Protein 9EDQ (pdb70)

Foldseek 3Di:
DADKFDFDFQQRFAAFQDGDGFDFKWFAPPQPDFFQFQEQWAFLQQRHGHLHDLDSVCAQKWKFFFAFKDDQQKTKGQTPAPVRHADDLQVQHLAHRNHHFWAAQKFKKWKAFPDPQGTWIFIFGLLQQQRSVRMGMTGNTPTRGDGGGTMMMMGRAEGAHQDQSRLRPGGNNHNDPDSPSHRTRGTDDQLDDQKTFIWRWDFGHYPNCPVDNGHIHTHFDTPSRSNVSNPDRDDQPEQWWWKWWAQVVVRDTDFIWTQGRRGGIIAGADDRMGIDDRRTGITTDGHDYSPDDTDHD/DEDKFDFDFQQRFAAFQDGDGFDWKWFALPDPDFFQFQEQWAFLQQRHGHLHDPDSVCAQKWKFFFAFKDDQQKTKGQGPAPVRHADDLVPQHLAHRNHHFWAAQKFKKWKAFPDPQRTWIFIFGLLQQQRSNRMGMTGNTDTNGDGGGTMMMMGRQEGAHQDLVRLRPGGPNHSPVCPPSHRGGGTDDQPDPQKTFIWRWDFGHYHNPPPPPGHIHTHFDTPSRSNVSNPDRDDQPEQWWWKWWAQPVVRDTDFIWTQGRRGGIIAGDDDRMGIDDRNTGITTDGHDYSPDHTDHD

InterPro domains:
  IPR004005 Calicivirus coat protein [PF00915] (25-277)
  IPR013643 Calicivirus coat protein C-terminal [PF08435] (305-530)
  IPR029053 Viral coat protein subunit [G3DSA:2.60.120.20] (1-226)
  IPR033703 Picornavirus/Calicivirus coat protein [cd00205] (93-221)

Sequence (594 aa):
EPFSLPNLQTDEMSSSRWPNPLATTLFADPNVAVAPQWQNGRCTLEGELLGTTPRRNASSWWLNRFRGVVSTAAVANQVLHHLTLYEPDGSVVFNPLSGAPAPEGFPDFTAQEEYHLRAAGKVANTTGGGEIKSTDYTPALGGVKITAWDATGPSAGVEMTTGQQIEESIGMENNTDFDVLPDYNGSAFDGSLNLAPPIVPLLPGETLLRFGTVPITTRRQSSDPIRIISCALPQEWITWFLTHNFTALGDAALLRYRNQATGQLLFECKLYRSGFVVVNGVNVRTEFPMSSGVFEEFVSWVPNFFQLAPVEPFSLPNNLQTDEMSSSRWPNPLATTLFADPNVAVAPQWQNGRCTLEGELLGTTPRNASSWWLNRFRGVSTAAVANQVLHHLTLYEEPDGSVFNPLSGAPAPEGFPDFTAQEYHLRRAAGKVANTTGGGEIKSTTDYTPALGGVKITAWDATGPSSAGVEMTTGQQIIEESIIGMENNTDFDVLPDYNGSAFDGSLNLAPPIVPLLPGETLLRFGTVPITTRRQSDPIRIISCALPQEWITWFLTHNFTALGDAALLRYRNQATGQLLFECKLYRRSGFVVVNGVNVRTEFPMSGVFEFVSWVPNFFQLAPV

Organism: NCBI:txid1514709

B-factor: mean 22.45, std 11.45, range [8.39, 106.02]

Structure (mmCIF, N/CA/C/O backbone):
data_9EDQ
#
_entry.id   9EDQ
#
_cell.length_a   67.490
_cell.length_b   67.490
_cell.length_c   238.760
_cell.angle_alpha   90.00
_cell.angle_beta   90.00
_cell.angle_gamma   120.00
#
_symmetry.space_group_name_H-M   'P 32 2 1'
#
loop_
_entity.id
_entity.type
_entity.pdbx_description
1 polymer VP1
2 non-polymer 'SULFATE ION'
3 water water
#
loop_
_atom_site.group_PDB
_atom_site.id
_atom_site.type_symbol
_atom_site.label_atom_id
_atom_site.label_alt_id
_atom_site.label_comp_id
_atom_site.label_asym_id
_atom_site.label_entity_id
_atom_site.label_seq_id
_atom_site.pdbx_PDB_ins_code
_atom_site.Cartn_x
_atom_site.Cartn_y
_atom_site.Cartn_z
_atom_site.occupancy
_atom_site.B_iso_or_equiv
_atom_site.auth_seq_id
_atom_site.auth_comp_id
_atom_site.auth_asym_id
_atom_site.auth_atom_id
_atom_site.pdbx_PDB_model_num
ATOM 1 N N . GLU A 1 1 ? -1.223 -3.582 26.808 1.00 47.45 226 GLU A N 1
ATOM 2 C CA . GLU A 1 1 ? -1.257 -3.646 25.349 1.00 52.05 226 GLU A CA 1
ATOM 3 C C . GLU A 1 1 ? -2.368 -4.575 24.864 1.00 44.85 226 GLU A C 1
ATOM 4 O O . GLU A 1 1 ? -2.645 -5.592 25.501 1.00 37.63 226 GLU A O 1
ATOM 10 N N . PRO A 1 2 ? -3.008 -4.217 23.747 1.00 36.50 227 PRO A N 1
ATOM 11 C CA . PRO A 1 2 ? -4.110 -5.041 23.232 1.00 32.33 227 PRO A CA 1
ATOM 12 C C . PRO A 1 2 ? -3.617 -6.415 22.798 1.00 29.54 227 PRO A C 1
ATOM 13 O O . PRO A 1 2 ? -2.490 -6.575 22.325 1.00 25.86 227 PRO A O 1
ATOM 17 N N . PHE A 1 3 ? -4.484 -7.411 22.972 1.00 24.88 228 PHE A N 1
ATOM 18 C CA . PHE A 1 3 ? -4.101 -8.790 22.711 1.00 20.38 228 PHE A CA 1
ATOM 19 C C . PHE A 1 3 ? -3.763 -8.996 21.240 1.00 16.79 228 PHE A C 1
ATOM 20 O O . PHE A 1 3 ? -4.396 -8.421 20.351 1.00 21.26 228 PHE A O 1
ATOM 28 N N . SER A 1 4 ? -2.755 -9.832 20.994 1.00 16.96 229 SER A N 1
ATOM 29 C CA . SER A 1 4 ? -2.350 -10.199 19.646 1.00 19.56 229 SER A CA 1
ATOM 30 C C . SER A 1 4 ? -1.649 -11.547 19.704 1.00 15.71 229 SER A C 1
ATOM 31 O O . SER A 1 4 ? -1.274 -12.032 20.775 1.00 16.76 229 SER A O 1
ATOM 34 N N . LEU A 1 5 ? -1.470 -12.144 18.528 1.00 16.90 230 LEU A N 1
ATOM 35 C CA . LEU A 1 5 ? -0.655 -13.328 18.328 1.00 18.34 230 LEU A CA 1
ATOM 36 C C . LEU A 1 5 ? 0.417 -13.017 17.290 1.00 15.06 230 LEU A C 1
ATOM 37 O O . LEU A 1 5 ? 0.219 -12.144 16.442 1.00 18.54 230 LEU A O 1
ATOM 42 N N . PRO A 1 6 ? 1.558 -13.692 17.335 1.00 13.62 231 PRO A N 1
ATOM 43 C CA . PRO A 1 6 ? 2.627 -13.379 16.374 1.00 16.41 231 PRO A CA 1
ATOM 44 C C . PRO A 1 6 ? 2.235 -13.751 14.952 1.00 20.24 231 PRO A C 1
ATOM 45 O O . PRO A 1 6 ? 1.572 -14.765 14.706 1.00 20.63 231 PRO A O 1
ATOM 49 N N . ASN A 1 7 ? 2.688 -12.924 14.004 1.00 18.74 232 ASN A N 1
ATOM 50 C CA . ASN A 1 7 ? 2.349 -13.076 12.590 1.00 15.48 232 ASN A CA 1
ATOM 51 C C . ASN A 1 7 ? 3.237 -14.139 11.932 1.00 20.49 232 ASN A C 1
ATOM 52 O O . ASN A 1 7 ? 3.982 -13.881 10.988 1.00 32.22 232 ASN A O 1
ATOM 57 N N . LEU A 1 8 ? 3.182 -15.349 12.485 1.00 16.64 233 LEU A N 1
ATOM 58 C CA . LEU A 1 8 ? 3.928 -16.488 11.971 1.00 17.04 233 LEU A CA 1
ATOM 59 C C . LEU A 1 8 ? 2.949 -17.541 11.472 1.00 18.34 233 LEU A C 1
ATOM 60 O O . LEU A 1 8 ? 1.924 -17.801 12.111 1.00 18.02 233 LEU A O 1
ATOM 65 N N . GLN A 1 9 ? 3.266 -18.146 10.330 1.00 14.64 234 GLN A N 1
ATOM 66 C CA . GLN A 1 9 ? 2.501 -19.294 9.873 1.00 13.86 234 GLN A CA 1
ATOM 67 C C . GLN A 1 9 ? 2.718 -20.474 10.813 1.00 13.49 234 GLN A C 1
ATOM 68 O O . GLN A 1 9 ? 3.742 -20.583 11.483 1.00 14.01 234 GLN A O 1
ATOM 74 N N . THR A 1 10 ? 1.736 -21.377 10.840 1.00 14.32 235 THR A N 1
ATOM 75 C CA . THR A 1 10 ? 1.861 -22.568 11.674 1.00 13.59 235 THR A CA 1
ATOM 76 C C . THR A 1 10 ? 3.153 -23.321 11.360 1.00 18.44 235 THR A C 1
ATOM 77 O O . THR A 1 10 ? 3.866 -23.740 12.272 1.00 14.36 235 THR A O 1
ATOM 81 N N . ASP A 1 11 ? 3.498 -23.465 10.075 1.00 13.66 236 ASP A N 1
ATOM 82 C CA . ASP A 1 11 ? 4.721 -24.185 9.731 1.00 11.36 236 ASP A CA 1
ATOM 83 C C . ASP A 1 11 ? 5.994 -23.370 9.965 1.00 14.19 236 ASP A C 1
ATOM 84 O O . ASP A 1 11 ? 7.089 -23.899 9.740 1.00 14.55 236 ASP A O 1
ATOM 89 N N . GLU A 1 12 ? 5.886 -22.123 10.428 1.00 13.68 237 GLU A N 1
ATOM 90 C CA . GLU A 1 12 ? 7.034 -21.332 10.860 1.00 14.30 237 GLU A CA 1
ATOM 91 C C . GLU A 1 12 ? 7.227 -21.377 12.367 1.00 12.61 237 GLU A C 1
ATOM 92 O O . GLU A 1 12 ? 8.119 -20.699 12.890 1.00 13.93 237 GLU A O 1
ATOM 98 N N . MET A 1 13 ? 6.440 -22.189 13.073 1.00 13.13 238 MET A N 1
ATOM 99 C CA . MET A 1 13 ? 6.486 -22.248 14.526 1.00 12.77 238 MET A CA 1
ATOM 100 C C . MET A 1 13 ? 6.887 -23.644 14.996 1.00 12.40 238 MET A C 1
ATOM 101 O O . MET A 1 13 ? 7.045 -24.589 14.211 1.00 12.04 238 MET A O 1
ATOM 106 N N . SER A 1 14 ? 7.040 -23.757 16.310 1.00 11.93 239 SER A N 1
ATOM 107 C CA . SER A 1 14 ? 7.682 -24.890 16.949 1.00 10.08 239 SER A CA 1
ATOM 108 C C . SER A 1 14 ? 6.744 -25.534 17.957 1.00 11.05 239 SER A C 1
ATOM 109 O O . SER A 1 14 ? 5.938 -24.857 18.602 1.00 12.13 239 SER A O 1
ATOM 112 N N . SER A 1 15 ? 6.875 -26.848 18.113 1.00 10.83 240 SER A N 1
ATOM 113 C CA . SER A 1 15 ? 6.172 -27.519 19.196 1.00 11.10 240 SER A CA 1
ATOM 114 C C . SER A 1 15 ? 6.724 -27.081 20.553 1.00 12.79 240 SER A C 1
ATOM 115 O O . SER A 1 15 ? 7.923 -26.818 20.715 1.00 13.72 240 SER A O 1
ATOM 118 N N . SER A 1 16 ? 5.827 -27.004 21.540 1.00 12.32 241 SER A N 1
ATOM 119 C CA . SER A 1 16 ? 6.197 -26.731 22.920 1.00 10.97 241 SER A CA 1
ATOM 120 C C . SER A 1 16 ? 6.224 -27.995 23.771 1.00 10.92 241 SER A C 1
ATOM 121 O O . SER A 1 16 ? 6.465 -27.913 24.976 1.00 13.49 241 SER A O 1
ATOM 124 N N . ARG A 1 17 ? 6.008 -29.170 23.167 1.00 10.86 242 ARG A N 1
ATOM 125 C CA . ARG A 1 17 ? 6.177 -30.425 23.893 1.00 10.36 242 ARG A CA 1
ATOM 126 C C . ARG A 1 17 ? 7.273 -31.323 23.327 1.00 12.71 242 ARG A C 1
ATOM 127 O O . ARG A 1 17 ? 7.668 -32.272 24.004 1.00 13.09 242 ARG A O 1
ATOM 135 N N . TRP A 1 18 ? 7.813 -31.031 22.143 1.00 10.64 243 TRP A N 1
ATOM 136 C CA . TRP A 1 18 ? 8.962 -31.759 21.627 1.00 12.75 243 TRP A CA 1
ATOM 137 C C . TRP A 1 18 ? 9.699 -30.769 20.735 1.00 10.88 243 TRP A C 1
ATOM 138 O O . TRP A 1 18 ? 9.072 -30.176 19.845 1.00 17.06 243 TRP A O 1
ATOM 149 N N . PRO A 1 19 ? 10.989 -30.552 20.943 1.00 11.55 244 PRO A N 1
ATOM 150 C CA . PRO A 1 19 ? 11.684 -29.535 20.144 1.00 14.66 244 PRO A CA 1
ATOM 151 C C . PRO A 1 19 ? 11.783 -29.950 18.689 1.00 20.89 244 PRO A C 1
ATOM 152 O O . PRO A 1 19 ? 12.617 -30.787 18.328 1.00 20.13 244 PRO A O 1
ATOM 156 N N . ASN A 1 20 ? 10.915 -29.390 17.858 1.00 11.59 245 ASN A N 1
ATOM 157 C CA . ASN A 1 20 ? 10.901 -29.667 16.429 1.00 10.23 245 ASN A CA 1
ATOM 158 C C . ASN A 1 20 ? 9.877 -28.740 15.782 1.00 14.73 245 ASN A C 1
ATOM 159 O O . ASN A 1 20 ? 8.982 -28.231 16.466 1.00 13.08 245 ASN A O 1
ATOM 164 N N . PRO A 1 21 ? 9.987 -28.506 14.475 1.00 13.15 246 PRO A N 1
ATOM 165 C CA . PRO A 1 21 ? 8.994 -27.664 13.795 1.00 10.40 246 PRO A CA 1
ATOM 166 C C . PRO A 1 21 ? 7.622 -28.310 13.786 1.00 13.54 246 PRO A C 1
ATOM 167 O O . PRO A 1 21 ? 7.480 -29.525 13.641 1.00 15.21 246 PRO A O 1
ATOM 171 N N . LEU A 1 22 ? 6.597 -27.473 13.896 1.00 12.51 247 LEU A N 1
ATOM 172 C CA . LEU A 1 22 ? 5.242 -27.986 13.726 1.00 13.02 247 LEU A CA 1
ATOM 173 C C . LEU A 1 22 ? 5.067 -28.521 12.313 1.00 16.24 247 LEU A C 1
ATOM 174 O O . LEU A 1 22 ? 5.471 -27.881 11.339 1.00 16.73 247 LEU A O 1
ATOM 179 N N . ALA A 1 23 ? 4.452 -29.704 12.208 1.00 12.25 248 ALA A N 1
ATOM 180 C CA . ALA A 1 23 ? 4.218 -30.341 10.916 1.00 16.65 248 ALA A CA 1
ATOM 181 C C . ALA A 1 23 ? 2.752 -30.597 10.602 1.00 18.04 248 ALA A C 1
ATOM 182 O O . ALA A 1 23 ? 2.412 -30.730 9.418 1.00 18.74 248 ALA A O 1
ATOM 184 N N A THR A 1 24 ? 1.882 -30.700 11.606 0.66 16.18 249 THR A N 1
ATOM 185 N N B THR A 1 24 ? 1.878 -30.649 11.605 0.34 16.19 249 THR A N 1
ATOM 186 C CA A THR A 1 24 ? 0.461 -30.906 11.364 0.66 15.08 249 THR A CA 1
ATOM 187 C CA B THR A 1 24 ? 0.469 -30.926 11.382 0.34 15.10 249 THR A CA 1
ATOM 188 C C A THR A 1 24 ? -0.351 -29.995 12.270 0.66 16.95 249 THR A C 1
ATOM 189 C C B THR A 1 24 ? -0.377 -30.063 12.307 0.34 16.91 249 THR A C 1
ATOM 190 O O A THR A 1 24 ? 0.124 -29.506 13.302 0.66 15.30 249 THR A O 1
ATOM 191 O O B THR A 1 24 ? 0.056 -29.673 13.396 0.34 15.78 249 THR A O 1
ATOM 198 N N . LEU A 1 25 ? -1.589 -29.764 11.847 1.00 16.47 250 LEU A N 1
ATOM 199 C CA . LEU A 1 25 ? -2.563 -28.980 12.595 1.00 14.60 250 LEU A CA 1
ATOM 200 C C . LEU A 1 25 ? -3.879 -29.716 12.425 1.00 17.30 250 LEU A C 1
ATOM 201 O O . LEU A 1 25 ? -4.379 -29.826 11.302 1.00 17.93 250 LEU A O 1
ATOM 206 N N . PHE A 1 26 ? -4.426 -30.268 13.505 1.00 15.81 251 PHE A N 1
ATOM 207 C CA . PHE A 1 26 ? -5.566 -31.150 13.312 1.00 16.26 251 PHE A CA 1
ATOM 208 C C . PHE A 1 26 ? -6.433 -31.174 14.563 1.00 17.59 251 PHE A C 1
ATOM 209 O O . PHE A 1 26 ? -6.004 -30.789 15.657 1.00 16.36 251 PHE A O 1
ATOM 217 N N . ALA A 1 27 ? -7.674 -31.617 14.374 1.00 19.34 252 ALA A N 1
ATOM 218 C CA . ALA A 1 27 ? -8.618 -31.818 15.463 1.00 20.36 252 ALA A CA 1
ATOM 219 C C . ALA A 1 27 ? -9.111 -33.251 15.382 1.00 21.45 252 ALA A C 1
ATOM 220 O O . ALA A 1 27 ? -9.608 -33.672 14.333 1.00 22.36 252 ALA A O 1
ATOM 222 N N . ASP A 1 28 ? -8.963 -33.997 16.475 1.00 21.68 253 ASP A N 1
ATOM 223 C CA . ASP A 1 28 ? -9.411 -35.390 16.544 1.00 20.05 253 ASP A CA 1
ATOM 224 C C . ASP A 1 28 ? -10.462 -35.527 17.635 1.00 19.62 253 ASP A C 1
ATOM 225 O O . ASP A 1 28 ? -10.121 -35.593 18.831 1.00 23.06 253 ASP A O 1
ATOM 230 N N . PRO A 1 29 ? -11.743 -35.606 17.278 1.00 24.42 254 PRO A N 1
ATOM 231 C CA . PRO A 1 29 ? -12.798 -35.664 18.295 1.00 24.30 254 PRO A CA 1
ATOM 232 C C . PRO A 1 29 ? -12.976 -37.027 18.945 1.00 29.55 254 PRO A C 1
ATOM 233 O O . PRO A 1 29 ? -13.805 -37.146 19.852 1.00 32.34 254 PRO A O 1
ATOM 237 N N . ASN A 1 30 ? -12.232 -38.052 18.522 1.00 22.07 255 ASN A N 1
ATOM 238 C CA . ASN A 1 30 ? -12.418 -39.409 19.026 1.00 26.00 255 ASN A CA 1
ATOM 239 C C . ASN A 1 30 ? -11.220 -39.921 19.821 1.00 28.09 255 ASN A C 1
ATOM 240 O O . ASN A 1 30 ? -10.958 -41.126 19.843 1.00 36.31 255 ASN A O 1
ATOM 245 N N . VAL A 1 31 ? -10.485 -39.036 20.477 1.00 27.07 256 VAL A N 1
ATOM 246 C CA . VAL A 1 31 ? -9.397 -39.480 21.339 1.00 27.57 256 VAL A CA 1
ATOM 247 C C . VAL A 1 31 ? -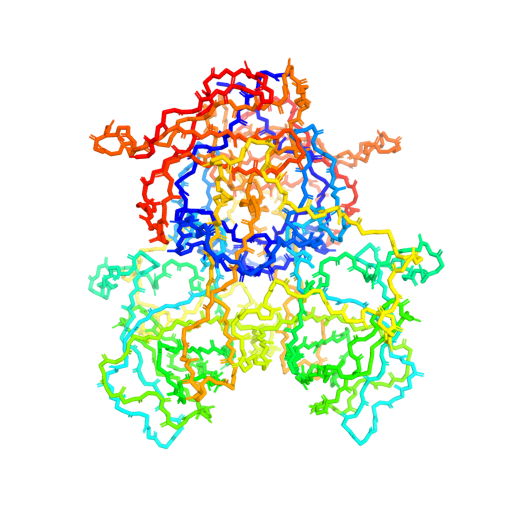9.986 -40.027 22.630 1.00 29.88 256 VAL A C 1
ATOM 248 O O . VAL A 1 31 ? -10.990 -39.516 23.138 1.00 33.98 256 VAL A O 1
ATOM 252 N N . ALA A 1 32 ? -9.362 -41.085 23.162 1.00 30.68 257 ALA A N 1
ATOM 253 C CA . ALA A 1 32 ? -9.980 -41.849 24.242 1.00 32.62 257 ALA A CA 1
ATOM 254 C C . ALA A 1 32 ? -10.154 -41.011 25.504 1.00 29.39 257 ALA A C 1
ATOM 255 O O . ALA A 1 32 ? -11.198 -41.083 26.161 1.00 38.60 257 ALA A O 1
ATOM 257 N N . VAL A 1 33 ? -9.154 -40.205 25.859 1.00 31.85 258 VAL A N 1
ATOM 258 C CA . VAL A 1 33 ? -9.197 -39.447 27.102 1.00 29.70 258 VAL A CA 1
ATOM 259 C C . VAL A 1 33 ? -8.578 -38.071 26.863 1.00 21.51 258 VAL A C 1
ATOM 260 O O . VAL A 1 33 ? -7.803 -37.866 25.924 1.00 28.82 258 VAL A O 1
ATOM 264 N N . ALA A 1 34 ? -9.002 -37.107 27.680 1.00 22.43 259 ALA A N 1
ATOM 265 C CA . ALA A 1 34 ? -8.493 -35.750 27.567 1.00 21.82 259 ALA A CA 1
ATOM 266 C C . ALA A 1 34 ? -7.021 -35.704 27.968 1.00 21.34 259 ALA A C 1
ATOM 267 O O . ALA A 1 34 ? -6.600 -36.404 28.893 1.00 20.79 259 ALA A O 1
ATOM 269 N N . PRO A 1 35 ? -6.217 -34.897 27.297 1.00 15.03 260 PRO A N 1
ATOM 270 C CA . PRO A 1 35 ? -4.800 -34.822 27.648 1.00 13.56 260 PRO A CA 1
ATOM 271 C C . PRO A 1 35 ? -4.593 -33.965 28.883 1.00 16.74 260 PRO A C 1
ATOM 272 O O . PRO A 1 35 ? -5.356 -33.037 29.162 1.00 15.46 260 PRO A O 1
ATOM 276 N N . GLN A 1 36 ? -3.546 -34.294 29.628 1.00 14.13 261 GLN A N 1
ATOM 277 C CA . GLN A 1 36 ? -3.142 -33.526 30.810 1.00 15.01 261 GLN A CA 1
ATOM 278 C C . GLN A 1 36 ? -1.665 -33.153 30.714 1.00 12.68 261 GLN A C 1
ATOM 279 O O . GLN A 1 36 ? -0.886 -33.301 31.661 1.00 15.97 261 GLN A O 1
ATOM 285 N N . TRP A 1 37 ? -1.284 -32.637 29.539 1.00 13.53 262 TRP A N 1
ATOM 286 C CA . TRP A 1 37 ? 0.086 -32.223 29.254 1.00 12.82 262 TRP A CA 1
ATOM 287 C C . TRP A 1 37 ? 0.605 -31.266 30.319 1.00 11.89 262 TRP A C 1
ATOM 288 O O . TRP A 1 37 ? -0.120 -30.393 30.809 1.00 14.80 262 TRP A O 1
ATOM 299 N N . GLN A 1 38 ? 1.864 -31.458 30.703 1.00 10.97 263 GLN A N 1
ATOM 300 C CA . GLN A 1 38 ? 2.485 -30.581 31.680 1.00 14.88 263 GLN A CA 1
ATOM 301 C C . GLN A 1 38 ? 3.430 -29.573 31.054 1.00 10.41 263 GLN A C 1
ATOM 302 O O . GLN A 1 38 ? 3.759 -28.581 31.709 1.00 10.90 263 GLN A O 1
ATOM 308 N N . ASN A 1 39 ? 3.876 -29.808 29.821 1.00 10.20 264 ASN A N 1
ATOM 309 C CA . ASN A 1 39 ? 4.635 -28.828 29.058 1.00 10.73 264 ASN A CA 1
ATOM 310 C C . ASN A 1 39 ? 3.734 -28.180 28.008 1.00 12.21 264 ASN A C 1
ATOM 311 O O . ASN A 1 39 ? 2.682 -28.708 27.651 1.00 13.59 264 ASN A O 1
ATOM 316 N N . GLY A 1 40 ? 4.162 -27.016 27.517 1.00 10.35 265 GLY A N 1
ATOM 317 C CA . GLY A 1 40 ? 3.362 -26.298 26.543 1.00 12.80 265 GLY A CA 1
ATOM 318 C C . GLY A 1 40 ? 2.101 -25.691 27.118 1.00 14.95 265 GLY A C 1
ATOM 319 O O . GLY A 1 40 ? 1.102 -25.567 26.404 1.00 13.37 265 GLY A O 1
ATOM 320 N N . ARG A 1 41 ? 2.120 -25.312 28.397 1.00 11.50 266 ARG A N 1
ATOM 321 C CA . ARG A 1 41 ? 0.937 -24.822 29.095 1.00 10.72 266 ARG A CA 1
ATOM 322 C C . ARG A 1 41 ? 1.218 -23.420 29.619 1.00 13.17 266 ARG A C 1
ATOM 323 O O . ARG A 1 41 ? 2.164 -23.220 30.391 1.00 13.03 266 ARG A O 1
ATOM 331 N N . CYS A 1 42 ? 0.376 -22.464 29.231 1.00 14.12 267 CYS A N 1
ATOM 332 C CA . CYS A 1 42 ? 0.571 -21.069 29.611 1.00 13.03 267 CYS A CA 1
ATOM 333 C C . CYS A 1 42 ? -0.760 -20.348 29.448 1.00 16.59 267 CYS A C 1
ATOM 334 O O . CYS A 1 42 ? -1.468 -20.587 28.468 1.00 13.56 267 CYS A O 1
ATOM 337 N N . THR A 1 43 ? -1.103 -19.479 30.400 1.00 11.87 268 THR A N 1
ATOM 338 C CA . THR A 1 43 ? -2.308 -18.674 30.238 1.00 12.38 268 THR A CA 1
ATOM 339 C C . THR A 1 43 ? -2.027 -17.492 29.309 1.00 14.89 268 THR A C 1
ATOM 340 O O . THR A 1 43 ? -0.876 -17.135 29.049 1.00 15.22 268 THR A O 1
ATOM 344 N N . LEU A 1 44 ? -3.101 -16.860 28.828 1.00 15.99 269 LEU A N 1
ATOM 345 C CA . LEU A 1 44 ? -2.928 -15.732 27.918 1.00 14.67 269 LEU A CA 1
ATOM 346 C C . LEU A 1 44 ? -2.245 -14.562 28.608 1.00 16.85 269 LEU A C 1
ATOM 347 O O . LEU A 1 44 ? -1.579 -13.753 27.945 1.00 17.22 269 LEU A O 1
ATOM 352 N N . GLU A 1 45 ? -2.388 -14.463 29.928 1.00 17.89 270 GLU A N 1
ATOM 353 C CA . GLU A 1 45 ? -1.738 -13.427 30.720 1.00 16.16 270 GLU A CA 1
ATOM 354 C C . GLU A 1 45 ? -0.299 -13.785 31.105 1.00 18.72 270 GLU A C 1
ATOM 355 O O . GLU A 1 45 ? 0.286 -13.097 31.948 1.00 23.51 270 GLU A O 1
ATOM 361 N N . GLY A 1 46 ? 0.279 -14.831 30.508 1.00 16.00 271 GLY A N 1
ATOM 362 C CA . GLY A 1 46 ? 1.693 -15.126 30.672 1.00 12.24 271 GLY A CA 1
ATOM 363 C C . GLY A 1 46 ? 2.069 -15.918 31.900 1.00 16.55 271 GLY A C 1
ATOM 364 O O . GLY A 1 46 ? 3.214 -15.834 32.351 1.00 15.22 271 GLY A O 1
ATOM 365 N N . GLU A 1 47 ? 1.154 -16.693 32.460 1.00 12.56 272 GLU A N 1
ATOM 366 C CA . GLU A 1 47 ? 1.473 -17.530 33.606 1.00 12.85 272 GLU A CA 1
ATOM 367 C C . GLU A 1 47 ? 1.749 -18.948 33.122 1.00 11.51 272 GLU A C 1
ATOM 368 O O . GLU A 1 47 ? 0.850 -19.622 32.604 1.00 14.07 272 GLU A O 1
ATOM 374 N N . LEU A 1 48 ? 2.979 -19.408 33.329 1.00 11.96 273 LEU A N 1
ATOM 375 C CA . LEU A 1 48 ? 3.338 -20.760 32.926 1.00 13.29 273 LEU A CA 1
ATOM 376 C C . LEU A 1 48 ? 2.701 -21.780 33.864 1.00 14.42 273 LEU A C 1
ATOM 377 O O . LEU A 1 48 ? 2.613 -21.569 35.076 1.00 15.49 273 LEU A O 1
ATOM 382 N N . LEU A 1 49 ? 2.258 -22.893 33.300 1.00 14.81 274 LEU A N 1
ATOM 383 C CA . LEU A 1 49 ? 1.644 -23.951 34.078 1.00 11.86 274 LEU A CA 1
ATOM 384 C C . LEU A 1 49 ? 2.468 -25.224 33.960 1.00 14.27 274 LEU A C 1
ATOM 385 O O . LEU A 1 49 ? 3.186 -25.438 32.984 1.00 14.13 274 LEU A O 1
ATOM 390 N N . GLY A 1 50 ? 2.338 -26.088 34.962 1.00 15.76 275 GLY A N 1
ATOM 391 C CA . GLY A 1 50 ? 2.983 -27.376 34.864 1.00 11.64 275 GLY A CA 1
ATOM 392 C C . GLY A 1 50 ? 4.495 -27.242 34.892 1.00 14.79 275 GLY A C 1
ATOM 393 O O . GLY A 1 50 ? 5.059 -26.402 35.603 1.00 13.86 275 GLY A O 1
ATOM 394 N N . THR A 1 51 ? 5.169 -28.070 34.094 1.00 13.36 276 THR A N 1
ATOM 395 C CA . THR A 1 51 ? 6.622 -28.025 34.002 1.00 11.20 276 THR A CA 1
ATOM 396 C C . THR A 1 51 ? 7.106 -27.183 32.821 1.00 12.96 276 THR A C 1
ATOM 397 O O . THR A 1 51 ? 8.301 -27.187 32.520 1.00 11.57 276 THR A O 1
ATOM 401 N N . THR A 1 52 ? 6.204 -26.439 32.172 1.00 12.75 277 THR A N 1
ATOM 402 C CA . THR A 1 52 ? 6.531 -25.620 31.008 1.00 12.17 277 THR A CA 1
ATOM 403 C C . THR A 1 52 ? 7.715 -24.704 31.300 1.00 10.76 277 THR A C 1
ATOM 404 O O . THR A 1 52 ? 7.619 -23.839 32.182 1.00 12.32 277 THR A O 1
ATOM 408 N N . PRO A 1 53 ? 8.817 -24.829 30.569 1.00 14.16 278 PRO A N 1
ATOM 409 C CA . PRO A 1 53 ? 9.986 -23.993 30.863 1.00 18.38 278 PRO A CA 1
ATOM 410 C C . PRO A 1 53 ? 9.816 -22.568 30.361 1.00 18.92 278 PRO A C 1
ATOM 411 O O . PRO A 1 53 ? 9.232 -22.324 29.304 1.00 15.41 278 PRO A O 1
ATOM 415 N N A ARG A 1 54 ? 10.338 -21.622 31.143 0.44 13.17 279 ARG A N 1
ATOM 416 N N B ARG A 1 54 ? 10.352 -21.622 31.136 0.56 13.15 279 ARG A N 1
ATOM 417 C CA A ARG A 1 54 ? 10.348 -20.229 30.712 0.44 13.29 279 ARG A CA 1
ATOM 418 C CA B ARG A 1 54 ? 10.338 -20.229 30.707 0.56 13.28 279 ARG A CA 1
ATOM 419 C C A ARG A 1 54 ? 11.272 -20.031 29.518 0.44 13.08 279 ARG A C 1
ATOM 420 C C B ARG A 1 54 ? 11.297 -19.989 29.549 0.56 13.01 279 ARG A C 1
ATOM 421 O O A ARG A 1 54 ? 10.955 -19.272 28.595 0.44 16.01 279 ARG A O 1
ATOM 422 O O B ARG A 1 54 ? 11.027 -19.149 28.684 0.56 15.76 279 ARG A O 1
ATOM 437 N N . ASN A 1 55 ? 12.415 -20.707 29.516 1.00 11.20 280 ASN A N 1
ATOM 438 C CA . ASN A 1 55 ? 13.333 -20.676 28.383 1.00 11.66 280 ASN A CA 1
ATOM 439 C C . ASN A 1 55 ? 12.910 -21.765 27.404 1.00 11.41 280 ASN A C 1
ATOM 440 O O . ASN A 1 55 ? 12.888 -22.948 27.765 1.00 12.39 280 ASN A O 1
ATOM 445 N N . ALA A 1 56 ? 12.566 -21.369 26.176 1.00 12.91 281 ALA A N 1
ATOM 446 C CA . ALA A 1 56 ? 12.145 -22.341 25.166 1.00 13.34 281 ALA A CA 1
ATOM 447 C C . ALA A 1 56 ? 13.133 -23.497 25.034 1.00 14.92 281 ALA A C 1
ATOM 448 O O . ALA A 1 56 ? 12.732 -24.654 24.844 1.00 14.73 281 ALA A O 1
ATOM 450 N N A SER A 1 57 ? 14.426 -23.209 25.147 0.50 13.61 282 SER A N 1
ATOM 451 N N B SER A 1 57 ? 14.428 -23.212 25.129 0.50 13.59 282 SER A N 1
ATOM 452 C CA A SER A 1 57 ? 15.440 -24.212 24.854 0.50 10.69 282 SER A CA 1
ATOM 453 C CA B SER A 1 57 ? 15.440 -24.234 24.899 0.50 10.64 282 SER A CA 1
ATOM 454 C C A SER A 1 57 ? 15.737 -25.151 26.012 0.50 12.83 282 SER A C 1
ATOM 455 C C B SER A 1 57 ? 15.767 -25.054 26.145 0.50 13.06 282 SER A C 1
ATOM 456 O O A SER A 1 57 ? 16.596 -26.026 25.858 0.50 14.30 282 SER A O 1
ATOM 457 O O B SER A 1 57 ? 16.734 -25.825 26.125 0.50 15.29 282 SER A O 1
ATOM 462 N N A TRP A 1 58 ? 15.086 -24.998 27.160 0.50 9.54 283 TRP A N 1
ATOM 463 N N B TRP A 1 58 ? 14.995 -24.905 27.227 0.50 9.70 283 TRP A N 1
ATOM 464 C CA A TRP A 1 58 ? 15.229 -25.976 28.230 0.50 10.52 283 TRP A CA 1
ATOM 465 C CA B TRP A 1 58 ? 15.061 -25.840 28.345 0.50 10.94 283 TRP A CA 1
ATOM 466 C C A TRP A 1 58 ? 14.227 -27.116 28.112 0.50 11.12 283 TRP A C 1
ATOM 467 C C B TRP A 1 58 ? 14.254 -27.106 28.090 0.50 11.11 283 TRP A C 1
ATOM 468 O O A TRP A 1 58 ? 14.233 -28.019 28.956 0.50 12.03 283 TRP A O 1
ATOM 469 O O B TRP A 1 58 ? 14.424 -28.087 28.821 0.50 11.70 283 TRP A O 1
ATOM 490 N N . LEU A 1 59 ? 13.368 -27.094 27.097 1.00 12.06 284 LEU A N 1
ATOM 491 C CA . LEU A 1 59 ? 12.515 -28.244 26.826 1.00 11.50 284 LEU A CA 1
ATOM 492 C C . LEU A 1 59 ? 13.372 -29.432 26.410 1.00 10.99 284 LEU A C 1
ATOM 493 O O . LEU A 1 59 ? 14.219 -29.318 25.522 1.00 11.05 284 LEU A O 1
ATOM 498 N N . ASN A 1 60 ? 13.156 -30.573 27.074 1.00 11.32 285 ASN A N 1
ATOM 499 C CA . ASN A 1 60 ? 13.907 -31.808 26.870 1.00 9.88 285 ASN A CA 1
ATOM 500 C C . ASN A 1 60 ? 15.371 -31.678 27.269 1.00 12.64 285 ASN A C 1
ATOM 501 O O . ASN A 1 60 ? 16.180 -32.532 26.892 1.00 20.19 285 ASN A O 1
ATOM 506 N N . ARG A 1 61 ? 15.738 -30.649 28.027 1.00 9.04 286 ARG A N 1
ATOM 507 C CA . ARG A 1 61 ? 17.074 -30.570 28.600 1.00 9.69 286 ARG A CA 1
ATOM 508 C C . ARG A 1 61 ? 17.017 -30.912 30.088 1.00 12.80 286 ARG A C 1
ATOM 509 O O . ARG A 1 61 ? 15.965 -30.827 30.725 1.00 13.51 286 ARG A O 1
ATOM 517 N N . PHE A 1 62 ? 18.161 -31.324 30.638 1.00 11.53 287 PHE A N 1
ATOM 518 C CA . PHE A 1 62 ? 18.250 -31.649 32.054 1.00 13.02 287 PHE A CA 1
ATOM 519 C C . PHE A 1 62 ? 19.651 -31.322 32.546 1.00 16.07 287 PHE A C 1
ATOM 520 O O . PHE A 1 62 ? 20.614 -31.280 31.774 1.00 12.72 287 PHE A O 1
ATOM 528 N N . ARG A 1 63 ? 19.746 -31.108 33.854 1.00 14.75 288 ARG A N 1
ATOM 529 C CA . ARG A 1 63 ? 20.968 -30.733 34.544 1.00 15.45 288 ARG A CA 1
ATOM 530 C C . ARG A 1 63 ? 20.979 -31.481 35.866 1.00 13.87 288 ARG A C 1
ATOM 531 O O . ARG A 1 63 ? 19.927 -31.649 36.495 1.00 15.45 288 ARG A O 1
ATOM 537 N N . GLY A 1 64 ? 22.148 -31.958 36.271 1.00 13.26 289 GLY A N 1
ATOM 538 C CA . GLY A 1 64 ? 22.238 -32.588 37.573 1.00 13.44 289 GLY A CA 1
ATOM 539 C C . GLY A 1 64 ? 23.680 -32.787 37.977 1.00 16.91 289 GLY A C 1
ATOM 540 O O . GLY A 1 64 ? 24.597 -32.251 37.352 1.00 20.89 289 GLY A O 1
ATOM 541 N N A VAL A 1 65 ? 23.874 -33.584 39.028 0.52 12.79 290 VAL A N 1
ATOM 542 N N B VAL A 1 65 ? 23.865 -33.545 39.055 0.48 12.80 290 VAL A N 1
ATOM 543 C CA A VAL A 1 65 ? 25.207 -33.908 39.526 0.52 12.18 290 VAL A CA 1
ATOM 544 C CA B VAL A 1 65 ? 25.191 -33.928 39.523 0.48 12.18 290 VAL A CA 1
ATOM 545 C C A VAL A 1 65 ? 25.282 -35.404 39.791 0.52 12.77 290 VAL A C 1
ATOM 546 C C B VAL A 1 65 ? 25.231 -35.436 39.686 0.48 12.81 290 VAL A C 1
ATOM 547 O O A VAL A 1 65 ? 24.377 -35.978 40.406 0.52 14.79 290 VAL A O 1
ATOM 548 O O B VAL A 1 65 ? 24.254 -36.051 40.128 0.48 15.59 290 VAL A O 1
ATOM 555 N N . SER A 1 66 ? 26.364 -36.034 39.331 1.00 13.52 291 SER A N 1
ATOM 556 C CA . SER A 1 66 ? 26.517 -37.474 39.491 1.00 15.59 291 SER A CA 1
ATOM 557 C C . SER A 1 66 ? 26.608 -37.838 40.969 1.00 16.05 291 SER A C 1
ATOM 558 O O . SER A 1 66 ? 27.330 -37.202 41.743 1.00 18.55 291 SER A O 1
ATOM 561 N N . THR A 1 67 ? 25.866 -38.863 41.366 1.00 14.87 292 THR A N 1
ATOM 562 C CA . THR A 1 67 ? 25.880 -39.299 42.761 1.00 15.28 292 THR A CA 1
ATOM 563 C C . THR A 1 67 ? 26.983 -40.305 43.067 1.00 19.55 292 THR A C 1
ATOM 564 O O . THR A 1 67 ? 27.312 -40.521 44.242 1.00 20.74 292 THR A O 1
ATOM 568 N N . ALA A 1 68 ? 27.557 -40.917 42.038 1.00 18.71 293 ALA A N 1
ATOM 569 C CA . ALA A 1 68 ? 28.622 -41.894 42.184 1.00 16.60 293 ALA A CA 1
ATOM 570 C C . ALA A 1 68 ? 29.324 -41.956 40.843 1.00 18.12 293 ALA A C 1
ATOM 571 O O . ALA A 1 68 ? 28.791 -41.489 39.836 1.00 18.37 293 ALA A O 1
ATOM 573 N N . ALA A 1 69 ? 30.525 -42.523 40.836 1.00 18.19 294 ALA A N 1
ATOM 574 C CA . ALA A 1 69 ? 31.220 -42.681 39.570 1.00 19.10 294 ALA A CA 1
ATOM 575 C C . ALA A 1 69 ? 30.480 -43.686 38.703 1.00 16.90 294 ALA A C 1
ATOM 576 O O . ALA A 1 69 ? 29.868 -44.644 39.201 1.00 21.17 294 ALA A O 1
ATOM 578 N N . VAL A 1 70 ? 30.537 -43.449 37.391 1.00 19.96 295 VAL A N 1
ATOM 579 C CA . VAL A 1 70 ? 29.994 -44.384 36.419 1.00 19.54 295 VAL A CA 1
ATOM 580 C C . VAL A 1 70 ? 30.583 -45.765 36.651 1.00 22.49 295 VAL A C 1
ATOM 581 O O . VAL A 1 70 ? 31.791 -45.919 36.861 1.00 24.19 295 VAL A O 1
ATOM 585 N N . ALA A 1 71 ? 29.718 -46.774 36.624 1.00 22.58 296 ALA A N 1
ATOM 586 C CA . ALA A 1 71 ? 30.126 -48.167 36.668 1.00 24.19 296 ALA A CA 1
ATOM 587 C C . ALA A 1 71 ? 29.023 -48.998 36.032 1.00 27.97 296 ALA A C 1
ATOM 588 O O . ALA A 1 71 ? 27.839 -48.704 36.216 1.00 23.92 296 ALA A O 1
ATOM 590 N N . ASN A 1 72 ? 29.420 -50.018 35.271 1.00 25.95 297 ASN A N 1
ATOM 591 C CA . ASN A 1 72 ? 28.480 -50.937 34.623 1.00 25.38 297 ASN A CA 1
ATOM 592 C C . ASN A 1 72 ? 27.477 -50.202 33.736 1.00 20.06 297 ASN A C 1
ATOM 593 O O . ASN A 1 72 ? 26.308 -50.580 33.648 1.00 19.54 297 ASN A O 1
ATOM 598 N N . GLN A 1 73 ? 27.947 -49.142 33.070 1.00 19.71 298 GLN A N 1
ATOM 599 C CA . GLN A 1 73 ? 27.147 -48.347 32.132 1.00 22.08 298 GLN A CA 1
ATOM 600 C C . GLN A 1 73 ? 25.972 -47.657 32.819 1.00 19.27 298 GLN A C 1
ATOM 601 O O . GLN A 1 73 ? 24.948 -47.376 32.190 1.00 19.04 298 GLN A O 1
ATOM 607 N N . VAL A 1 74 ? 26.115 -47.356 34.108 1.00 19.13 299 VAL A N 1
ATOM 608 C CA . VAL A 1 74 ? 25.077 -46.685 34.883 1.00 14.46 299 VAL A CA 1
ATOM 609 C C . VAL A 1 74 ? 25.614 -45.344 35.354 1.00 19.59 299 VAL A C 1
ATOM 610 O O . VAL A 1 74 ? 26.712 -45.272 35.919 1.00 17.37 299 VAL A O 1
ATOM 614 N N . LEU A 1 75 ? 24.829 -44.296 35.142 1.00 15.75 300 LEU A N 1
ATOM 615 C CA . LEU A 1 75 ? 25.121 -42.962 35.652 1.00 17.02 300 LEU A CA 1
ATOM 616 C C . LEU A 1 75 ? 23.890 -42.482 36.406 1.00 14.79 300 LEU A C 1
ATOM 617 O O . LEU A 1 75 ? 22.826 -42.325 35.804 1.00 16.84 300 LEU A O 1
ATOM 622 N N A HIS A 1 76 ? 24.036 -42.278 37.718 0.44 16.38 301 HIS A N 1
ATOM 623 N N B HIS A 1 76 ? 24.011 -42.262 37.710 0.56 16.44 301 HIS A N 1
ATOM 624 C CA A HIS A 1 76 ? 22.978 -41.724 38.562 0.44 14.71 301 HIS A CA 1
ATOM 625 C CA B HIS A 1 76 ? 22.880 -41.731 38.461 0.56 14.55 301 HIS A CA 1
ATOM 626 C C A HIS A 1 76 ? 23.159 -40.211 38.664 0.44 16.09 301 HIS A C 1
ATOM 627 C C B HIS A 1 76 ? 23.096 -40.253 38.742 0.56 15.99 301 HIS A C 1
ATOM 628 O O A HIS A 1 76 ? 24.256 -39.742 38.982 0.44 14.96 301 HIS A O 1
ATOM 629 O O B HIS A 1 76 ? 24.151 -39.860 39.246 0.56 14.93 301 HIS A O 1
ATOM 642 N N . LEU A 1 77 ? 22.095 -39.447 38.412 1.00 14.54 302 LEU A N 1
ATOM 643 C CA . LEU A 1 77 ? 22.131 -37.999 38.597 1.00 16.65 302 LEU A CA 1
ATOM 644 C C . LEU A 1 77 ? 21.149 -37.579 39.680 1.00 17.84 302 LEU A C 1
ATOM 645 O O . LEU A 1 77 ? 19.978 -37.971 39.644 1.00 21.13 302 LEU A O 1
ATOM 650 N N . THR A 1 78 ? 21.618 -36.764 40.621 1.00 14.83 303 THR A N 1
ATOM 651 C CA . THR A 1 78 ? 20.716 -35.932 41.401 1.00 12.74 303 THR A CA 1
ATOM 652 C C . THR A 1 78 ? 20.327 -34.730 40.552 1.00 14.86 303 THR A C 1
ATOM 653 O O . THR A 1 78 ? 21.199 -34.057 39.996 1.00 14.77 303 THR A O 1
ATOM 657 N N . LEU A 1 79 ? 19.025 -34.469 40.420 1.00 13.64 304 LEU A N 1
ATOM 658 C CA . LEU A 1 79 ? 18.553 -33.489 39.452 1.00 11.37 304 LEU A CA 1
ATOM 659 C C . LEU A 1 79 ? 18.589 -32.064 39.994 1.00 13.53 304 LEU A C 1
ATOM 660 O O . LEU A 1 79 ? 18.363 -31.827 41.188 1.00 17.57 304 LEU A O 1
ATOM 665 N N . TYR A 1 80 ? 18.899 -31.126 39.102 1.00 12.34 305 TYR A N 1
ATOM 666 C CA . TYR A 1 80 ? 18.805 -29.694 39.344 1.00 12.08 305 TYR A CA 1
ATOM 667 C C . TYR A 1 80 ? 17.708 -29.099 38.467 1.00 14.79 305 TYR A C 1
ATOM 668 O O . TYR A 1 80 ? 17.257 -29.709 37.493 1.00 15.77 305 TYR A O 1
ATOM 677 N N . GLU A 1 81 ? 17.310 -27.874 38.800 1.00 21.60 306 GLU A N 1
ATOM 678 C CA . GLU A 1 81 ? 16.482 -27.090 37.899 1.00 17.11 306 GLU A CA 1
ATOM 679 C C . GLU A 1 81 ? 17.347 -26.417 36.834 1.00 19.19 306 GLU A C 1
ATOM 680 O O . GLU A 1 81 ? 18.574 -26.361 36.958 1.00 25.91 306 GLU A O 1
ATOM 686 N N . PRO A 1 82 ? 16.730 -25.930 35.753 1.00 21.85 307 PRO A N 1
ATOM 687 C CA . PRO A 1 82 ? 17.485 -25.126 34.773 1.00 20.19 307 PRO A CA 1
ATOM 688 C C . PRO A 1 82 ? 18.287 -23.981 35.370 1.00 26.29 307 PRO A C 1
ATOM 689 O O . PRO A 1 82 ? 19.377 -23.677 34.866 1.00 25.53 307 PRO A O 1
ATOM 693 N N . ASP A 1 83 ? 17.799 -23.341 36.435 1.00 26.67 308 ASP A N 1
ATOM 694 C CA . ASP A 1 83 ? 18.560 -22.240 37.017 1.00 43.03 308 ASP A CA 1
ATOM 695 C C . ASP A 1 83 ? 19.790 -22.709 37.779 1.00 50.13 308 ASP A C 1
ATOM 696 O O . ASP A 1 83 ? 20.537 -21.867 38.288 1.00 50.04 308 ASP A O 1
ATOM 701 N N . GLY A 1 84 ? 20.022 -24.018 37.870 1.00 37.30 309 GLY A N 1
ATOM 702 C CA . GLY A 1 84 ? 21.156 -24.548 38.585 1.00 31.95 309 GLY A CA 1
ATOM 703 C C . GLY A 1 84 ? 20.911 -24.830 40.050 1.00 26.68 309 GLY A C 1
ATOM 704 O O . GLY A 1 84 ? 21.779 -25.428 40.698 1.00 31.32 309 GLY A O 1
ATOM 705 N N . SER A 1 85 ? 19.770 -24.413 40.594 1.00 30.71 310 SER A N 1
ATOM 706 C CA . SER A 1 85 ? 19.421 -24.788 41.956 1.00 30.75 310 SER A CA 1
ATOM 707 C C . SER A 1 85 ? 18.978 -26.244 41.995 1.00 32.01 310 SER A C 1
ATOM 708 O O . SER A 1 85 ? 18.546 -26.813 40.987 1.00 26.92 310 SER A O 1
ATOM 711 N N A VAL A 1 86 ? 19.084 -26.849 43.180 0.47 28.22 311 VAL A N 1
ATOM 712 N N B VAL A 1 86 ? 19.082 -26.844 43.183 0.53 28.19 311 VAL A N 1
ATOM 713 C CA A VAL A 1 86 ? 18.721 -28.253 43.321 0.47 24.41 311 VAL A CA 1
ATOM 714 C CA B VAL A 1 86 ? 18.705 -28.243 43.347 0.53 24.37 311 VAL A CA 1
ATOM 715 C C A VAL A 1 86 ? 17.210 -28.400 43.183 0.47 27.40 311 VAL A C 1
ATOM 716 C C B VAL A 1 86 ? 17.200 -28.386 43.169 0.53 27.37 311 VAL A C 1
ATOM 717 O O A VAL A 1 86 ? 16.434 -27.555 43.648 0.47 29.56 311 VAL A O 1
ATOM 718 O O B VAL A 1 86 ? 16.416 -27.536 43.609 0.53 29.53 311 VAL A O 1
ATOM 725 N N . PHE A 1 87 ? 16.786 -29.458 42.504 1.00 23.60 312 PHE A N 1
ATOM 726 C CA . PHE A 1 87 ? 15.370 -29.746 42.366 1.00 21.70 312 PHE A CA 1
ATOM 727 C C . PHE A 1 87 ? 14.856 -30.310 43.683 1.00 19.09 312 PHE A C 1
ATOM 728 O O . PHE A 1 87 ? 15.434 -31.258 44.220 1.00 25.71 312 PHE A O 1
ATOM 736 N N . ASN A 1 88 ? 13.788 -29.723 44.215 1.00 18.25 313 ASN A N 1
ATOM 737 C CA . ASN A 1 88 ? 13.285 -30.150 45.514 1.00 21.07 313 ASN A CA 1
ATOM 738 C C . ASN A 1 88 ? 12.017 -30.974 45.352 1.00 16.78 313 ASN A C 1
ATOM 739 O O . ASN A 1 88 ? 10.953 -30.414 45.045 1.00 24.62 313 ASN A O 1
ATOM 744 N N . PRO A 1 89 ? 12.077 -32.288 45.573 1.00 20.32 314 PRO A N 1
ATOM 745 C CA . PRO A 1 89 ? 10.863 -33.109 45.447 1.00 17.01 314 PRO A CA 1
ATOM 746 C C . PRO A 1 89 ? 9.730 -32.623 46.332 1.00 20.63 314 PRO A C 1
ATOM 747 O O . PRO A 1 89 ? 8.559 -32.730 45.942 1.00 28.93 314 PRO A O 1
ATOM 751 N N . LEU A 1 90 ? 10.048 -32.053 47.493 1.00 21.13 315 LEU A N 1
ATOM 752 C CA . LEU A 1 90 ? 9.008 -31.643 48.431 1.00 20.65 315 LEU A CA 1
ATOM 753 C C . LEU A 1 90 ? 8.155 -30.503 47.889 1.00 22.24 315 LEU A C 1
ATOM 754 O O . LEU A 1 90 ? 7.071 -30.257 48.424 1.00 26.97 315 LEU A O 1
ATOM 759 N N . SER A 1 91 ? 8.613 -29.812 46.847 1.00 22.81 316 SER A N 1
ATOM 760 C CA . SER A 1 91 ? 7.860 -28.694 46.286 1.00 29.29 316 SER A CA 1
ATOM 761 C C . SER A 1 91 ? 6.539 -29.125 45.661 1.00 27.02 316 SER A C 1
ATOM 762 O O . SER A 1 91 ? 5.664 -28.278 45.447 1.00 27.62 316 SER A O 1
ATOM 765 N N . GLY A 1 92 ? 6.382 -30.407 45.346 1.00 19.92 317 GLY A N 1
ATOM 766 C CA . GLY A 1 92 ? 5.210 -30.878 44.642 1.00 19.85 317 GLY A CA 1
ATOM 767 C C . GLY A 1 92 ? 5.341 -30.923 43.134 1.00 17.45 317 GLY A C 1
ATOM 768 O O . GLY A 1 92 ? 4.430 -31.423 42.466 1.00 18.00 317 GLY A O 1
ATOM 769 N N . ALA A 1 93 ? 6.441 -30.437 42.576 1.00 14.89 318 ALA A N 1
ATOM 770 C CA . ALA A 1 93 ? 6.620 -30.517 41.136 1.00 14.75 318 ALA A CA 1
ATOM 771 C C . ALA A 1 93 ? 6.867 -31.965 40.719 1.00 14.94 318 ALA A C 1
ATOM 772 O O . ALA A 1 93 ? 7.548 -32.708 41.438 1.00 19.21 318 ALA A O 1
ATOM 774 N N . PRO A 1 94 ? 6.330 -32.397 39.569 1.00 16.80 319 PRO A N 1
ATOM 775 C CA . PRO A 1 94 ? 6.544 -33.787 39.136 1.00 14.34 319 PRO A CA 1
ATOM 776 C C . PRO A 1 94 ? 7.931 -34.033 38.580 1.00 13.71 319 PRO A C 1
ATOM 777 O O . PRO A 1 94 ? 8.338 -35.201 38.478 1.00 13.41 319 PRO A O 1
ATOM 781 N N . ALA A 1 95 ? 8.653 -32.980 38.212 1.00 12.47 320 ALA A N 1
ATOM 782 C CA . ALA A 1 95 ? 9.932 -33.088 37.524 1.00 13.17 320 ALA A CA 1
ATOM 783 C C . ALA A 1 95 ? 10.522 -31.691 37.398 1.00 13.74 320 ALA A C 1
ATOM 784 O O . ALA A 1 95 ? 9.794 -30.696 37.534 1.00 15.99 320 ALA A O 1
ATOM 786 N N . PRO A 1 96 ? 11.824 -31.583 37.128 1.00 15.62 321 PRO A N 1
ATOM 787 C CA . PRO A 1 96 ? 12.374 -30.277 36.754 1.00 10.78 321 PRO A CA 1
ATOM 788 C C . PRO A 1 96 ? 11.675 -29.747 35.508 1.00 11.47 321 PRO A C 1
ATOM 789 O O . PRO A 1 96 ? 11.168 -30.518 34.684 1.00 13.17 321 PRO A O 1
ATOM 793 N N . GLU A 1 97 ? 11.662 -28.416 35.373 1.00 12.83 322 GLU A N 1
ATOM 794 C CA . GLU A 1 97 ? 11.090 -27.775 34.189 1.00 14.38 322 GLU A CA 1
ATOM 795 C C . GLU A 1 97 ? 11.669 -28.374 32.914 1.00 14.90 322 GLU A C 1
ATOM 796 O O . GLU A 1 97 ? 12.878 -28.586 32.805 1.00 17.44 322 GLU A O 1
ATOM 802 N N . GLY A 1 98 ? 10.797 -28.633 31.938 1.00 12.00 323 GLY A N 1
ATOM 803 C CA . GLY A 1 98 ? 11.226 -29.109 30.646 1.00 12.06 323 GLY A CA 1
ATOM 804 C C . GLY A 1 98 ? 11.302 -30.614 30.493 1.00 10.74 323 GLY A C 1
ATOM 805 O O . GLY A 1 98 ? 11.503 -31.093 29.367 1.00 13.79 323 GLY A O 1
ATOM 806 N N . PHE A 1 99 ? 11.147 -31.378 31.578 1.00 11.86 324 PHE A N 1
ATOM 807 C CA . PHE A 1 99 ? 11.216 -32.830 31.475 1.00 10.91 324 PHE A CA 1
ATOM 808 C C . PHE A 1 99 ? 10.026 -33.384 30.688 1.00 10.93 324 PHE A C 1
ATOM 809 O O . PHE A 1 99 ? 8.902 -32.879 30.799 1.00 12.09 324 PHE A O 1
ATOM 817 N N . PRO A 1 100 ? 10.242 -34.450 29.921 1.00 11.53 325 PRO A N 1
ATOM 818 C CA . PRO A 1 100 ? 9.134 -35.116 29.218 1.00 14.30 325 PRO A CA 1
ATOM 819 C C . PRO A 1 100 ? 7.932 -35.420 30.114 1.00 11.91 325 PRO A C 1
ATOM 820 O O . PRO A 1 100 ? 8.070 -35.850 31.266 1.00 14.30 325 PRO A O 1
ATOM 824 N N . ASP A 1 101 ? 6.738 -35.199 29.553 1.00 11.47 326 ASP A N 1
ATOM 825 C CA . ASP A 1 101 ? 5.460 -35.275 30.255 1.00 11.95 326 ASP A CA 1
ATOM 826 C C . ASP A 1 101 ? 4.569 -36.369 29.667 1.00 14.11 326 ASP A C 1
ATOM 827 O O . ASP A 1 101 ? 3.336 -36.242 29.605 1.00 14.85 326 ASP A O 1
ATOM 832 N N . PHE A 1 102 ? 5.175 -37.467 29.224 1.00 11.00 327 PHE A N 1
ATOM 833 C CA . PHE A 1 102 ? 4.403 -38.558 28.642 1.00 11.40 327 PHE A CA 1
ATOM 834 C C . PHE A 1 102 ? 5.114 -39.879 28.901 1.00 15.33 327 PHE A C 1
ATOM 835 O O . PHE A 1 102 ? 6.280 -39.917 29.308 1.00 15.44 327 PHE A O 1
ATOM 843 N N . THR A 1 103 ? 4.392 -40.966 28.617 1.00 15.21 328 THR A N 1
ATOM 844 C CA . THR A 1 103 ? 4.855 -42.330 28.851 1.00 14.24 328 THR A CA 1
ATOM 845 C C . THR A 1 103 ? 5.591 -42.866 27.629 1.00 15.52 328 THR A C 1
ATOM 846 O O . THR A 1 103 ? 5.123 -42.709 26.497 1.00 14.69 328 THR A O 1
ATOM 850 N N . ALA A 1 104 ? 6.752 -43.480 27.862 1.00 15.34 329 ALA A N 1
ATOM 851 C CA . ALA A 1 104 ? 7.556 -44.104 26.819 1.00 15.83 329 ALA A CA 1
ATOM 852 C C . ALA A 1 104 ? 8.298 -45.271 27.452 1.00 17.95 329 ALA A C 1
ATOM 853 O O . ALA A 1 104 ? 8.415 -45.345 28.674 1.00 17.00 329 ALA A O 1
ATOM 855 N N . GLN A 1 105 ? 8.798 -46.190 26.617 1.00 16.53 330 GLN A N 1
ATOM 856 C CA . GLN A 1 105 ? 9.564 -47.315 27.152 1.00 13.29 330 GLN A CA 1
ATOM 857 C C . GLN A 1 105 ? 10.987 -46.910 27.496 1.00 17.68 330 GLN A C 1
ATOM 858 O O . GLN A 1 105 ? 11.574 -47.455 28.437 1.00 16.00 330 GLN A O 1
ATOM 864 N N A GLU A 1 106 ? 11.552 -45.979 26.729 0.68 15.47 331 GLU A N 1
ATOM 865 N N B GLU A 1 106 ? 11.554 -45.959 26.769 0.32 15.47 331 GLU A N 1
ATOM 866 C CA A GLU A 1 106 ? 12.896 -45.458 26.937 0.68 14.88 331 GLU A CA 1
ATOM 867 C CA B GLU A 1 106 ? 12.849 -45.430 27.160 0.32 14.51 331 GLU A CA 1
ATOM 868 C C A GLU A 1 106 ? 12.887 -43.986 26.569 0.68 13.41 331 GLU A C 1
ATOM 869 C C B GLU A 1 106 ? 13.016 -44.062 26.530 0.32 13.74 331 GLU A C 1
ATOM 870 O O A GLU A 1 106 ? 12.144 -43.567 25.676 0.68 14.53 331 GLU A O 1
ATOM 871 O O B GLU A 1 106 ? 12.503 -43.794 25.440 0.32 12.32 331 GLU A O 1
ATOM 882 N N . TYR A 1 107 ? 13.731 -43.206 27.244 1.00 13.43 332 TYR A N 1
ATOM 883 C CA . TYR A 1 107 ? 13.999 -41.833 26.847 1.00 13.02 332 TYR A CA 1
ATOM 884 C C . TYR A 1 107 ? 15.483 -41.777 26.512 1.00 15.86 332 TYR A C 1
ATOM 885 O O . TYR A 1 107 ? 16.323 -41.898 27.412 1.00 15.36 332 TYR A O 1
ATOM 894 N N . HIS A 1 108 ? 15.806 -41.633 25.222 1.00 11.60 333 HIS A N 1
ATOM 895 C CA . HIS A 1 108 ? 17.200 -41.659 24.786 1.00 14.66 333 HIS A CA 1
ATOM 896 C C . HIS A 1 108 ? 17.831 -40.293 24.975 1.00 12.53 333 HIS A C 1
ATOM 897 O O . HIS A 1 108 ? 17.185 -39.264 24.751 1.00 12.86 333 HIS A O 1
ATOM 904 N N . LEU A 1 109 ? 19.107 -40.274 25.359 1.00 10.97 334 LEU A N 1
ATOM 905 C CA . LEU A 1 109 ? 19.703 -38.992 25.706 1.00 12.51 334 LEU A CA 1
ATOM 906 C C . LEU A 1 109 ? 21.172 -38.939 25.310 1.00 14.21 334 LEU A C 1
ATOM 907 O O . LEU A 1 109 ? 21.802 -39.951 24.982 1.00 12.99 334 LEU A O 1
ATOM 912 N N . ARG A 1 110 ? 21.695 -37.713 25.318 1.00 12.14 335 ARG A N 1
ATOM 913 C CA . ARG A 1 110 ? 23.121 -37.428 25.287 1.00 10.74 335 ARG A CA 1
ATOM 914 C C . ARG A 1 110 ? 23.403 -36.440 26.404 1.00 13.24 335 ARG A C 1
ATOM 915 O O . ARG A 1 110 ? 22.545 -35.625 26.750 1.00 12.89 335 ARG A O 1
ATOM 923 N N . ALA A 1 111 ? 24.607 -36.502 26.961 1.00 12.13 336 ALA A N 1
ATOM 924 C CA . ALA A 1 111 ? 24.961 -35.585 28.034 1.00 12.04 336 ALA A CA 1
ATOM 925 C C . ALA A 1 111 ? 26.466 -35.380 28.049 1.00 15.11 336 ALA A C 1
ATOM 926 O O . ALA A 1 111 ? 27.220 -36.159 27.463 1.00 13.83 336 ALA A O 1
ATOM 928 N N . ALA A 1 112 ? 26.894 -34.322 28.742 1.00 12.59 337 ALA A N 1
ATOM 929 C CA . ALA A 1 112 ? 28.310 -34.008 28.885 1.00 10.41 337 ALA A CA 1
ATOM 930 C C . ALA A 1 112 ? 28.495 -33.142 30.125 1.00 15.84 337 ALA A C 1
ATOM 931 O O . ALA A 1 112 ? 27.581 -32.418 30.530 1.00 15.28 337 ALA A O 1
ATOM 933 N N . GLY A 1 113 ? 29.696 -33.202 30.700 1.00 15.01 338 GLY A N 1
ATOM 934 C CA . GLY A 1 113 ? 30.119 -32.287 31.735 1.00 16.34 338 GLY A CA 1
ATOM 935 C C . GLY A 1 113 ? 31.228 -31.367 31.242 1.00 17.76 338 GLY A C 1
ATOM 936 O O . GLY A 1 113 ? 31.611 -31.365 30.077 1.00 16.60 338 GLY A O 1
ATOM 937 N N . LYS A 1 114 ? 31.744 -30.562 32.169 1.00 18.65 339 LYS A N 1
ATOM 938 C CA . LYS A 1 114 ? 32.761 -29.578 31.823 1.00 20.53 339 LYS A CA 1
ATOM 939 C C . LYS A 1 114 ? 34.174 -30.148 31.857 1.00 25.34 339 LYS A C 1
ATOM 940 O O . LYS A 1 114 ? 35.136 -29.392 31.678 1.00 25.65 339 LYS A O 1
ATOM 946 N N . VAL A 1 115 ? 34.325 -31.452 32.091 1.00 20.01 340 VAL A N 1
ATOM 947 C CA . VAL A 1 115 ? 35.632 -32.090 32.138 1.00 18.81 340 VAL A CA 1
ATOM 948 C C . VAL A 1 115 ? 35.663 -33.214 31.115 1.00 18.76 340 VAL A C 1
ATOM 949 O O . VAL A 1 115 ? 34.635 -33.626 30.569 1.00 17.94 340 VAL A O 1
ATOM 953 N N . ALA A 1 116 ? 36.868 -33.708 30.862 1.00 22.10 341 ALA A N 1
ATOM 954 C CA . ALA A 1 116 ? 37.076 -34.680 29.807 1.00 26.37 341 ALA A CA 1
ATOM 955 C C . ALA A 1 116 ? 36.437 -36.015 30.171 1.00 21.35 341 ALA A C 1
ATOM 956 O O . ALA A 1 116 ? 36.222 -36.333 31.342 1.00 20.51 341 ALA A O 1
ATOM 958 N N . ASN A 1 117 ? 36.130 -36.791 29.131 1.00 18.31 342 ASN A N 1
ATOM 959 C CA . ASN A 1 117 ? 35.619 -38.158 29.249 1.00 18.84 342 ASN A CA 1
ATOM 960 C C . ASN A 1 117 ? 34.247 -38.201 29.910 1.00 15.20 342 ASN A C 1
ATOM 961 O O . ASN A 1 117 ? 33.898 -39.170 30.588 1.00 20.32 342 ASN A O 1
ATOM 966 N N . THR A 1 118 ? 33.440 -37.166 29.692 1.00 15.18 343 THR A N 1
ATOM 967 C CA . THR A 1 118 ? 32.080 -37.151 30.205 1.00 17.78 343 THR A CA 1
ATOM 968 C C . THR A 1 118 ? 31.017 -37.046 29.124 1.00 16.36 343 THR A C 1
ATOM 969 O O . THR A 1 118 ? 29.831 -37.087 29.455 1.00 15.63 343 THR A O 1
ATOM 973 N N . THR A 1 119 ? 31.389 -36.906 27.848 1.00 11.64 344 THR A N 1
ATOM 974 C CA . THR A 1 119 ? 30.394 -36.901 26.783 1.00 12.30 344 THR A CA 1
ATOM 975 C C . THR A 1 119 ? 29.937 -38.324 26.517 1.00 15.05 344 THR A C 1
ATOM 976 O O . THR A 1 119 ? 30.753 -39.204 26.234 1.00 14.06 344 THR A O 1
ATOM 980 N N . GLY A 1 120 ? 28.634 -38.548 26.590 1.00 14.89 345 GLY A N 1
ATOM 981 C CA . GLY A 1 120 ? 28.173 -39.892 26.316 1.00 14.29 345 GLY A CA 1
ATOM 982 C C . GLY A 1 120 ? 26.731 -39.895 25.874 1.00 14.78 345 GLY A C 1
ATOM 983 O O . GLY A 1 120 ? 26.035 -38.876 25.885 1.00 12.87 345 GLY A O 1
ATOM 984 N N . GLY A 1 121 ? 26.305 -41.079 25.466 1.00 13.56 346 GLY A N 1
ATOM 985 C CA . GLY A 1 121 ? 24.902 -41.330 25.233 1.00 16.54 346 GLY A CA 1
ATOM 986 C C . GLY A 1 121 ? 24.393 -42.372 26.205 1.00 14.95 346 GLY A C 1
ATOM 987 O O . GLY A 1 121 ? 25.168 -43.185 26.726 1.00 13.97 346 GLY A O 1
ATOM 988 N N . GLY A 1 122 ? 23.101 -42.344 26.473 1.00 16.27 347 GLY A N 1
ATOM 989 C CA . GLY A 1 122 ? 22.490 -43.362 27.297 1.00 13.17 347 GLY A CA 1
ATOM 990 C C . GLY A 1 122 ? 20.989 -43.256 27.189 1.00 14.01 347 GLY A C 1
ATOM 991 O O . GLY A 1 122 ? 20.458 -42.679 26.241 1.00 13.15 347 GLY A O 1
ATOM 992 N N . GLU A 1 123 ? 20.296 -43.828 28.163 1.00 12.31 348 GLU A N 1
ATOM 993 C CA . GLU A 1 123 ? 18.845 -43.731 28.140 1.00 12.59 348 GLU A CA 1
ATOM 994 C C . GLU A 1 123 ? 18.312 -43.837 29.559 1.00 14.88 348 GLU A C 1
ATOM 995 O O . GLU A 1 123 ? 18.999 -44.307 30.469 1.00 15.08 348 GLU A O 1
ATOM 1001 N N . ILE A 1 124 ? 17.073 -43.396 29.739 1.00 13.48 349 ILE A N 1
ATOM 1002 C CA . ILE A 1 124 ? 16.336 -43.631 30.977 1.00 13.58 349 ILE A CA 1
ATOM 1003 C C . ILE A 1 124 ? 15.226 -44.615 30.652 1.00 14.60 349 ILE A C 1
ATOM 1004 O O . ILE A 1 124 ? 14.303 -44.293 29.896 1.00 15.47 349 ILE A O 1
ATOM 1009 N N . LYS A 1 125 ? 15.316 -45.823 31.201 1.00 13.01 350 LYS A N 1
ATOM 1010 C CA . LYS A 1 125 ? 14.242 -46.792 31.023 1.00 15.39 350 LYS A CA 1
ATOM 1011 C C . LYS A 1 125 ? 12.996 -46.313 31.761 1.00 16.10 350 LYS A C 1
ATOM 1012 O O . LYS A 1 125 ? 13.085 -45.606 32.768 1.00 15.96 350 LYS A O 1
ATOM 1018 N N . SER A 1 126 ? 11.821 -46.692 31.242 1.00 15.86 351 SER A N 1
ATOM 1019 C CA . SER A 1 126 ? 10.557 -46.254 31.842 1.00 13.13 351 SER A CA 1
ATOM 1020 C C . SER A 1 126 ? 10.534 -46.461 33.354 1.00 19.13 351 SER A C 1
ATOM 1021 O O . SER A 1 126 ? 10.159 -45.557 34.107 1.00 17.08 351 SER A O 1
ATOM 1024 N N . THR A 1 127 ? 10.937 -47.647 33.822 1.00 17.21 352 THR A N 1
ATOM 1025 C CA . THR A 1 127 ? 10.882 -47.934 35.250 1.00 17.26 352 THR A CA 1
ATOM 1026 C C . THR A 1 127 ? 11.782 -46.999 36.051 1.00 16.16 352 THR A C 1
ATOM 1027 O O . THR A 1 127 ? 11.539 -46.789 37.242 1.00 19.64 352 THR A O 1
ATOM 1031 N N . ASP A 1 128 ? 12.806 -46.422 35.415 1.00 14.31 353 ASP A N 1
ATOM 1032 C CA . ASP A 1 128 ? 13.711 -45.470 36.041 1.00 13.93 353 ASP A CA 1
ATOM 1033 C C . ASP A 1 128 ? 13.297 -44.018 35.833 1.00 16.86 353 ASP A C 1
ATOM 1034 O O . ASP A 1 128 ? 13.943 -43.118 36.388 1.00 15.26 353 ASP A O 1
ATOM 1039 N N . TYR A 1 129 ? 12.249 -43.759 35.049 1.00 13.82 354 TYR A N 1
ATOM 1040 C CA . TYR A 1 129 ? 11.820 -42.384 34.794 1.00 15.53 354 TYR A CA 1
ATOM 1041 C C . TYR A 1 129 ? 10.924 -41.951 35.950 1.00 13.87 354 TYR A C 1
ATOM 1042 O O . TYR A 1 129 ? 9.691 -41.927 35.867 1.00 16.60 354 TYR A O 1
ATOM 1051 N N . THR A 1 130 ? 11.563 -41.640 37.072 1.00 14.27 355 THR A N 1
ATOM 1052 C CA . THR A 1 130 ? 10.851 -41.223 38.281 1.00 13.57 355 THR A CA 1
ATOM 1053 C C . THR A 1 130 ? 11.452 -39.934 38.822 1.00 12.76 355 THR A C 1
ATOM 1054 O O . THR A 1 130 ? 11.871 -39.864 39.983 1.00 15.73 355 THR A O 1
ATOM 1058 N N . PRO A 1 131 ? 11.437 -38.860 38.018 1.00 15.64 356 PRO A N 1
ATOM 1059 C CA . PRO A 1 131 ? 12.153 -37.636 38.409 1.00 14.69 356 PRO A CA 1
ATOM 1060 C C . PRO A 1 131 ? 11.562 -36.945 39.616 1.00 16.91 356 PRO A C 1
ATOM 1061 O O . PRO A 1 131 ? 12.276 -36.180 40.280 1.00 16.48 356 PRO A O 1
ATOM 1065 N N . ALA A 1 132 ? 10.291 -37.183 39.929 1.00 14.26 357 ALA A N 1
ATOM 1066 C CA . ALA A 1 132 ? 9.738 -36.572 41.130 1.00 16.87 357 ALA A CA 1
ATOM 1067 C C . ALA A 1 132 ? 10.485 -37.004 42.379 1.00 22.16 357 ALA A C 1
ATOM 1068 O O . ALA A 1 132 ? 10.386 -36.325 43.404 1.00 19.91 357 ALA A O 1
ATOM 1070 N N . LEU A 1 133 ? 11.229 -38.115 42.323 1.00 14.43 358 LEU A N 1
ATOM 1071 C CA . LEU A 1 133 ? 11.964 -38.566 43.495 1.00 17.62 358 LEU A CA 1
ATOM 1072 C C . LEU A 1 133 ? 13.262 -37.801 43.701 1.00 21.14 358 LEU A C 1
ATOM 1073 O O . LEU A 1 133 ? 13.881 -37.951 44.760 1.00 22.99 358 LEU A O 1
ATOM 1078 N N . GLY A 1 134 ? 13.683 -36.992 42.725 1.00 18.32 359 GLY A N 1
ATOM 1079 C CA . GLY A 1 134 ? 14.834 -36.121 42.874 1.00 19.30 359 GLY A CA 1
ATOM 1080 C C . GLY A 1 134 ? 16.046 -36.510 42.054 1.00 18.33 359 GLY A C 1
ATOM 1081 O O . GLY A 1 134 ? 17.039 -35.771 42.065 1.00 18.71 359 GLY A O 1
ATOM 1082 N N . GLY A 1 135 ? 15.996 -37.634 41.343 1.00 16.96 360 GLY A N 1
ATOM 1083 C CA . GLY A 1 135 ? 17.124 -38.093 40.559 1.00 20.67 360 GLY A CA 1
ATOM 1084 C C . GLY A 1 135 ? 16.655 -38.992 39.436 1.00 16.45 360 GLY A C 1
ATOM 1085 O O . GLY A 1 135 ? 15.484 -39.368 39.364 1.00 18.49 360 GLY A O 1
ATOM 1086 N N . VAL A 1 136 ? 17.582 -39.342 38.549 1.00 18.67 361 VAL A N 1
ATOM 1087 C CA . VAL A 1 136 ? 17.304 -40.331 37.510 1.00 16.25 361 VAL A CA 1
ATOM 1088 C C . VAL A 1 136 ? 18.505 -41.247 37.343 1.00 15.20 361 VAL A C 1
ATOM 1089 O O . VAL A 1 136 ? 19.658 -40.800 37.359 1.00 17.33 361 VAL A O 1
ATOM 1093 N N . LYS A 1 137 ? 18.218 -42.533 37.152 1.00 14.16 362 LYS A N 1
ATOM 1094 C CA . LYS A 1 137 ? 19.226 -43.537 36.843 1.00 13.73 362 LYS A CA 1
ATOM 1095 C C . LYS A 1 137 ? 19.317 -43.667 35.327 1.00 17.19 362 LYS A C 1
ATOM 1096 O O . LYS A 1 137 ? 18.353 -44.085 34.672 1.00 15.68 362 LYS A O 1
ATOM 1102 N N . ILE A 1 138 ? 20.463 -43.286 34.766 1.00 13.22 363 ILE A N 1
ATOM 1103 C CA . ILE A 1 138 ? 20.714 -43.387 33.332 1.00 13.38 363 ILE A CA 1
ATOM 1104 C C . ILE A 1 138 ? 21.438 -44.704 33.091 1.00 16.24 363 ILE A C 1
ATOM 1105 O O . ILE A 1 138 ? 22.432 -45.007 33.763 1.00 18.35 363 ILE A O 1
ATOM 1110 N N . THR A 1 139 ? 20.913 -45.510 32.178 1.00 14.79 364 THR A N 1
ATOM 1111 C CA . THR A 1 139 ? 21.518 -46.792 31.856 1.00 15.69 364 THR A CA 1
ATOM 1112 C C . THR A 1 139 ? 21.994 -46.768 30.409 1.00 15.48 364 THR A C 1
ATOM 1113 O O . THR A 1 139 ? 21.744 -45.813 29.660 1.00 15.57 364 THR A O 1
ATOM 1117 N N . ALA A 1 140 ? 22.718 -47.825 30.031 1.00 16.51 365 ALA A N 1
ATOM 1118 C CA . ALA A 1 140 ? 23.401 -47.897 28.735 1.00 15.60 365 ALA A CA 1
ATOM 1119 C C . ALA A 1 140 ? 24.281 -46.667 28.506 1.00 16.29 365 ALA A C 1
ATOM 1120 O O . ALA A 1 140 ? 24.497 -46.231 27.376 1.00 18.55 365 ALA A O 1
ATOM 1122 N N . TRP A 1 141 ? 24.798 -46.097 29.591 1.00 14.08 366 TRP A N 1
ATOM 1123 C CA . TRP A 1 141 ? 25.660 -44.927 29.497 1.00 15.82 366 TRP A CA 1
ATOM 1124 C C . TRP A 1 141 ? 27.042 -45.353 29.016 1.00 16.79 366 TRP A C 1
ATOM 1125 O O . TRP A 1 141 ? 27.663 -46.232 29.614 1.00 19.91 366 TRP A O 1
ATOM 1136 N N . ASP A 1 142 ? 27.532 -44.721 27.944 1.00 15.74 367 ASP A N 1
ATOM 1137 C CA . ASP A 1 142 ? 28.677 -45.261 27.215 1.00 17.54 367 ASP A CA 1
ATOM 1138 C C . ASP A 1 142 ? 29.967 -44.457 27.378 1.00 22.82 367 ASP A C 1
ATOM 1139 O O . ASP A 1 142 ? 30.929 -44.708 26.643 1.00 22.50 367 ASP A O 1
ATOM 1144 N N . ALA A 1 143 ? 30.032 -43.522 28.321 1.00 15.85 368 ALA A N 1
ATOM 1145 C CA . ALA A 1 143 ? 31.282 -42.826 28.604 1.00 15.04 368 ALA A CA 1
ATOM 1146 C C . ALA A 1 143 ? 31.936 -43.397 29.858 1.00 18.34 368 ALA A C 1
ATOM 1147 O O . ALA A 1 143 ? 31.280 -44.011 30.705 1.00 18.39 368 ALA A O 1
ATOM 1149 N N . THR A 1 144 ? 33.255 -43.194 29.962 1.00 17.80 369 THR A N 1
ATOM 1150 C CA . THR A 1 144 ? 33.988 -43.733 31.105 1.00 16.95 369 THR A CA 1
ATOM 1151 C C . THR A 1 144 ? 33.753 -42.911 32.359 1.00 21.39 369 THR A C 1
ATOM 1152 O O . THR A 1 144 ? 33.780 -43.456 33.469 1.00 23.39 369 THR A O 1
ATOM 1156 N N . GLY A 1 145 ? 33.535 -41.613 32.197 1.00 17.56 370 GLY A N 1
ATOM 1157 C CA . GLY A 1 145 ? 33.171 -40.740 33.284 1.00 16.26 370 GLY A CA 1
ATOM 1158 C C . GLY A 1 145 ? 31.718 -40.327 33.180 1.00 19.69 370 GLY A C 1
ATOM 1159 O O . GLY A 1 145 ? 30.999 -40.736 32.263 1.00 15.91 370 GLY A O 1
ATOM 1160 N N . PRO A 1 146 ? 31.262 -39.472 34.108 1.00 15.02 371 PRO A N 1
ATOM 1161 C CA . PRO A 1 146 ? 32.026 -38.796 35.172 1.00 14.89 371 PRO A CA 1
ATOM 1162 C C . PRO A 1 146 ? 32.296 -39.603 36.428 1.00 16.38 371 PRO A C 1
ATOM 1163 O O . PRO A 1 146 ? 31.694 -40.645 36.698 1.00 18.16 371 PRO A O 1
ATOM 1167 N N . SER A 1 147 ? 33.233 -39.100 37.227 1.00 18.61 372 SER A N 1
ATOM 1168 C CA . SER A 1 147 ? 33.324 -39.504 38.616 1.00 16.10 372 SER A CA 1
ATOM 1169 C C . SER A 1 147 ? 32.156 -38.903 39.397 1.00 16.19 372 SER A C 1
ATOM 1170 O O . SER A 1 147 ? 31.309 -38.194 38.849 1.00 17.63 372 SER A O 1
ATOM 1173 N N . ALA A 1 148 ? 32.110 -39.180 40.699 1.00 17.53 373 ALA A N 1
ATOM 1174 C CA . ALA A 1 148 ? 31.057 -38.614 41.534 1.00 16.66 373 ALA A CA 1
ATOM 1175 C C . ALA A 1 148 ? 31.207 -37.100 41.668 1.00 18.99 373 ALA A C 1
ATOM 1176 O O . ALA A 1 148 ? 32.313 -36.549 41.633 1.00 15.85 373 ALA A O 1
ATOM 1178 N N . GLY A 1 149 ? 30.075 -36.429 41.847 1.00 17.21 374 GLY A N 1
ATOM 1179 C CA . GLY A 1 149 ? 30.082 -35.025 42.198 1.00 16.00 374 GLY A CA 1
ATOM 1180 C C . GLY A 1 149 ? 30.271 -34.071 41.045 1.00 16.89 374 GLY A C 1
ATOM 1181 O O . GLY A 1 149 ? 30.538 -32.889 41.281 1.00 18.02 374 GLY A O 1
ATOM 1182 N N . VAL A 1 150 ? 30.123 -34.542 39.817 1.00 13.57 375 VAL A N 1
ATOM 1183 C CA . VAL A 1 150 ? 30.388 -33.754 38.620 1.00 13.47 375 VAL A CA 1
ATOM 1184 C C . VAL A 1 150 ? 29.062 -33.299 38.019 1.00 15.03 375 VAL A C 1
ATOM 1185 O O . VAL A 1 150 ? 28.132 -34.103 37.852 1.00 14.06 375 VAL A O 1
ATOM 1189 N N . GLU A 1 151 ? 28.980 -32.017 37.667 1.00 14.70 376 GLU A N 1
ATOM 1190 C CA . GLU A 1 151 ? 27.784 -31.495 37.015 1.00 13.63 376 GLU A CA 1
ATOM 1191 C C . GLU A 1 151 ? 27.664 -32.033 35.596 1.00 15.25 376 GLU A C 1
ATOM 1192 O O . GLU A 1 151 ? 28.627 -31.991 34.826 1.00 17.57 376 GLU A O 1
ATOM 1198 N N . MET A 1 152 ? 26.472 -32.511 35.243 1.00 12.22 377 MET A N 1
ATOM 1199 C CA . MET A 1 152 ? 26.180 -33.001 33.902 1.00 13.88 377 MET A CA 1
ATOM 1200 C C . MET A 1 152 ? 24.982 -32.251 33.344 1.00 14.04 377 MET A C 1
ATOM 1201 O O . MET A 1 152 ? 24.027 -31.964 34.072 1.00 15.35 377 MET A O 1
ATOM 1206 N N A THR A 1 153 ? 25.036 -31.935 32.051 0.68 11.85 378 THR A N 1
ATOM 1207 N N B THR A 1 153 ? 25.055 -31.886 32.068 0.32 11.99 378 THR A N 1
ATOM 1208 C CA A THR A 1 153 ? 23.907 -31.345 31.347 0.68 11.18 378 THR A CA 1
ATOM 1209 C CA B THR A 1 153 ? 23.909 -31.361 31.340 0.32 11.34 378 THR A CA 1
ATOM 1210 C C A THR A 1 153 ? 23.661 -32.143 30.080 0.68 11.14 378 THR A C 1
ATOM 1211 C C B THR A 1 153 ? 23.652 -32.255 30.141 0.32 11.10 378 THR A C 1
ATOM 1212 O O A THR A 1 153 ? 24.610 -32.546 29.403 0.68 12.30 378 THR A O 1
ATOM 1213 O O B THR A 1 153 ? 24.580 -32.844 29.580 0.32 12.92 378 THR A O 1
ATOM 1220 N N . GLY A 1 154 ? 22.392 -32.352 29.743 1.00 11.45 379 GLY A N 1
ATOM 1221 C CA . GLY A 1 154 ? 22.095 -33.191 28.606 1.00 12.58 379 GLY A CA 1
ATOM 1222 C C . GLY A 1 154 ? 20.788 -32.849 27.938 1.00 15.73 379 GLY A C 1
ATOM 1223 O O . GLY A 1 154 ? 20.100 -31.892 28.308 1.00 11.42 379 GLY A O 1
ATOM 1224 N N A GLN A 1 155 ? 20.459 -33.644 26.924 0.48 12.48 380 GLN A N 1
ATOM 1225 N N B GLN A 1 155 ? 20.436 -33.682 26.958 0.52 12.41 380 GLN A N 1
ATOM 1226 C CA A GLN A 1 155 ? 19.242 -33.449 26.156 0.48 10.78 380 GLN A CA 1
ATOM 1227 C CA B GLN A 1 155 ? 19.289 -33.457 26.089 0.52 10.77 380 GLN A CA 1
ATOM 1228 C C A GLN A 1 155 ? 18.638 -34.805 25.843 0.48 12.06 380 GLN A C 1
ATOM 1229 C C B GLN A 1 155 ? 18.641 -34.800 25.787 0.52 12.10 380 GLN A C 1
ATOM 1230 O O A GLN A 1 155 ? 19.356 -35.768 25.554 0.48 11.50 380 GLN A O 1
ATOM 1231 O O B GLN A 1 155 ? 19.340 -35.764 25.459 0.52 11.56 380 GLN A O 1
ATOM 1242 N N . ILE A 1 156 ? 17.316 -34.874 25.918 1.00 11.38 381 ILE A N 1
ATOM 1243 C CA . ILE A 1 156 ? 16.573 -36.065 25.533 1.00 12.45 381 ILE A CA 1
ATOM 1244 C C . ILE A 1 156 ? 16.268 -35.909 24.050 1.00 9.14 381 ILE A C 1
ATOM 1245 O O . ILE A 1 156 ? 15.672 -34.910 23.632 1.00 13.57 381 ILE A O 1
ATOM 1250 N N A GLU A 1 157 ? 16.715 -36.872 23.241 0.44 11.77 382 GLU A N 1
ATOM 1251 N N B GLU A 1 157 ? 16.717 -36.889 23.259 0.56 11.78 382 GLU A N 1
ATOM 1252 C CA A GLU A 1 157 ? 16.745 -36.701 21.794 0.44 12.26 382 GLU A CA 1
ATOM 1253 C CA B GLU A 1 157 ? 16.837 -36.797 21.808 0.56 12.59 382 GLU A CA 1
ATOM 1254 C C A GLU A 1 157 ? 15.729 -37.540 21.043 0.44 12.42 382 GLU A C 1
ATOM 1255 C C B GLU A 1 157 ? 15.751 -37.542 21.058 0.56 12.44 382 GLU A C 1
ATOM 1256 O O A GLU A 1 157 ? 15.430 -37.221 19.887 0.44 12.85 382 GLU A O 1
ATOM 1257 O O B GLU A 1 157 ? 15.428 -37.167 19.924 0.56 12.79 382 GLU A O 1
ATOM 1268 N N . SER A 1 158 ? 15.223 -38.607 21.655 1.00 13.64 383 SER A N 1
ATOM 1269 C CA . SER A 1 158 ? 14.312 -39.536 20.999 1.00 12.07 383 SER A CA 1
ATOM 1270 C C . SER A 1 158 ? 13.767 -40.438 22.094 1.00 12.67 383 SER A C 1
ATOM 1271 O O . SER A 1 158 ? 14.206 -40.365 23.243 1.00 14.79 383 SER A O 1
ATOM 1274 N N . ILE A 1 159 ? 12.776 -41.259 21.747 1.00 14.10 384 ILE A N 1
ATOM 1275 C CA . ILE A 1 159 ? 12.164 -42.149 22.728 1.00 13.21 384 ILE A CA 1
ATOM 1276 C C . ILE A 1 159 ? 11.958 -43.513 22.106 1.00 12.78 384 ILE A C 1
ATOM 1277 O O . ILE A 1 159 ? 11.827 -43.644 20.889 1.00 15.57 384 ILE A O 1
ATOM 1282 N N . GLY A 1 160 ? 11.937 -44.535 22.956 1.00 15.65 385 GLY A N 1
ATOM 1283 C CA . GLY A 1 160 ? 11.373 -45.813 22.563 1.00 16.65 385 GLY A CA 1
ATOM 1284 C C . GLY A 1 160 ? 9.878 -45.714 22.768 1.00 15.56 385 GLY A C 1
ATOM 1285 O O . GLY A 1 160 ? 9.434 -45.420 23.880 1.00 15.22 385 GLY A O 1
ATOM 1286 N N . MET A 1 161 ? 9.087 -45.907 21.708 1.00 16.39 386 MET A N 1
ATOM 1287 C CA . MET A 1 161 ? 7.675 -45.523 21.773 1.00 14.74 386 MET A CA 1
ATOM 1288 C C . MET A 1 161 ? 6.860 -46.514 20.940 1.00 19.43 386 MET A C 1
ATOM 1289 O O . MET A 1 161 ? 6.649 -46.308 19.744 1.00 18.19 386 MET A O 1
ATOM 1294 N N . GLU A 1 162 ? 6.372 -47.558 21.597 1.00 17.23 387 GLU A N 1
ATOM 1295 C CA . GLU A 1 162 ? 5.647 -48.593 20.876 1.00 15.17 387 GLU A CA 1
ATOM 1296 C C . GLU A 1 162 ? 4.229 -48.181 20.503 1.00 20.77 387 GLU A C 1
ATOM 1297 O O . GLU A 1 162 ? 3.664 -48.761 19.567 1.00 20.44 387 GLU A O 1
ATOM 1303 N N . ASN A 1 163 ? 3.660 -47.180 21.180 1.00 22.59 388 ASN A N 1
ATOM 1304 C CA . ASN A 1 163 ? 2.236 -46.859 21.062 1.00 19.80 388 ASN A CA 1
ATOM 1305 C C . ASN A 1 163 ? 2.067 -45.344 21.034 1.00 17.86 388 ASN A C 1
ATOM 1306 O O . ASN A 1 163 ? 2.343 -44.667 22.033 1.00 18.53 388 ASN A O 1
ATOM 1311 N N . ASN A 1 164 ? 1.575 -44.809 19.910 1.00 18.41 389 ASN A N 1
ATOM 1312 C CA . ASN A 1 164 ? 1.453 -43.355 19.798 1.00 19.61 389 ASN A CA 1
ATOM 1313 C C . ASN A 1 164 ? 0.500 -42.758 20.837 1.00 17.40 389 ASN A C 1
ATOM 1314 O O . ASN A 1 164 ? 0.668 -41.595 21.226 1.00 18.55 389 ASN A O 1
ATOM 1319 N N . THR A 1 165 ? -0.504 -43.516 21.296 1.00 18.03 390 THR A N 1
ATOM 1320 C CA . THR A 1 165 ? -1.452 -42.966 22.270 1.00 19.39 390 THR A CA 1
ATOM 1321 C C . THR A 1 165 ? -0.792 -42.632 23.609 1.00 20.16 390 THR A C 1
ATOM 1322 O O . THR A 1 165 ? -1.353 -41.852 24.389 1.00 17.57 390 THR A O 1
ATOM 1326 N N . ASP A 1 166 ? 0.394 -43.180 23.889 1.00 19.79 391 ASP A N 1
ATOM 1327 C CA . ASP A 1 166 ? 1.065 -42.893 25.149 1.00 18.36 391 ASP A CA 1
ATOM 1328 C C . ASP A 1 166 ? 1.591 -41.462 25.232 1.00 15.38 391 ASP A C 1
ATOM 1329 O O . ASP A 1 166 ? 1.975 -41.020 26.321 1.00 15.46 391 ASP A O 1
ATOM 1334 N N . PHE A 1 167 ? 1.624 -40.721 24.124 1.00 15.62 392 PHE A N 1
ATOM 1335 C CA . PHE A 1 167 ? 1.984 -39.310 24.221 1.00 12.69 392 PHE A CA 1
ATOM 1336 C C . PHE A 1 167 ? 0.996 -38.523 25.071 1.00 12.98 392 PHE A C 1
ATOM 1337 O O . PHE A 1 167 ? 1.351 -37.451 25.578 1.00 14.97 392 PHE A O 1
ATOM 1345 N N . ASP A 1 168 ? -0.233 -39.024 25.224 1.00 16.14 393 ASP A N 1
ATOM 1346 C CA . ASP A 1 168 ? -1.265 -38.388 26.029 1.00 15.42 393 ASP A CA 1
ATOM 1347 C C . ASP A 1 168 ? -1.479 -39.086 27.369 1.00 15.30 393 ASP A C 1
ATOM 1348 O O . ASP A 1 168 ? -2.520 -38.894 28.004 1.00 20.90 393 ASP A O 1
ATOM 1353 N N . VAL A 1 169 ? -0.515 -39.879 27.823 1.00 14.48 394 VAL A N 1
ATOM 1354 C CA . VAL A 1 169 ? -0.611 -40.575 29.106 1.00 14.31 394 VAL A CA 1
ATOM 1355 C C . VAL A 1 169 ? 0.540 -40.096 29.978 1.00 17.92 394 VAL A C 1
ATOM 1356 O O . VAL A 1 169 ? 1.708 -40.367 29.669 1.00 14.63 394 VAL A O 1
ATOM 1360 N N . LEU A 1 170 ? 0.225 -39.391 31.068 1.00 13.84 395 LEU A N 1
ATOM 1361 C CA . LEU A 1 170 ? 1.284 -38.894 31.940 1.00 14.53 395 LEU A CA 1
ATOM 1362 C C . LEU A 1 170 ? 2.128 -40.055 32.466 1.00 16.39 395 LEU A C 1
ATOM 1363 O O . LEU A 1 170 ? 1.587 -41.126 32.782 1.00 18.44 395 LEU A O 1
ATOM 1368 N N . PRO A 1 171 ? 3.440 -39.872 32.595 1.00 14.74 396 PRO A N 1
ATOM 1369 C CA . PRO A 1 171 ? 4.281 -40.910 33.202 1.00 16.57 396 PRO A CA 1
ATOM 1370 C C . PRO A 1 171 ? 4.051 -40.985 34.704 1.00 17.76 396 PRO A C 1
ATOM 1371 O O . PRO A 1 171 ? 3.462 -40.098 35.322 1.00 18.49 396 PRO A O 1
ATOM 1375 N N . ASP A 1 172 ? 4.539 -42.078 35.297 1.00 13.19 397 ASP A N 1
ATOM 1376 C CA . ASP A 1 172 ? 4.477 -42.269 36.749 1.00 19.71 397 ASP A CA 1
ATOM 1377 C C . ASP A 1 172 ? 5.664 -41.538 37.379 1.00 18.18 397 ASP A C 1
ATOM 1378 O O . ASP A 1 172 ? 6.654 -42.127 37.827 1.00 17.08 397 ASP A O 1
ATOM 1383 N N . TYR A 1 173 ? 5.538 -40.210 37.410 1.00 15.22 398 TYR A N 1
ATOM 1384 C CA . TYR A 1 173 ? 6.640 -39.338 37.813 1.00 14.04 398 TYR A CA 1
ATOM 1385 C C . TYR A 1 173 ? 7.260 -39.731 39.149 1.00 16.43 398 TYR A C 1
ATOM 1386 O O . TYR A 1 173 ? 8.465 -39.543 39.357 1.00 15.35 398 TYR A O 1
ATOM 1395 N N . ASN A 1 174 ? 6.449 -40.198 40.096 1.00 15.96 399 ASN A N 1
ATOM 1396 C CA . ASN A 1 174 ? 6.956 -40.546 41.415 1.00 16.17 399 ASN A CA 1
ATOM 1397 C C . ASN A 1 174 ? 7.087 -42.053 41.604 1.00 19.03 399 ASN A C 1
ATOM 1398 O O . ASN A 1 174 ? 7.299 -42.512 42.731 1.00 22.18 399 ASN A O 1
ATOM 1403 N N . GLY A 1 175 ? 6.985 -42.829 40.524 1.00 16.71 400 GLY A N 1
ATOM 1404 C CA . GLY A 1 175 ? 7.162 -44.266 40.622 1.00 17.58 400 GLY A CA 1
ATOM 1405 C C . GLY A 1 175 ? 5.948 -45.021 41.093 1.00 20.29 400 GLY A C 1
ATOM 1406 O O . GLY A 1 175 ? 6.053 -46.221 41.377 1.00 29.09 400 GLY A O 1
ATOM 1407 N N . SER A 1 176 ? 4.797 -44.359 41.180 1.00 22.74 401 SER A N 1
ATOM 1408 C CA . SER A 1 176 ? 3.565 -44.982 41.634 1.00 23.18 401 SER A CA 1
ATOM 1409 C C . SER A 1 176 ? 2.423 -44.531 40.742 1.00 20.77 401 SER A C 1
ATOM 1410 O O . SER A 1 176 ? 2.550 -43.585 39.958 1.00 25.10 401 SER A O 1
ATOM 1413 N N . ALA A 1 177 ? 1.286 -45.205 40.897 1.00 27.41 402 ALA A N 1
ATOM 1414 C CA . ALA A 1 177 ? 0.067 -44.837 40.191 1.00 34.96 402 ALA A CA 1
ATOM 1415 C C . ALA A 1 177 ? -0.692 -43.700 40.863 1.00 34.77 402 ALA A C 1
ATOM 1416 O O . ALA A 1 177 ? -1.771 -43.334 40.384 1.00 34.59 402 ALA A O 1
ATOM 1418 N N . PHE A 1 178 ? -0.167 -43.129 41.947 1.00 19.84 403 PHE A N 1
ATOM 1419 C CA . PHE A 1 178 ? -0.891 -42.141 42.746 1.00 24.43 403 PHE A CA 1
ATOM 1420 C C . PHE A 1 178 ? -0.195 -40.790 42.629 1.00 25.50 403 PHE A C 1
ATOM 1421 O O . PHE A 1 178 ? 0.900 -40.596 43.168 1.00 34.36 403 PHE A O 1
ATOM 1429 N N . ASP A 1 179 ? -0.838 -39.860 41.931 1.00 22.16 404 ASP A N 1
ATOM 1430 C CA . ASP A 1 179 ? -0.268 -38.544 41.660 1.00 21.35 404 ASP A CA 1
ATOM 1431 C C . ASP A 1 179 ? -0.904 -37.452 42.510 1.00 29.42 404 ASP A C 1
ATOM 1432 O O . ASP A 1 179 ? -0.720 -36.267 42.220 1.00 26.43 404 ASP A O 1
ATOM 1437 N N . GLY A 1 180 ? -1.634 -37.829 43.564 1.00 31.17 405 GLY A N 1
ATOM 1438 C CA . GLY A 1 180 ? -2.390 -36.858 44.337 1.00 32.76 405 GLY A CA 1
ATOM 1439 C C . GLY A 1 180 ? -1.556 -35.756 44.964 1.00 28.78 405 GLY A C 1
ATOM 1440 O O . GLY A 1 180 ? -2.039 -34.635 45.128 1.00 36.39 405 GLY A O 1
ATOM 1441 N N . SER A 1 181 ? -0.308 -36.048 45.335 1.00 23.13 406 SER A N 1
ATOM 1442 C CA . SER A 1 181 ? 0.533 -35.026 45.949 1.00 23.21 406 SER A CA 1
ATOM 1443 C C . SER A 1 181 ? 1.234 -34.138 44.931 1.00 27.17 406 SER A C 1
ATOM 1444 O O . SER A 1 181 ? 1.899 -33.174 45.328 1.00 25.62 406 SER A O 1
ATOM 1447 N N . LEU A 1 182 ? 1.107 -34.431 43.642 1.00 20.52 407 LEU A N 1
ATOM 1448 C CA . LEU A 1 182 ? 1.805 -33.682 42.612 1.00 14.60 407 LEU A CA 1
ATOM 1449 C C . LEU A 1 182 ? 0.980 -32.484 42.158 1.00 21.49 407 LEU A C 1
ATOM 1450 O O . LEU A 1 182 ? -0.239 -32.576 42.002 1.00 19.64 407 LEU A O 1
ATOM 1455 N N . ASN A 1 183 ? 1.661 -31.362 41.946 1.00 14.42 408 ASN A N 1
ATOM 1456 C CA . ASN A 1 183 ? 1.044 -30.118 41.483 1.00 16.31 408 ASN A CA 1
ATOM 1457 C C . ASN A 1 183 ? 1.051 -30.147 39.960 1.00 15.77 408 ASN A C 1
ATOM 1458 O O . ASN A 1 183 ? 2.023 -29.749 39.313 1.00 16.71 408 ASN A O 1
ATOM 1463 N N . LEU A 1 184 ? -0.038 -30.657 39.390 1.00 15.01 409 LEU A N 1
ATOM 1464 C CA . LEU A 1 184 ? -0.165 -30.901 37.959 1.00 12.80 409 LEU A CA 1
ATOM 1465 C C . LEU A 1 184 ? -1.128 -29.899 37.332 1.00 15.30 409 LEU A C 1
ATOM 1466 O O . LEU A 1 184 ? -2.219 -29.665 37.863 1.00 19.22 409 LEU A O 1
ATOM 1471 N N . ALA A 1 185 ? -0.733 -29.333 36.189 1.00 13.39 410 ALA A N 1
ATOM 1472 C CA . ALA A 1 185 ? -1.677 -28.555 35.396 1.00 14.15 410 ALA A CA 1
ATOM 1473 C C . ALA A 1 185 ? -2.891 -29.423 35.063 1.00 13.00 410 ALA A C 1
ATOM 1474 O O . ALA A 1 185 ? -2.760 -30.638 34.891 1.00 14.52 410 ALA A O 1
ATOM 1476 N N . PRO A 1 186 ? -4.083 -28.833 34.965 1.00 17.90 411 PRO A N 1
ATOM 1477 C CA . PRO A 1 186 ? -5.310 -29.635 34.865 1.00 23.30 411 PRO A CA 1
ATOM 1478 C C . PRO A 1 186 ? -5.513 -30.198 33.468 1.00 14.62 411 PRO A C 1
ATOM 1479 O O . PRO A 1 186 ? -4.904 -29.730 32.494 1.00 15.63 411 PRO A O 1
ATOM 1483 N N . PRO A 1 187 ? -6.378 -31.202 33.327 1.00 14.27 412 PRO A N 1
ATOM 1484 C CA . PRO A 1 187 ? -6.688 -31.729 31.992 1.00 18.16 412 PRO A CA 1
ATOM 1485 C C . PRO A 1 187 ? -7.309 -30.652 31.112 1.00 17.85 412 PRO A C 1
ATOM 1486 O O . PRO A 1 187 ? -7.966 -29.723 31.593 1.00 18.33 412 PRO A O 1
ATOM 1490 N N . ILE A 1 188 ? -7.092 -30.795 29.809 1.00 16.12 413 ILE A N 1
ATOM 1491 C CA . ILE A 1 188 ? -7.544 -29.845 28.801 1.00 17.43 413 ILE A CA 1
ATOM 1492 C C . ILE A 1 188 ? -8.861 -30.365 28.240 1.00 18.75 413 ILE A C 1
ATOM 1493 O O . ILE A 1 188 ? -8.890 -31.381 27.541 1.00 21.34 413 ILE A O 1
ATOM 1498 N N . VAL A 1 189 ? -9.965 -29.688 28.555 1.00 18.75 414 VAL A N 1
ATOM 1499 C CA . VAL A 1 189 ? -11.291 -30.137 28.164 1.00 20.79 414 VAL A CA 1
ATOM 1500 C C . VAL A 1 189 ? -12.051 -28.946 27.590 1.00 26.38 414 VAL A C 1
ATOM 1501 O O . VAL A 1 189 ? -12.208 -27.930 28.274 1.00 27.14 414 VAL A O 1
ATOM 1505 N N . PRO A 1 190 ? -12.524 -29.011 26.350 1.00 21.36 415 PRO A N 1
ATOM 1506 C CA . PRO A 1 190 ? -13.293 -27.888 25.799 1.00 22.99 415 PRO A CA 1
ATOM 1507 C C . PRO A 1 190 ? -14.493 -27.553 26.671 1.00 26.01 415 PRO A C 1
ATOM 1508 O O . PRO A 1 190 ? -15.121 -28.430 27.269 1.00 22.39 415 PRO A O 1
ATOM 1512 N N . LEU A 1 191 ? -14.815 -26.260 26.733 1.00 24.25 416 LEU A N 1
ATOM 1513 C CA . LEU A 1 191 ? -15.915 -25.814 27.588 1.00 25.27 416 LEU A CA 1
ATOM 1514 C C . LEU A 1 191 ? -17.289 -26.089 26.978 1.00 32.46 416 LEU A C 1
ATOM 1515 O O . LEU A 1 191 ? -18.250 -26.318 27.719 1.00 29.95 416 LEU A O 1
ATOM 1520 N N . LEU A 1 192 ? -17.415 -26.069 25.644 1.00 25.96 417 LEU A N 1
ATOM 1521 C CA . LEU A 1 192 ? -18.678 -26.428 25.014 1.00 27.24 417 LEU A CA 1
ATOM 1522 C C . LEU A 1 192 ? -18.610 -27.852 24.468 1.00 36.77 417 LEU A C 1
ATOM 1523 O O . LEU A 1 192 ? -17.544 -28.326 24.069 1.00 31.74 417 LEU A O 1
ATOM 1528 N N . PRO A 1 193 ? -19.730 -28.572 24.429 1.00 40.87 418 PRO A N 1
ATOM 1529 C CA . PRO A 1 193 ? -19.646 -30.014 24.142 1.00 38.64 418 PRO A CA 1
ATOM 1530 C C . PRO A 1 193 ? -19.329 -30.352 22.689 1.00 37.65 418 PRO A C 1
ATOM 1531 O O . PRO A 1 193 ? -18.704 -31.392 22.440 1.00 36.54 418 PRO A O 1
ATOM 1535 N N . GLY A 1 194 ? -19.745 -29.529 21.723 1.00 27.64 419 GLY A N 1
ATOM 1536 C CA . GLY A 1 194 ? -19.393 -29.777 20.337 1.00 26.25 419 GLY A CA 1
ATOM 1537 C C . GLY A 1 194 ? -18.016 -29.314 19.917 1.00 33.31 419 GLY A C 1
ATOM 1538 O O . GLY A 1 194 ? -17.647 -29.441 18.742 1.00 28.48 419 GLY A O 1
ATOM 1539 N N . GLU A 1 195 ? -17.236 -28.773 20.847 1.00 24.98 420 GLU A N 1
ATOM 1540 C CA . GLU A 1 195 ? -15.901 -28.283 20.543 1.00 19.68 420 GLU A CA 1
ATOM 1541 C C . GLU A 1 195 ? -14.881 -29.407 20.633 1.00 25.32 420 GLU A C 1
ATOM 1542 O O . GLU A 1 195 ? -15.050 -30.373 21.380 1.00 23.67 420 GLU A O 1
ATOM 1548 N N . THR A 1 196 ? -13.814 -29.268 19.853 1.00 20.48 421 THR A N 1
ATOM 1549 C CA . THR A 1 196 ? -12.743 -30.247 19.799 1.00 17.80 421 THR A CA 1
ATOM 1550 C C . THR A 1 196 ? -11.425 -29.508 19.927 1.00 19.09 421 THR A C 1
ATOM 1551 O O . THR A 1 196 ? -11.241 -28.457 19.311 1.00 18.72 421 THR A O 1
ATOM 1555 N N . LEU A 1 197 ? -10.526 -30.052 20.742 1.00 18.52 422 LEU A N 1
ATOM 1556 C CA . LEU A 1 197 ? -9.209 -29.460 20.916 1.00 16.36 422 LEU A CA 1
ATOM 1557 C C . LEU A 1 197 ? -8.467 -29.399 19.588 1.00 19.12 422 LEU A C 1
ATOM 1558 O O . LEU A 1 197 ? -8.387 -30.394 18.858 1.00 17.07 422 LEU A O 1
ATOM 1563 N N . LEU A 1 198 ? -7.918 -28.232 19.270 1.00 15.56 423 LEU A N 1
ATOM 1564 C CA . LEU A 1 198 ? -7.083 -28.082 18.086 1.00 14.54 423 LEU A CA 1
ATOM 1565 C C . LEU A 1 198 ? -5.645 -28.412 18.469 1.00 15.37 423 LEU A C 1
ATOM 1566 O O . LEU A 1 198 ? -5.074 -27.784 19.372 1.00 17.28 423 LEU A O 1
ATOM 1571 N N . ARG A 1 199 ? -5.070 -29.410 17.807 1.00 14.89 424 ARG A N 1
ATOM 1572 C CA . ARG A 1 199 ? -3.758 -29.935 18.163 1.00 12.94 424 ARG A CA 1
ATOM 1573 C C . ARG A 1 199 ? -2.681 -29.434 17.206 1.00 17.80 424 ARG A C 1
ATOM 1574 O O . ARG A 1 199 ? -2.820 -29.567 15.986 1.00 16.50 424 ARG A O 1
ATOM 1582 N N . PHE A 1 200 ? -1.605 -28.876 17.770 1.00 13.26 425 PHE A N 1
ATOM 1583 C CA . PHE A 1 200 ? -0.417 -28.483 17.018 1.00 12.44 425 PHE A CA 1
ATOM 1584 C C . PHE A 1 200 ? 0.571 -29.647 17.090 1.00 15.47 425 PHE A C 1
ATOM 1585 O O . PHE A 1 200 ? 1.127 -29.923 18.154 1.00 14.58 425 PHE A O 1
ATOM 1593 N N . GLY A 1 201 ? 0.812 -30.320 15.964 1.00 14.71 426 GLY A N 1
ATOM 1594 C CA . GLY A 1 201 ? 1.552 -31.575 15.959 1.00 12.95 426 GLY A CA 1
ATOM 1595 C C . GLY A 1 201 ? 2.956 -31.478 15.383 1.00 15.35 426 GLY A C 1
ATOM 1596 O O . GLY A 1 201 ? 3.228 -30.660 14.501 1.00 13.48 426 GLY A O 1
ATOM 1597 N N . THR A 1 202 ? 3.860 -32.316 15.901 1.00 14.39 427 THR A N 1
ATOM 1598 C CA . THR A 1 202 ? 5.189 -32.494 15.320 1.00 10.89 427 THR A CA 1
ATOM 1599 C C . THR A 1 202 ? 5.568 -33.968 15.399 1.00 17.45 427 THR A C 1
ATOM 1600 O O . THR A 1 202 ? 4.881 -34.774 16.035 1.00 15.00 427 THR A O 1
ATOM 1604 N N . VAL A 1 203 ? 6.669 -34.324 14.739 1.00 14.53 428 VAL A N 1
ATOM 1605 C CA . VAL A 1 203 ? 7.107 -35.711 14.632 1.00 15.34 428 VAL A CA 1
ATOM 1606 C C . VAL A 1 203 ? 8.396 -35.873 15.437 1.00 13.39 428 VAL A C 1
ATOM 1607 O O . VAL A 1 203 ? 9.452 -35.362 15.029 1.00 16.05 428 VAL A O 1
ATOM 1611 N N . PRO A 1 204 ? 8.366 -36.580 16.563 1.00 12.78 429 PRO A N 1
ATOM 1612 C CA . PRO A 1 204 ? 9.606 -36.926 17.261 1.00 11.48 429 PRO A CA 1
ATOM 1613 C C . PRO A 1 204 ? 10.232 -38.164 16.644 1.00 12.03 429 PRO A C 1
ATOM 1614 O O . PRO A 1 204 ? 9.554 -39.000 16.052 1.00 13.33 429 PRO A O 1
ATOM 1618 N N . ILE A 1 205 ? 11.546 -38.287 16.792 1.00 11.59 430 ILE A N 1
ATOM 1619 C CA . ILE A 1 205 ? 12.208 -39.531 16.403 1.00 13.66 430 ILE A CA 1
ATOM 1620 C C . ILE A 1 205 ? 11.931 -40.593 17.461 1.00 12.13 430 ILE A C 1
ATOM 1621 O O . ILE A 1 205 ? 12.169 -40.372 18.654 1.00 13.08 430 ILE A O 1
ATOM 1626 N N . THR A 1 206 ? 11.392 -41.749 17.043 1.00 13.41 431 THR A N 1
ATOM 1627 C CA . THR A 1 206 ? 11.208 -42.834 17.997 1.00 13.05 431 THR A CA 1
ATOM 1628 C C . THR A 1 206 ? 11.625 -44.168 17.394 1.00 14.71 431 THR A C 1
ATOM 1629 O O . THR A 1 206 ? 11.630 -44.354 16.169 1.00 16.57 431 THR A O 1
ATOM 1633 N N . THR A 1 207 ? 11.999 -45.082 18.288 1.00 16.14 432 THR A N 1
ATOM 1634 C CA . THR A 1 207 ? 12.145 -46.496 17.986 1.00 14.43 432 THR A CA 1
ATOM 1635 C C . THR A 1 207 ? 10.859 -47.230 18.369 1.00 16.94 432 THR A C 1
ATOM 1636 O O . THR A 1 207 ? 9.885 -46.626 18.826 1.00 18.11 432 THR A O 1
ATOM 1640 N N . ARG A 1 208 ? 10.868 -48.557 18.187 1.00 16.91 433 ARG A N 1
ATOM 1641 C CA . ARG A 1 208 ? 9.727 -49.433 18.495 1.00 21.22 433 ARG A CA 1
ATOM 1642 C C . ARG A 1 208 ? 8.527 -49.133 17.600 1.00 20.94 433 ARG A C 1
ATOM 1643 O O . ARG A 1 208 ? 7.381 -49.119 18.055 1.00 19.34 433 ARG A O 1
ATOM 1651 N N . ARG A 1 209 ? 8.787 -48.922 16.310 1.00 20.89 434 ARG A N 1
ATOM 1652 C CA . ARG A 1 209 ? 7.748 -48.584 15.347 1.00 23.83 434 ARG A CA 1
ATOM 1653 C C . ARG A 1 209 ? 7.375 -49.769 14.460 1.00 35.25 434 ARG A C 1
ATOM 1654 O O . ARG A 1 209 ? 6.940 -49.588 13.320 1.00 26.55 434 ARG A O 1
ATOM 1662 N N . GLN A 1 210 ? 7.529 -50.991 14.974 1.00 26.23 435 GLN A N 1
ATOM 1663 C CA . GLN A 1 210 ? 7.200 -52.165 14.170 1.00 31.62 435 GLN A CA 1
ATOM 1664 C C . GLN A 1 210 ? 5.691 -52.336 14.020 1.00 33.24 435 GLN A C 1
ATOM 1665 O O . GLN A 1 210 ? 5.217 -52.766 12.963 1.00 45.99 435 GLN A O 1
ATOM 1671 N N A SER A 1 211 ? 4.925 -52.013 15.065 0.49 45.74 436 SER A N 1
ATOM 1672 N N B SER A 1 211 ? 4.921 -52.008 15.061 0.51 45.73 436 SER A N 1
ATOM 1673 C CA A SER A 1 211 ? 3.474 -52.156 14.988 0.49 54.27 436 SER A CA 1
ATOM 1674 C CA B SER A 1 211 ? 3.470 -52.161 14.977 0.51 54.29 436 SER A CA 1
ATOM 1675 C C A SER A 1 211 ? 2.879 -51.174 13.985 0.49 60.60 436 SER A C 1
ATOM 1676 C C B SER A 1 211 ? 2.868 -51.170 13.986 0.51 60.62 436 SER A C 1
ATOM 1677 O O A SER A 1 211 ? 2.174 -51.575 13.052 0.49 55.44 436 SER A O 1
ATOM 1678 O O B SER A 1 211 ? 2.144 -51.561 13.063 0.51 55.46 436 SER A O 1
ATOM 1683 N N . ASP A 1 212 ? 3.157 -49.880 14.162 1.00 47.81 437 ASP A N 1
ATOM 1684 C CA . ASP A 1 212 ? 2.684 -48.849 13.251 1.00 43.64 437 ASP A CA 1
ATOM 1685 C C . ASP A 1 212 ? 3.689 -47.708 13.321 1.00 29.52 437 ASP A C 1
ATOM 1686 O O . ASP A 1 212 ? 4.082 -47.297 14.422 1.00 39.79 437 ASP A O 1
ATOM 1691 N N . PRO A 1 213 ? 4.152 -47.188 12.183 1.00 24.70 438 PRO A N 1
ATOM 1692 C CA . PRO A 1 213 ? 5.325 -46.310 12.202 1.00 25.97 438 PRO A CA 1
ATOM 1693 C C . PRO A 1 213 ? 5.060 -44.820 12.364 1.00 22.30 438 PRO A C 1
ATOM 1694 O O . PRO A 1 213 ? 6.030 -44.078 12.553 1.00 23.18 438 PRO A O 1
ATOM 1698 N N . ILE A 1 214 ? 3.818 -44.349 12.302 1.00 16.69 439 ILE A N 1
ATOM 1699 C CA . ILE A 1 214 ? 3.574 -42.908 12.377 1.00 16.95 439 ILE A CA 1
ATOM 1700 C C . ILE A 1 214 ? 3.592 -42.451 13.833 1.00 17.69 439 ILE A C 1
ATOM 1701 O O . ILE A 1 214 ? 2.838 -42.957 14.671 1.00 17.13 439 ILE A O 1
ATOM 1706 N N . ARG A 1 215 ? 4.438 -41.472 14.131 1.00 16.54 440 ARG A N 1
ATOM 1707 C CA . ARG A 1 215 ? 4.539 -40.907 15.471 1.00 14.75 440 ARG A CA 1
ATOM 1708 C C . ARG A 1 215 ? 4.232 -39.419 15.409 1.00 17.23 440 ARG A C 1
ATOM 1709 O O . ARG A 1 215 ? 4.861 -38.685 14.640 1.00 16.82 440 ARG A O 1
ATOM 1717 N N . ILE A 1 216 ? 3.267 -38.975 16.214 1.00 15.83 441 ILE A N 1
ATOM 1718 C CA . ILE A 1 216 ? 2.869 -37.568 16.256 1.00 15.99 441 ILE A CA 1
ATOM 1719 C C . ILE A 1 216 ? 2.630 -37.193 17.711 1.00 12.67 441 ILE A C 1
ATOM 1720 O O . ILE A 1 216 ? 1.842 -37.849 18.397 1.00 16.40 441 ILE A O 1
ATOM 1725 N N . ILE A 1 217 ? 3.312 -36.152 18.184 1.00 12.30 442 ILE A N 1
ATOM 1726 C CA . ILE A 1 217 ? 3.082 -35.594 19.511 1.00 12.86 442 ILE A CA 1
ATOM 1727 C C . ILE A 1 217 ? 2.485 -34.204 19.333 1.00 13.78 442 ILE A C 1
ATOM 1728 O O . ILE A 1 217 ? 2.956 -33.423 18.497 1.00 13.92 442 ILE A O 1
ATOM 1733 N N . SER A 1 218 ? 1.430 -33.909 20.088 1.00 14.40 443 SER A N 1
ATOM 1734 C CA . SER A 1 218 ? 0.691 -32.660 19.950 1.00 12.45 443 SER A CA 1
ATOM 1735 C C . SER A 1 218 ? 0.925 -31.749 21.148 1.00 14.36 443 SER A C 1
ATOM 1736 O O . SER A 1 218 ? 1.326 -32.192 22.227 1.00 15.37 443 SER A O 1
ATOM 1739 N N . CYS A 1 219 ? 0.668 -30.455 20.949 1.00 12.92 444 CYS A N 1
ATOM 1740 C CA . CYS A 1 219 ? 0.746 -29.503 22.047 1.00 12.91 444 CYS A CA 1
ATOM 1741 C C . CYS A 1 219 ? -0.387 -28.496 21.911 1.00 15.53 444 CYS A C 1
ATOM 1742 O O . CYS A 1 219 ? -1.006 -28.366 20.852 1.00 13.77 444 CYS A O 1
ATOM 1745 N N . ALA A 1 220 ? -0.653 -27.783 23.009 1.00 11.66 445 ALA A N 1
ATOM 1746 C CA . ALA A 1 220 ? -1.795 -26.875 23.047 1.00 11.53 445 ALA A CA 1
ATOM 1747 C C . ALA A 1 220 ? -1.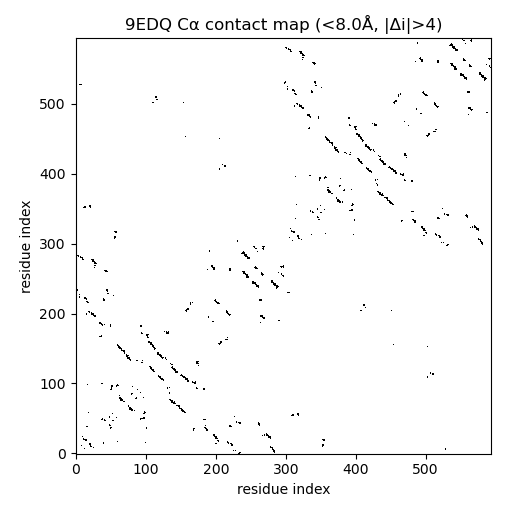469 -25.512 22.458 1.00 12.06 445 ALA A C 1
ATOM 1748 O O . ALA A 1 220 ? -2.367 -24.832 21.944 1.00 13.17 445 ALA A O 1
ATOM 1750 N N . LEU A 1 221 ? -0.205 -25.092 22.540 1.00 13.99 446 LEU A N 1
ATOM 1751 C CA . LEU A 1 221 ? 0.249 -23.782 22.089 1.00 10.60 446 LEU A CA 1
ATOM 1752 C C . LEU A 1 221 ? 1.597 -23.931 21.398 1.00 12.17 446 LEU A C 1
ATOM 1753 O O . LEU A 1 221 ? 2.507 -24.562 21.963 1.00 11.79 446 LEU A O 1
ATOM 1758 N N . PRO A 1 222 ? 1.788 -23.327 20.224 1.00 11.72 447 PRO A N 1
ATOM 1759 C CA . PRO A 1 222 ? 3.152 -23.224 19.687 1.00 13.42 447 PRO A CA 1
ATOM 1760 C C . PRO A 1 222 ? 4.058 -22.539 20.698 1.00 12.31 447 PRO A C 1
ATOM 1761 O O . PRO A 1 222 ? 3.630 -21.645 21.427 1.00 11.80 447 PRO A O 1
ATOM 1765 N N . GLN A 1 223 ? 5.320 -22.966 20.745 1.00 11.53 448 GLN A N 1
ATOM 1766 C CA . GLN A 1 223 ? 6.254 -22.322 21.662 1.00 13.89 448 GLN A CA 1
ATOM 1767 C C . GLN A 1 223 ? 6.285 -20.812 21.443 1.00 13.63 448 GLN A C 1
ATOM 1768 O O . GLN A 1 223 ? 6.374 -20.041 22.410 1.00 11.13 448 GLN A O 1
ATOM 1774 N N . GLU A 1 224 ? 6.210 -20.368 20.179 1.00 13.18 449 GLU A N 1
ATOM 1775 C CA . GLU A 1 224 ? 6.325 -18.936 19.910 1.00 10.13 449 GLU A CA 1
ATOM 1776 C C . GLU A 1 224 ? 5.152 -18.151 20.486 1.00 11.29 449 GLU A C 1
ATOM 1777 O O . GLU A 1 224 ? 5.310 -16.966 20.807 1.00 11.49 449 GLU A O 1
ATOM 1783 N N . TRP A 1 225 ? 3.975 -18.782 20.632 1.00 12.65 450 TRP A N 1
ATOM 1784 C CA . TRP A 1 225 ? 2.870 -18.113 21.319 1.00 10.17 450 TRP A CA 1
ATOM 1785 C C . TRP A 1 225 ? 3.151 -17.995 22.810 1.00 10.92 450 TRP A C 1
ATOM 1786 O O . TRP A 1 225 ? 2.859 -16.963 23.421 1.00 11.95 450 TRP A O 1
ATOM 1797 N N . ILE A 1 226 ? 3.688 -19.055 23.424 1.00 10.55 451 ILE A N 1
ATOM 1798 C CA . ILE A 1 226 ? 4.002 -18.995 24.852 1.00 11.05 451 ILE A CA 1
ATOM 1799 C C . ILE A 1 226 ? 4.967 -17.853 25.122 1.00 12.38 451 ILE A C 1
ATOM 1800 O O . ILE A 1 226 ? 4.733 -17.012 25.999 1.00 12.45 451 ILE A O 1
ATOM 1805 N N . THR A 1 227 ? 6.049 -17.785 24.345 1.00 11.26 452 THR A N 1
ATOM 1806 C CA . THR A 1 227 ? 6.989 -16.680 24.504 1.00 11.72 452 THR A CA 1
ATOM 1807 C C . THR A 1 227 ? 6.308 -15.338 24.264 1.00 12.95 452 THR A C 1
ATOM 1808 O O . THR A 1 227 ? 6.595 -14.364 24.963 1.00 14.01 452 THR A O 1
ATOM 1812 N N . TRP A 1 228 ? 5.386 -15.278 23.294 1.00 11.57 453 TRP A N 1
ATOM 1813 C CA . TRP A 1 228 ? 4.612 -14.059 23.061 1.00 12.33 453 TRP A CA 1
ATOM 1814 C C . TRP A 1 228 ? 3.864 -13.625 24.318 1.00 14.02 453 TRP A C 1
ATOM 1815 O O . TRP A 1 228 ? 3.827 -12.437 24.651 1.00 13.94 453 TRP A O 1
ATOM 1826 N N . PHE A 1 229 ? 3.249 -14.573 25.025 1.00 14.20 454 PHE A N 1
ATOM 1827 C CA . PHE A 1 229 ? 2.526 -14.216 26.246 1.00 11.12 454 PHE A CA 1
ATOM 1828 C C . PHE A 1 229 ? 3.467 -13.765 27.351 1.00 14.11 454 PHE A C 1
ATOM 1829 O O . PHE A 1 229 ? 3.069 -12.969 28.209 1.00 15.10 454 PHE A O 1
ATOM 1837 N N . LEU A 1 230 ? 4.692 -14.305 27.379 1.00 13.21 455 LEU A N 1
ATOM 1838 C CA . LEU A 1 230 ? 5.671 -13.918 28.393 1.00 12.50 455 LEU A CA 1
ATOM 1839 C C . LEU A 1 230 ? 6.241 -12.527 28.132 1.00 14.51 455 LEU A C 1
ATOM 1840 O O . LEU A 1 230 ? 6.669 -11.846 29.075 1.00 19.46 455 LEU A O 1
ATOM 1845 N N . THR A 1 231 ? 6.263 -12.092 26.872 1.00 12.04 456 THR A N 1
ATOM 1846 C CA . THR A 1 231 ? 6.902 -10.839 26.489 1.00 14.62 456 THR A CA 1
ATOM 1847 C C . THR A 1 231 ? 5.903 -9.710 26.282 1.00 20.20 456 THR A C 1
ATOM 1848 O O . THR A 1 231 ? 6.295 -8.612 25.870 1.00 19.25 456 THR A O 1
ATOM 1852 N N . HIS A 1 232 ? 4.627 -9.953 26.561 1.00 17.78 457 HIS A N 1
ATOM 1853 C CA . HIS A 1 232 ? 3.600 -8.926 26.523 1.00 17.06 457 HIS A CA 1
ATOM 1854 C C . HIS A 1 232 ? 2.844 -8.952 27.841 1.00 20.93 457 HIS A C 1
ATOM 1855 O O . HIS A 1 232 ? 2.832 -9.960 28.552 1.00 22.72 457 HIS A O 1
ATOM 1862 N N . ASN A 1 233 ? 2.216 -7.830 28.171 1.00 21.01 458 ASN A N 1
ATOM 1863 C CA . ASN A 1 233 ? 1.464 -7.708 29.417 1.00 31.78 458 ASN A CA 1
ATOM 1864 C C . ASN A 1 233 ? -0.026 -7.722 29.093 1.00 27.25 458 ASN A C 1
ATOM 1865 O O . ASN A 1 233 ? -0.723 -6.717 29.222 1.00 31.89 458 ASN A O 1
ATOM 1867 N N . PHE A 1 234 ? -0.510 -8.882 28.649 1.00 20.95 459 PHE A N 1
ATOM 1868 C CA . PHE A 1 234 ? -1.893 -8.996 28.211 1.00 19.70 459 PHE A CA 1
ATOM 1869 C C . PHE A 1 234 ? -2.822 -9.187 29.398 1.00 20.60 459 PHE A C 1
ATOM 1870 O O . PHE A 1 234 ? -2.490 -9.880 30.365 1.00 21.03 459 PHE A O 1
ATOM 1878 N N . THR A 1 235 ? -4.003 -8.590 29.299 1.00 20.29 460 THR A N 1
ATOM 1879 C CA . THR A 1 235 ? -5.097 -8.829 30.225 1.00 22.23 460 THR A CA 1
ATOM 1880 C C . THR A 1 235 ? -6.179 -9.601 29.484 1.00 26.24 460 THR A C 1
ATOM 1881 O O . THR A 1 235 ? -6.646 -9.159 28.432 1.00 29.55 460 THR A O 1
ATOM 1885 N N . ALA A 1 236 ? -6.572 -10.751 30.026 1.00 22.86 461 ALA A N 1
ATOM 1886 C CA . ALA A 1 236 ? -7.660 -11.525 29.432 1.00 29.80 461 ALA A CA 1
ATOM 1887 C C . ALA A 1 236 ? -8.967 -10.798 29.715 1.00 27.56 461 ALA A C 1
ATOM 1888 O O . ALA A 1 236 ? -9.505 -10.865 30.821 1.00 32.13 461 ALA A O 1
ATOM 1890 N N . LEU A 1 237 ? -9.477 -10.083 28.714 1.00 22.06 462 LEU A N 1
ATOM 1891 C CA . LEU A 1 237 ? -10.699 -9.308 28.882 1.00 23.44 462 LEU A CA 1
ATOM 1892 C C . LEU A 1 237 ? -11.958 -10.145 28.705 1.00 23.91 462 LEU A C 1
ATOM 1893 O O . LEU A 1 237 ? -13.061 -9.628 28.920 1.00 31.47 462 LEU A O 1
ATOM 1898 N N . GLY A 1 238 ? -11.820 -11.414 28.325 1.00 26.36 463 GLY A N 1
ATOM 1899 C CA . GLY A 1 238 ? -12.948 -12.311 28.206 1.00 20.60 463 GLY A CA 1
ATOM 1900 C C . GLY A 1 238 ? -12.494 -13.735 28.459 1.00 21.64 463 GLY A C 1
ATOM 1901 O O . GLY A 1 238 ? -11.307 -14.010 28.661 1.00 20.92 463 GLY A O 1
ATOM 1902 N N . ASP A 1 239 ? -13.468 -14.649 28.434 1.00 21.76 464 ASP A N 1
ATOM 1903 C CA . ASP A 1 239 ? -13.182 -16.062 28.660 1.00 19.61 464 ASP A CA 1
ATOM 1904 C C . ASP A 1 239 ? -12.282 -16.646 27.580 1.00 22.74 464 ASP A C 1
ATOM 1905 O O . ASP A 1 239 ? -11.507 -17.574 27.844 1.00 18.61 464 ASP A O 1
ATOM 1910 N N . ALA A 1 240 ? -12.388 -16.145 26.356 1.00 20.38 465 ALA A N 1
ATOM 1911 C CA . ALA A 1 240 ? -11.632 -16.712 25.257 1.00 17.71 465 ALA A CA 1
ATOM 1912 C C . ALA A 1 240 ? -11.354 -15.620 24.241 1.00 19.52 465 ALA A C 1
ATOM 1913 O O . ALA A 1 240 ? -12.116 -14.652 24.121 1.00 19.10 465 ALA A O 1
ATOM 1915 N N . ALA A 1 241 ? -10.243 -15.781 23.532 1.00 16.87 466 ALA A N 1
ATOM 1916 C CA . ALA A 1 241 ? -9.928 -14.950 22.380 1.00 17.30 466 ALA A CA 1
ATOM 1917 C C . ALA A 1 241 ? -10.473 -15.637 21.132 1.00 17.97 466 ALA A C 1
ATOM 1918 O O . ALA A 1 241 ? -10.058 -16.752 20.803 1.00 19.32 466 ALA A O 1
ATOM 1920 N N . LEU A 1 242 ? -11.418 -14.984 20.463 1.00 21.66 467 LEU A N 1
ATOM 1921 C CA . LEU A 1 242 ? -11.873 -15.447 19.159 1.00 17.02 467 LEU A CA 1
ATOM 1922 C C . LEU A 1 242 ? -10.794 -15.149 18.125 1.00 17.70 467 LEU A C 1
ATOM 1923 O O . LEU A 1 242 ? -10.335 -14.008 18.008 1.00 19.98 467 LEU A O 1
ATOM 1928 N N . LEU A 1 243 ? -10.368 -16.180 17.397 1.00 19.00 468 LEU A N 1
ATOM 1929 C CA . LEU A 1 243 ? -9.327 -16.061 16.387 1.00 18.38 468 LEU A CA 1
ATOM 1930 C C . LEU A 1 243 ? -9.868 -16.485 15.033 1.00 19.82 468 LEU A C 1
ATOM 1931 O O . LEU A 1 243 ? -10.793 -17.292 14.941 1.00 19.57 468 LEU A O 1
ATOM 1936 N N . ARG A 1 244 ? -9.249 -15.964 13.975 1.00 19.99 469 ARG A N 1
ATOM 1937 C CA . ARG A 1 244 ? -9.460 -16.470 12.628 1.00 19.78 469 ARG A CA 1
ATOM 1938 C C . ARG A 1 244 ? -8.158 -17.064 12.121 1.00 20.75 469 ARG A C 1
ATOM 1939 O O . ARG A 1 244 ? -7.084 -16.485 12.323 1.00 21.81 469 ARG A O 1
ATOM 1947 N N . TYR A 1 245 ? -8.252 -18.227 11.486 1.00 20.58 470 TYR A N 1
ATOM 1948 C CA . TYR A 1 245 ? -7.108 -18.863 10.839 1.00 17.89 470 TYR A CA 1
ATOM 1949 C C . TYR A 1 245 ? -7.218 -18.576 9.342 1.00 19.77 470 TYR A C 1
ATOM 1950 O O . TYR A 1 245 ? -8.133 -19.069 8.677 1.00 24.50 470 TYR A O 1
ATOM 1959 N N . ARG A 1 246 ? -6.290 -17.781 8.818 1.00 19.73 471 ARG A N 1
ATOM 1960 C CA . ARG A 1 246 ? -6.381 -17.266 7.458 1.00 24.77 471 ARG A CA 1
ATOM 1961 C C . ARG A 1 246 ? -5.128 -17.639 6.673 1.00 26.08 471 ARG A C 1
ATOM 1962 O O . ARG A 1 246 ? -4.010 -17.520 7.180 1.00 23.06 471 ARG A O 1
ATOM 1967 N N . ASN A 1 247 ? -5.316 -18.107 5.438 1.00 24.63 472 ASN A N 1
ATOM 1968 C CA . ASN A 1 247 ? -4.189 -18.283 4.523 1.00 26.46 472 ASN A CA 1
ATOM 1969 C C . ASN A 1 247 ? -3.864 -16.919 3.935 1.00 30.45 472 ASN A C 1
ATOM 1970 O O . ASN A 1 247 ? -4.603 -16.420 3.083 1.00 31.02 472 ASN A O 1
ATOM 1975 N N . GLN A 1 248 ? -2.762 -16.310 4.380 1.00 36.62 473 GLN A N 1
ATOM 1976 C CA . GLN A 1 248 ? -2.488 -14.928 3.993 1.00 46.05 473 GLN A CA 1
ATOM 1977 C C . GLN A 1 248 ? -2.088 -14.810 2.528 1.00 49.80 473 GLN A C 1
ATOM 1978 O O . GLN A 1 248 ? -2.349 -13.777 1.901 1.00 49.11 473 GLN A O 1
ATOM 1984 N N . ALA A 1 249 ? -1.464 -15.844 1.963 1.00 30.23 474 ALA A N 1
ATOM 1985 C CA . ALA A 1 249 ? -1.150 -15.806 0.538 1.00 33.72 474 ALA A CA 1
ATOM 1986 C C . ALA A 1 249 ? -2.423 -15.799 -0.306 1.00 44.74 474 ALA A C 1
ATOM 1987 O O . ALA A 1 249 ? -2.596 -14.942 -1.181 1.00 46.82 474 ALA A O 1
ATOM 1989 N N . THR A 1 250 ? -3.333 -16.740 -0.046 1.00 44.45 475 THR A N 1
ATOM 1990 C CA . THR A 1 250 ? -4.528 -16.924 -0.864 1.00 50.30 475 THR A CA 1
ATOM 1991 C C . THR A 1 250 ? -5.742 -16.162 -0.350 1.00 41.63 475 THR A C 1
ATOM 1992 O O . THR A 1 250 ? -6.777 -16.164 -1.024 1.00 57.68 475 THR A O 1
ATOM 1996 N N . GLY A 1 251 ? -5.653 -15.530 0.822 1.00 59.18 476 GLY A N 1
ATOM 1997 C CA . GLY A 1 251 ? -6.755 -14.782 1.392 1.00 63.41 476 GLY A CA 1
ATOM 1998 C C . GLY A 1 251 ? -7.855 -15.609 2.025 1.00 61.76 476 GLY A C 1
ATOM 1999 O O . GLY A 1 251 ? -8.649 -15.063 2.801 1.00 59.46 476 GLY A O 1
ATOM 2000 N N . GLN A 1 252 ? -7.922 -16.907 1.733 1.00 42.79 477 GLN A N 1
ATOM 2001 C CA . GLN A 1 252 ? -9.026 -17.747 2.180 1.00 39.56 477 GLN A CA 1
ATOM 2002 C C . GLN A 1 252 ? -9.091 -17.809 3.706 1.00 50.61 477 GLN A C 1
ATOM 2003 O O . GLN A 1 252 ? -8.122 -18.198 4.366 1.00 32.77 477 GLN A O 1
ATOM 2009 N N . LEU A 1 253 ? -10.229 -17.408 4.268 1.00 45.55 478 LEU A N 1
ATOM 2010 C CA . LEU A 1 253 ? -10.504 -17.673 5.675 1.00 26.66 478 LEU A CA 1
ATOM 2011 C C . LEU A 1 253 ? -10.793 -19.158 5.839 1.00 34.47 478 LEU A C 1
ATOM 2012 O O . LEU A 1 253 ? -11.732 -19.683 5.233 1.00 35.91 478 LEU A O 1
ATOM 2015 N N . LEU A 1 254 ? -9.980 -19.844 6.639 1.00 24.51 479 LEU A N 1
ATOM 2016 C CA . LEU A 1 254 ? -10.119 -21.290 6.767 1.00 26.63 479 LEU A CA 1
ATOM 2017 C C . LEU A 1 254 ? -11.112 -21.669 7.862 1.00 27.68 479 LEU A C 1
ATOM 2018 O O . LEU A 1 254 ? -12.034 -22.454 7.618 1.00 31.06 479 LEU A O 1
ATOM 2023 N N . PHE A 1 255 ? -10.955 -21.116 9.064 1.00 24.67 480 PHE A N 1
ATOM 2024 C CA . PHE A 1 255 ? -11.933 -21.350 10.122 1.00 21.26 480 PHE A CA 1
ATOM 2025 C C . PHE A 1 255 ? -11.750 -20.293 11.201 1.00 21.08 480 PHE A C 1
ATOM 2026 O O . PHE A 1 255 ? -10.749 -19.575 11.228 1.00 23.76 480 PHE A O 1
ATOM 2034 N N . GLU A 1 256 ? -12.734 -20.205 12.092 1.00 21.26 481 GLU A N 1
ATOM 2035 C CA . GLU A 1 256 ? -12.582 -19.447 13.324 1.00 23.79 481 GLU A CA 1
ATOM 2036 C C . GLU A 1 256 ? -12.478 -20.424 14.487 1.00 22.40 481 GLU A C 1
ATOM 2037 O O . GLU A 1 256 ? -12.908 -21.574 14.399 1.00 19.48 481 GLU A O 1
ATOM 2043 N N . CYS A 1 257 ? -11.856 -19.970 15.570 1.00 18.67 482 CYS A N 1
ATOM 2044 C CA . CYS A 1 257 ? -11.589 -20.854 16.692 1.00 17.56 482 CYS A CA 1
ATOM 2045 C C . CYS A 1 257 ? -11.541 -20.012 17.957 1.00 19.85 482 CYS A C 1
ATOM 2046 O O . CYS A 1 257 ? -11.525 -18.780 17.908 1.00 18.82 482 CYS A O 1
ATOM 2049 N N . LYS A 1 258 ? -11.545 -20.687 19.103 1.00 16.65 483 LYS A N 1
ATOM 2050 C CA . LYS A 1 258 ? -11.484 -20.015 20.394 1.00 17.61 483 LYS A CA 1
ATOM 2051 C C . LYS A 1 258 ? -10.202 -20.413 21.106 1.00 15.37 483 LYS A C 1
ATOM 2052 O O . LYS A 1 258 ? -9.907 -21.603 21.247 1.00 17.56 483 LYS A O 1
ATOM 2058 N N . LEU A 1 259 ? -9.432 -19.415 21.522 1.00 15.03 484 LEU A N 1
ATOM 2059 C CA . LEU A 1 259 ? -8.259 -19.610 22.366 1.00 14.39 484 LEU A CA 1
ATOM 2060 C C . LEU A 1 259 ? -8.689 -19.277 23.795 1.00 18.08 484 LEU A C 1
ATOM 2061 O O . LEU A 1 259 ? -8.833 -18.108 24.155 1.00 15.87 484 LEU A O 1
ATOM 2066 N N . TYR A 1 260 ? -8.952 -20.310 24.594 1.00 15.62 485 TYR A N 1
ATOM 2067 C CA . TYR A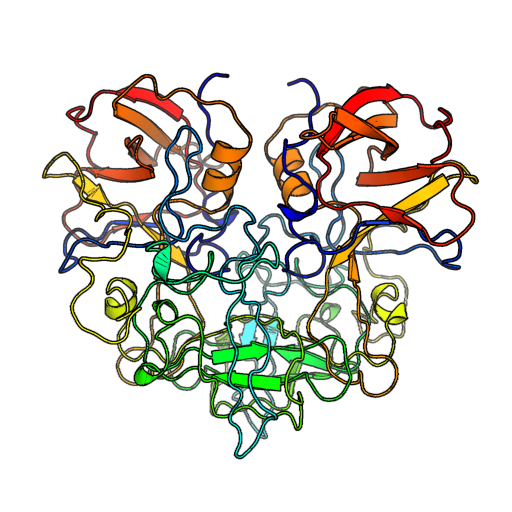 1 260 ? -9.413 -20.088 25.958 1.00 15.94 485 TYR A CA 1
ATOM 2068 C C . TYR A 1 260 ? -8.301 -19.470 26.795 1.00 14.61 485 TYR A C 1
ATOM 2069 O O . TYR A 1 260 ? -7.113 -19.693 26.554 1.00 16.46 485 TYR A O 1
ATOM 2078 N N . ARG A 1 261 ? -8.691 -18.672 27.783 1.00 15.70 486 ARG A N 1
ATOM 2079 C CA . ARG A 1 261 ? -7.674 -17.938 28.522 1.00 18.53 486 ARG A CA 1
ATOM 2080 C C . ARG A 1 261 ? -6.739 -18.851 29.305 1.00 14.97 486 ARG A C 1
ATOM 2081 O O . ARG A 1 261 ? -5.635 -18.416 29.652 1.00 17.34 486 ARG A O 1
ATOM 2089 N N . SER A 1 262 ? -7.124 -20.099 29.569 1.00 14.14 487 SER A N 1
ATOM 2090 C CA . SER A 1 262 ? -6.221 -21.008 30.261 1.00 16.40 487 SER A CA 1
ATOM 2091 C C . SER A 1 262 ? -5.180 -21.619 29.331 1.00 16.71 487 SER A C 1
ATOM 2092 O O . SER A 1 262 ? -4.323 -22.378 29.806 1.00 16.93 487 SER A O 1
ATOM 2095 N N . GLY A 1 263 ? -5.235 -21.313 28.033 1.00 16.88 488 GLY A N 1
ATOM 2096 C CA . GLY A 1 263 ? -4.168 -21.648 27.106 1.00 14.78 488 GLY A CA 1
ATOM 2097 C C . GLY A 1 263 ? -4.383 -22.853 26.206 1.00 16.14 488 GLY A C 1
ATOM 2098 O O . GLY A 1 263 ? -3.516 -23.729 26.146 1.00 15.35 488 GLY A O 1
ATOM 2099 N N . PHE A 1 264 ? -5.513 -22.923 25.503 1.00 14.33 489 PHE A N 1
ATOM 2100 C CA . PHE A 1 264 ? -5.662 -2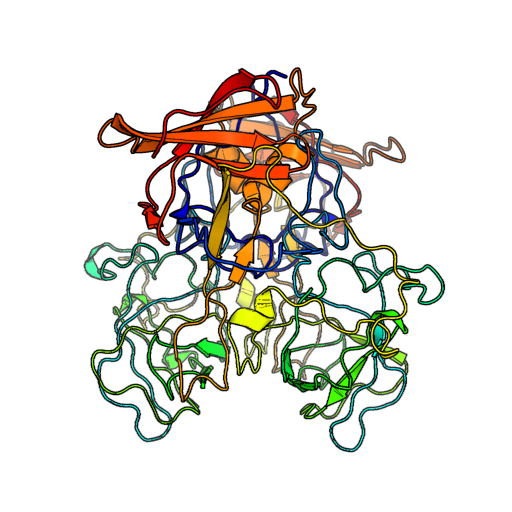3.928 24.459 1.00 16.48 489 PHE A CA 1
ATOM 2101 C C . PHE A 1 264 ? -6.718 -23.454 23.469 1.00 14.50 489 PHE A C 1
ATOM 2102 O O . PHE A 1 264 ? -7.509 -22.549 23.758 1.00 15.86 489 PHE A O 1
ATOM 2110 N N . VAL A 1 265 ? -6.708 -24.075 22.290 1.00 16.11 490 VAL A N 1
ATOM 2111 C CA . VAL A 1 265 ? -7.542 -23.673 21.160 1.00 13.85 490 VAL A CA 1
ATOM 2112 C C . VAL A 1 265 ? -8.534 -24.782 20.834 1.00 16.27 490 VAL A C 1
ATOM 2113 O O . VAL A 1 265 ? -8.204 -25.969 20.911 1.00 16.98 490 VAL A O 1
ATOM 2117 N N . VAL A 1 266 ? -9.746 -24.395 20.442 1.00 16.17 491 VAL A N 1
ATOM 2118 C CA . VAL A 1 266 ? -10.765 -25.355 20.041 1.00 15.60 491 VAL A CA 1
ATOM 2119 C C . VAL A 1 266 ? -11.405 -24.899 18.737 1.00 17.52 491 VAL A C 1
ATOM 2120 O O . VAL A 1 266 ? -11.450 -23.705 18.426 1.00 18.70 491 VAL A O 1
ATOM 2124 N N . VAL A 1 267 ? -11.925 -25.867 17.986 1.00 18.15 492 VAL A N 1
ATOM 2125 C CA . VAL A 1 267 ? -12.762 -25.616 16.820 1.00 18.69 492 VAL A CA 1
ATOM 2126 C C . VAL A 1 267 ? -14.081 -26.347 17.033 1.00 21.11 492 VAL A C 1
ATOM 2127 O O . VAL A 1 267 ? -14.193 -27.234 17.876 1.00 20.55 492 VAL A O 1
ATOM 2131 N N . ASN A 1 268 ? -15.076 -25.982 16.230 1.00 19.71 493 ASN A N 1
ATOM 2132 C CA . ASN A 1 268 ? -16.417 -26.535 16.334 1.00 21.90 493 ASN A CA 1
ATOM 2133 C C . ASN A 1 268 ? -16.765 -27.299 15.064 1.00 20.77 493 ASN A C 1
ATOM 2134 O O . ASN A 1 268 ? -16.227 -27.021 13.989 1.00 26.91 493 ASN A O 1
ATOM 2139 N N . GLY A 1 269 ? -17.669 -28.267 15.195 1.00 26.84 494 GLY A N 1
ATOM 2140 C CA . GLY A 1 269 ? -18.201 -28.948 14.030 1.00 29.03 494 GLY A CA 1
ATOM 2141 C C . GLY A 1 269 ? -17.310 -30.018 13.449 1.00 35.69 494 GLY A C 1
ATOM 2142 O O . GLY A 1 269 ? -17.438 -30.339 12.263 1.00 29.40 494 GLY A O 1
ATOM 2143 N N . VAL A 1 270 ? -16.410 -30.584 14.244 1.00 26.57 495 VAL A N 1
ATOM 2144 C CA . VAL A 1 270 ? -15.518 -31.642 13.793 1.00 23.41 495 VAL A CA 1
ATOM 2145 C C . VAL A 1 270 ? -16.065 -32.968 14.298 1.00 27.85 495 VAL A C 1
ATOM 2146 O O . VAL A 1 270 ? -16.181 -33.177 15.511 1.00 30.38 495 VAL A O 1
ATOM 2150 N N . ASN A 1 271 ? -16.422 -33.860 13.369 1.00 31.64 496 ASN A N 1
ATOM 2151 C CA . ASN A 1 271 ? -16.961 -35.167 13.718 1.00 35.10 496 ASN A CA 1
ATOM 2152 C C . ASN A 1 271 ? -15.988 -36.309 13.479 1.00 41.43 496 ASN A C 1
ATOM 2153 O O . ASN A 1 271 ? -16.156 -37.376 14.076 1.00 36.01 496 ASN A O 1
ATOM 2158 N N . VAL A 1 272 ? -14.984 -36.113 12.623 1.00 31.48 497 VAL A N 1
ATOM 2159 C CA . VAL A 1 272 ? -13.934 -37.091 12.380 1.00 33.11 497 VAL A CA 1
ATOM 2160 C C . VAL A 1 272 ? -12.609 -36.350 12.415 1.00 25.61 497 VAL A C 1
ATOM 2161 O O . VAL A 1 272 ? -12.564 -35.121 12.332 1.00 28.65 497 VAL A O 1
ATOM 2165 N N . ARG A 1 273 ? -11.522 -37.110 12.534 1.00 24.54 498 ARG A N 1
ATOM 2166 C CA . ARG A 1 273 ? -10.198 -36.501 12.563 1.00 22.74 498 ARG A CA 1
ATOM 2167 C C . ARG A 1 273 ? -9.978 -35.673 11.306 1.00 32.34 498 ARG A C 1
ATOM 2168 O O . ARG A 1 273 ? -10.131 -36.169 10.187 1.00 27.94 498 ARG A O 1
ATOM 2176 N N . THR A 1 274 ? -9.629 -34.402 11.497 1.00 23.95 499 THR A N 1
ATOM 2177 C CA . THR A 1 274 ? -9.608 -33.418 10.421 1.00 22.30 499 THR A CA 1
ATOM 2178 C C . THR A 1 274 ? -8.290 -32.658 10.462 1.00 24.80 499 THR A C 1
ATOM 2179 O O . THR A 1 274 ? -7.951 -32.063 11.490 1.00 20.75 499 THR A O 1
ATOM 2183 N N . GLU A 1 275 ? -7.555 -32.672 9.352 1.00 25.85 500 GLU A N 1
ATOM 2184 C CA . GLU A 1 275 ? -6.301 -31.937 9.236 1.00 31.90 500 GLU A CA 1
ATOM 2185 C C . GLU A 1 275 ? -6.529 -30.618 8.508 1.00 22.25 500 GLU A C 1
ATOM 2186 O O . GLU A 1 275 ? -7.409 -30.511 7.652 1.00 23.02 500 GLU A O 1
ATOM 2192 N N . PHE A 1 276 ? -5.728 -29.612 8.854 1.00 22.06 501 PHE A N 1
ATOM 2193 C CA . PHE A 1 276 ? -5.874 -28.270 8.318 1.00 22.15 501 PHE A CA 1
ATOM 2194 C C . PHE A 1 276 ? -4.583 -27.811 7.649 1.00 22.23 501 PHE A C 1
ATOM 2195 O O . PHE A 1 276 ? -3.498 -28.321 7.955 1.00 19.84 501 PHE A O 1
ATOM 2203 N N . PRO A 1 277 ? -4.664 -26.858 6.720 1.00 20.33 502 PRO A N 1
ATOM 2204 C CA . PRO A 1 277 ? -3.446 -26.364 6.064 1.00 18.18 502 PRO A CA 1
ATOM 2205 C C . PRO A 1 277 ? -2.490 -25.730 7.056 1.00 20.50 502 PRO A C 1
ATOM 2206 O O . PRO A 1 277 ? -2.901 -25.110 8.038 1.00 19.62 502 PRO A O 1
ATOM 2210 N N . MET A 1 278 ? -1.194 -25.871 6.770 1.00 19.14 503 MET A N 1
ATOM 2211 C CA . MET A 1 278 ? -0.159 -25.376 7.664 1.00 19.35 503 MET A CA 1
ATOM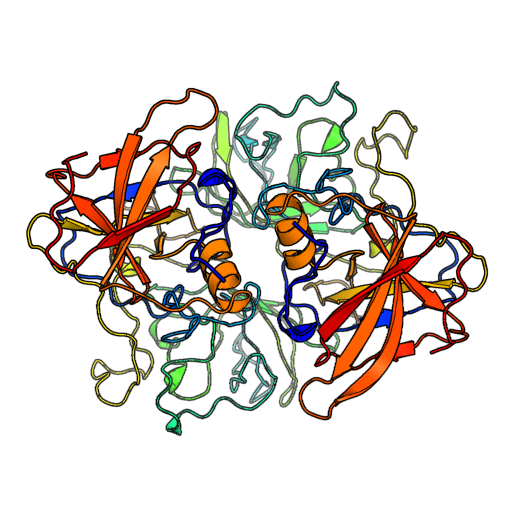 2212 C C . MET A 1 278 ? 0.323 -23.975 7.314 1.00 16.90 503 MET A C 1
ATOM 2213 O O . MET A 1 278 ? 1.083 -23.389 8.094 1.00 17.79 503 MET A O 1
ATOM 2218 N N A SER A 1 279 ? -0.086 -23.416 6.175 0.63 19.36 504 SER A N 1
ATOM 2219 N N B SER A 1 279 ? -0.099 -23.430 6.171 0.37 19.41 504 SER A N 1
ATOM 2220 C CA A SER A 1 279 ? 0.441 -22.133 5.727 0.63 22.86 504 SER A CA 1
ATOM 2221 C CA B SER A 1 279 ? 0.380 -22.144 5.679 0.37 22.92 504 SER A CA 1
ATOM 2222 C C A SER A 1 279 ? -0.424 -20.950 6.153 0.63 23.32 504 SER A C 1
ATOM 2223 C C B SER A 1 279 ? -0.546 -20.994 6.052 0.37 23.68 504 SER A C 1
ATOM 2224 O O A SER A 1 279 ? -0.293 -19.861 5.583 0.63 30.02 504 SER A O 1
ATOM 2225 O O B SER A 1 279 ? -0.590 -19.978 5.350 0.37 27.84 504 SER A O 1
ATOM 2230 N N . GLY A 1 280 ? -1.302 -21.133 7.140 1.00 19.13 505 GLY A N 1
ATOM 2231 C CA . GLY A 1 280 ? -2.157 -20.069 7.608 1.00 18.44 505 GLY A CA 1
ATOM 2232 C C . GLY A 1 280 ? -1.560 -19.385 8.823 1.00 17.15 505 GLY A C 1
ATOM 2233 O O . GLY A 1 280 ? -0.624 -19.878 9.439 1.00 19.12 505 GLY A O 1
ATOM 2234 N N . VAL A 1 281 ? -2.138 -18.234 9.160 1.00 15.53 506 VAL A N 1
ATOM 2235 C CA . VAL A 1 281 ? -1.773 -17.469 10.346 1.00 17.15 506 VAL A CA 1
ATOM 2236 C C . VAL A 1 281 ? -3.018 -17.267 11.199 1.00 16.12 506 VAL A C 1
ATOM 2237 O O . VAL A 1 281 ? -4.100 -16.987 10.673 1.00 22.07 506 VAL A O 1
ATOM 2241 N N . PHE A 1 282 ? -2.861 -17.414 12.518 1.00 17.23 507 PHE A N 1
ATOM 2242 C CA . PHE A 1 282 ? -3.924 -17.099 13.464 1.00 17.47 507 PHE A CA 1
ATOM 2243 C C . PHE A 1 282 ? -3.918 -15.609 13.802 1.00 19.87 507 PHE A C 1
ATOM 2244 O O . PHE A 1 282 ? -2.880 -15.057 14.186 1.00 21.84 507 PHE A O 1
ATOM 2252 N N A GLU A 1 283 ? -5.083 -14.971 13.694 0.51 18.74 508 GLU A N 1
ATOM 2253 N N B GLU A 1 283 ? -5.083 -14.971 13.694 0.49 18.75 508 GLU A N 1
ATOM 2254 C CA A GLU A 1 283 ? -5.239 -13.543 13.945 0.51 18.41 508 GLU A CA 1
ATOM 2255 C CA B GLU A 1 283 ? -5.238 -13.543 13.945 0.49 18.42 508 GLU A CA 1
ATOM 2256 C C A GLU A 1 283 ? -6.327 -13.318 14.987 0.51 25.49 508 GLU A C 1
ATOM 2257 C C B GLU A 1 283 ? -6.326 -13.318 14.988 0.49 25.48 508 GLU A C 1
ATOM 2258 O O A GLU A 1 283 ? -7.403 -13.918 14.906 0.51 21.02 508 GLU A O 1
ATOM 2259 O O B GLU A 1 283 ? -7.402 -13.919 14.907 0.49 21.02 508 GLU A O 1
ATOM 2262 N N . PHE A 1 284 ? -6.046 -12.450 15.957 1.00 20.56 509 PHE A N 1
ATOM 2263 C CA . PHE A 1 284 ? -7.035 -12.105 16.971 1.00 17.80 509 PHE A CA 1
ATOM 2264 C C . PHE A 1 284 ? -8.186 -11.314 16.360 1.00 20.62 509 PHE A C 1
ATOM 2265 O O . PHE A 1 284 ? -7.980 -10.438 15.518 1.00 24.25 509 PHE A O 1
ATOM 2273 N N . VAL A 1 285 ? -9.404 -11.628 16.797 1.00 17.75 510 VAL A N 1
ATOM 2274 C CA . VAL A 1 285 ? -10.607 -10.889 16.420 1.00 20.97 510 VAL A CA 1
ATOM 2275 C C . VAL A 1 285 ? -11.152 -10.100 17.605 1.00 27.42 510 VAL A C 1
ATOM 2276 O O . VAL A 1 285 ? -11.165 -8.867 17.590 1.00 27.78 510 VAL A O 1
ATOM 2280 N N . SER A 1 286 ? -11.596 -10.796 18.650 1.00 22.71 511 SER A N 1
ATOM 2281 C CA . SER A 1 286 ? -12.210 -10.149 19.803 1.00 24.88 511 SER A CA 1
ATOM 2282 C C . SER A 1 286 ? -12.296 -11.152 20.943 1.00 23.53 511 SER A C 1
ATOM 2283 O O . SER A 1 286 ? -12.030 -12.342 20.771 1.00 22.30 511 SER A O 1
ATOM 2286 N N . TRP A 1 287 ? -12.686 -10.650 22.113 1.00 19.95 512 TRP A N 1
ATOM 2287 C CA . TRP A 1 287 ? -12.919 -11.469 23.294 1.00 24.04 512 TRP A CA 1
ATOM 2288 C C . TRP A 1 287 ? -14.366 -11.947 23.334 1.00 19.81 512 TRP A C 1
ATOM 2289 O O . TRP A 1 287 ? -15.293 -11.174 23.077 1.00 25.00 512 TRP A O 1
ATOM 2300 N N . VAL A 1 288 ? -14.560 -13.221 23.669 1.00 21.54 513 VAL A N 1
ATOM 2301 C CA . VAL A 1 288 ? -15.901 -13.814 23.699 1.00 21.89 513 VAL A CA 1
ATOM 2302 C C . VAL A 1 288 ? -16.060 -14.651 24.962 1.00 26.92 513 VAL A C 1
ATOM 2303 O O . VAL A 1 288 ? -15.077 -15.093 25.565 1.00 23.20 513 VAL A O 1
ATOM 2307 N N . PRO A 1 289 ? -17.302 -14.877 25.387 1.00 24.27 514 PRO A N 1
ATOM 2308 C CA . PRO A 1 289 ? -17.540 -15.698 26.580 1.00 24.61 514 PRO A CA 1
ATOM 2309 C C . PRO A 1 289 ? -17.349 -17.184 26.299 1.00 22.16 514 PRO A C 1
ATOM 2310 O O . PRO A 1 289 ? -17.239 -17.621 25.152 1.00 26.10 514 PRO A O 1
ATOM 2314 N N . ASN A 1 290 ? -17.293 -17.961 27.393 1.00 22.40 515 ASN A N 1
ATOM 2315 C CA . ASN A 1 290 ? -17.057 -19.401 27.298 1.00 23.47 515 ASN A CA 1
ATOM 2316 C C . ASN A 1 290 ? -18.071 -20.085 26.391 1.00 23.86 515 ASN A C 1
ATOM 2317 O O . ASN A 1 290 ? -17.736 -21.057 25.704 1.00 28.14 515 ASN A O 1
ATOM 2322 N N . PHE A 1 291 ? -19.313 -19.616 26.393 1.00 22.26 516 PHE A N 1
ATOM 2323 C CA . PHE A 1 291 ? -20.380 -20.260 25.641 1.00 26.92 516 PHE A CA 1
ATOM 2324 C C . PHE A 1 291 ? -20.620 -19.615 24.282 1.00 27.12 516 PHE A C 1
ATOM 2325 O O . PHE A 1 291 ? -21.655 -19.878 23.657 1.00 27.28 516 PHE A O 1
ATOM 2333 N N . PHE A 1 292 ? -19.686 -18.789 23.806 1.00 23.82 517 PHE A N 1
ATOM 2334 C CA . PHE A 1 292 ? -19.732 -18.308 22.433 1.00 24.60 517 PHE A CA 1
ATOM 2335 C C . PHE A 1 292 ? -19.613 -19.489 21.480 1.00 27.56 517 PHE A C 1
ATOM 2336 O O . PHE A 1 292 ? -18.653 -20.265 21.554 1.00 23.88 517 PHE A O 1
ATOM 2344 N N . GLN A 1 293 ? -20.588 -19.632 20.591 1.00 27.22 518 GLN A N 1
ATOM 2345 C CA . GLN A 1 293 ? -20.638 -20.781 19.700 1.00 24.25 518 GLN A CA 1
ATOM 2346 C C . GLN A 1 293 ? -19.961 -20.435 18.380 1.00 25.46 518 GLN A C 1
ATOM 2347 O O . GLN A 1 293 ? -20.349 -19.473 17.706 1.00 25.95 518 GLN A O 1
ATOM 2353 N N . LEU A 1 294 ? -18.954 -21.226 18.017 1.00 23.93 519 LEU A N 1
ATOM 2354 C CA . LEU A 1 294 ? -18.176 -21.001 16.810 1.00 21.79 519 LEU A CA 1
ATOM 2355 C C . LEU A 1 294 ? -18.912 -21.491 15.575 1.00 26.30 519 LEU A C 1
ATOM 2356 O O . LEU A 1 294 ? -19.713 -22.425 15.635 1.00 23.41 519 LEU A O 1
ATOM 2361 N N . ALA A 1 295 ? -18.604 -20.866 14.442 1.00 24.42 520 ALA A N 1
ATOM 2362 C CA . ALA A 1 295 ? -19.016 -21.418 13.163 1.00 25.26 520 ALA A CA 1
ATOM 2363 C C . ALA A 1 295 ? -18.303 -22.747 12.931 1.00 24.58 520 ALA A C 1
ATOM 2364 O O . ALA A 1 295 ? -17.090 -22.846 13.149 1.00 23.51 520 ALA A O 1
ATOM 2366 N N . PRO A 1 296 ? -19.017 -23.776 12.481 1.00 23.39 521 PRO A N 1
ATOM 2367 C CA . PRO A 1 296 ? -18.367 -25.067 12.226 1.00 21.58 521 PRO A CA 1
ATOM 2368 C C . PRO A 1 296 ? -17.299 -24.930 11.153 1.00 25.08 521 PRO A C 1
ATOM 2369 O O . PRO A 1 296 ? -17.409 -24.103 10.246 1.00 27.76 521 PRO A O 1
ATOM 2373 N N . VAL A 1 297 ? -16.250 -25.744 11.272 1.00 25.87 522 VAL A N 1
ATOM 2374 C CA . VAL A 1 297 ? -15.164 -25.727 10.297 1.00 21.40 522 VAL A CA 1
ATOM 2375 C C . VAL A 1 297 ? -15.688 -26.099 8.918 1.00 33.36 522 VAL A C 1
ATOM 2376 O O . VAL A 1 297 ? -15.143 -25.651 7.911 1.00 33.45 522 VAL A O 1
ATOM 2381 N N . GLU B 1 1 ? 5.358 0.376 14.614 1.00 48.43 226 GLU B N 1
ATOM 2382 C CA . GLU B 1 1 ? 5.568 0.174 16.045 1.00 43.68 226 GLU B CA 1
ATOM 2383 C C . GLU B 1 1 ? 6.970 0.621 16.467 1.00 35.86 226 GLU B C 1
ATOM 2384 O O . GLU B 1 1 ? 7.946 0.352 15.765 1.00 39.74 226 GLU B O 1
ATOM 2390 N N . PRO B 1 2 ? 7.069 1.324 17.597 1.00 40.72 227 PRO B N 1
ATOM 2391 C CA . PRO B 1 2 ? 8.387 1.761 18.078 1.00 33.69 227 PRO B CA 1
ATOM 2392 C C . PRO B 1 2 ? 9.278 0.577 18.429 1.00 35.32 227 PRO B C 1
ATOM 2393 O O . PRO B 1 2 ? 8.810 -0.464 18.898 1.00 22.70 227 PRO B O 1
ATOM 2397 N N . PHE B 1 3 ? 10.580 0.748 18.195 1.00 25.08 228 PHE B N 1
ATOM 2398 C CA . PHE B 1 3 ? 11.518 -0.353 18.375 1.00 22.04 228 PHE B CA 1
ATOM 2399 C C . PHE B 1 3 ? 11.550 -0.802 19.831 1.00 22.50 228 PHE B C 1
ATOM 2400 O O . PHE B 1 3 ? 11.423 0.006 20.756 1.00 22.33 228 PHE B O 1
ATOM 2408 N N . SER B 1 4 ? 11.712 -2.109 20.026 1.00 18.87 229 SER B N 1
ATOM 2409 C CA . SER B 1 4 ? 11.871 -2.687 21.349 1.00 17.24 229 SER B CA 1
ATOM 2410 C C . SER B 1 4 ? 12.581 -4.020 21.198 1.00 17.87 229 SER B C 1
ATOM 2411 O O . SER B 1 4 ? 12.692 -4.570 20.098 1.00 16.81 229 SER B O 1
ATOM 2414 N N . LEU B 1 5 ? 13.048 -4.537 22.328 1.00 16.73 230 LEU B N 1
ATOM 2415 C CA . LEU B 1 5 ? 13.543 -5.897 22.448 1.00 13.19 230 LEU B CA 1
ATOM 2416 C C . LEU B 1 5 ? 12.682 -6.632 23.467 1.00 16.71 230 LEU B C 1
ATOM 2417 O O . LEU B 1 5 ? 12.138 -6.000 24.379 1.00 19.37 230 LEU B O 1
ATOM 2422 N N . PRO B 1 6 ? 12.529 -7.949 23.346 1.00 13.79 231 PRO B N 1
ATOM 2423 C CA . PRO B 1 6 ? 11.711 -8.671 24.332 1.00 13.03 231 PRO B CA 1
ATOM 2424 C C . PRO B 1 6 ? 12.321 -8.574 25.725 1.00 20.81 231 PRO B C 1
ATOM 2425 O O . PRO B 1 6 ? 13.536 -8.452 25.891 1.00 20.37 231 PRO B O 1
ATOM 2429 N N A ASN B 1 7 ? 11.474 -8.672 26.752 0.52 17.77 232 ASN B N 1
ATOM 2430 N N B ASN B 1 7 ? 11.432 -8.586 26.718 0.48 17.65 232 ASN B N 1
ATOM 2431 C CA A ASN B 1 7 ? 11.906 -8.414 28.126 0.52 15.44 232 ASN B CA 1
ATOM 2432 C CA B ASN B 1 7 ? 11.801 -8.531 28.130 0.48 15.74 232 ASN B CA 1
ATOM 2433 C C A ASN B 1 7 ? 12.538 -9.629 28.813 0.52 17.40 232 ASN B C 1
ATOM 2434 C C B ASN B 1 7 ? 12.104 -9.939 28.645 0.48 16.25 232 ASN B C 1
ATOM 2435 O O A ASN B 1 7 ? 12.519 -9.715 30.049 0.52 20.28 232 ASN B O 1
ATOM 2436 O O B ASN B 1 7 ? 11.429 -10.484 29.519 0.48 15.97 232 ASN B O 1
ATOM 2445 N N . LEU B 1 8 ? 13.125 -10.547 28.052 1.00 15.10 233 LEU B N 1
ATOM 2446 C CA . LEU B 1 8 ? 13.675 -11.792 28.565 1.00 12.95 233 LEU B CA 1
ATOM 2447 C C . LEU B 1 8 ? 15.107 -11.570 29.037 1.00 16.37 233 LEU B C 1
ATOM 2448 O O . LEU B 1 8 ? 15.880 -10.858 28.388 1.00 13.90 233 LEU B O 1
ATOM 2453 N N . GLN B 1 9 ? 15.453 -12.167 30.177 1.00 14.35 234 GLN B N 1
ATOM 2454 C CA . GLN B 1 9 ? 16.853 -12.186 30.595 1.00 13.49 234 GLN B CA 1
ATOM 2455 C C . GLN B 1 9 ? 17.690 -13.020 29.628 1.00 13.88 234 GLN B C 1
ATOM 2456 O O . GLN B 1 9 ? 17.185 -13.893 28.917 1.00 13.62 234 GLN B O 1
ATOM 2462 N N . THR B 1 10 ? 19.001 -12.757 29.616 1.00 11.74 235 THR B N 1
ATOM 2463 C CA . THR B 1 10 ? 19.853 -13.497 28.688 1.00 11.16 235 THR B CA 1
ATOM 2464 C C . THR B 1 10 ? 19.751 -14.997 28.931 1.00 12.04 235 THR B C 1
ATOM 2465 O O . THR B 1 10 ? 19.710 -15.785 27.976 1.00 12.97 235 THR B O 1
ATOM 2469 N N . ASP B 1 11 ? 19.709 -15.410 30.204 1.00 11.53 236 ASP B N 1
ATOM 2470 C CA . ASP B 1 11 ? 19.606 -16.830 30.514 1.00 15.16 236 ASP B CA 1
ATOM 2471 C C . ASP B 1 11 ? 18.212 -17.395 30.273 1.00 16.12 236 ASP B C 1
ATOM 2472 O O . ASP B 1 11 ? 18.023 -18.607 30.456 1.00 14.16 236 ASP B O 1
ATOM 2477 N N . GLU B 1 12 ? 17.249 -16.567 29.867 1.00 10.60 237 GLU B N 1
ATOM 2478 C CA . GLU B 1 12 ? 15.928 -17.039 29.464 1.00 10.51 237 GLU B CA 1
ATOM 2479 C C . GLU B 1 12 ? 15.811 -17.178 27.955 1.00 13.58 237 GLU B C 1
ATOM 2480 O O . GLU B 1 12 ? 14.733 -17.511 27.451 1.00 11.47 237 GLU B O 1
ATOM 2486 N N . MET B 1 13 ? 16.899 -16.945 27.224 1.00 11.65 238 MET B N 1
ATOM 2487 C CA . MET B 1 13 ? 16.893 -16.991 25.767 1.00 11.82 238 MET B CA 1
ATOM 2488 C C . MET B 1 13 ? 17.818 -18.095 25.254 1.00 10.76 238 MET B C 1
ATOM 2489 O O . MET B 1 13 ? 18.545 -18.751 26.016 1.00 11.19 238 MET B O 1
ATOM 2494 N N . SER B 1 14 ? 17.793 -18.263 23.933 1.00 10.65 239 SER B N 1
ATOM 2495 C CA . SER B 1 14 ? 18.374 -19.402 23.236 1.00 10.34 239 SER B CA 1
ATOM 2496 C C . SER B 1 14 ? 19.404 -18.941 22.218 1.00 11.66 239 SER B C 1
ATOM 2497 O O . SER B 1 14 ? 19.283 -17.860 21.638 1.00 12.95 239 SER B O 1
ATOM 2500 N N . SER B 1 15 ? 20.404 -19.784 21.983 1.00 10.06 240 SER B N 1
ATOM 2501 C CA . SER B 1 15 ? 21.336 -19.527 20.894 1.00 10.02 240 SER B CA 1
ATOM 2502 C C . SER B 1 15 ? 20.637 -19.724 19.559 1.00 11.68 240 SER B C 1
ATOM 2503 O O . SER B 1 15 ? 19.761 -20.586 19.413 1.00 12.35 240 SER B O 1
ATOM 2506 N N . SER B 1 16 ? 21.045 -18.915 18.573 1.00 10.95 241 SER B N 1
ATOM 2507 C CA . SER B 1 16 ? 20.593 -19.034 17.196 1.00 9.55 241 SER B CA 1
ATOM 2508 C C . SER B 1 16 ? 21.601 -19.753 16.312 1.00 9.78 241 SER B C 1
ATOM 2509 O O . SER B 1 16 ? 21.386 -19.839 15.098 1.00 11.65 241 SER B O 1
ATOM 2512 N N . ARG B 1 17 ? 22.703 -20.256 16.882 1.00 10.13 242 ARG B N 1
ATOM 2513 C CA . ARG B 1 17 ? 23.649 -21.059 16.122 1.00 10.00 242 ARG B CA 1
ATOM 2514 C C . ARG B 1 17 ? 23.784 -22.492 16.634 1.00 13.13 242 ARG B C 1
ATOM 2515 O O . ARG B 1 17 ? 24.312 -23.341 15.902 1.00 13.37 242 ARG B O 1
ATOM 2523 N N . TRP B 1 18 ? 23.303 -22.800 17.843 1.00 11.46 243 TRP B N 1
ATOM 2524 C CA . TRP B 1 18 ? 23.203 -24.188 18.307 1.00 11.32 243 TRP B CA 1
ATOM 2525 C C . TRP B 1 18 ? 21.973 -24.241 19.202 1.00 12.48 243 TRP B C 1
ATOM 2526 O O . TRP B 1 18 ? 21.854 -23.406 20.105 1.00 14.02 243 TRP B O 1
ATOM 2537 N N . PRO B 1 19 ? 21.035 -25.163 18.977 1.00 12.71 244 PRO B N 1
ATOM 2538 C CA . PRO B 1 19 ? 19.816 -25.158 19.796 1.00 14.83 244 PRO B CA 1
ATOM 2539 C C . PRO B 1 19 ? 20.131 -25.529 21.232 1.00 16.47 244 PRO B C 1
ATOM 2540 O O . PRO B 1 19 ? 20.370 -26.701 21.539 1.00 18.76 244 PRO B O 1
ATOM 2544 N N . ASN B 1 20 ? 20.169 -24.531 22.105 1.00 10.94 245 ASN B N 1
ATOM 2545 C CA . ASN B 1 20 ? 20.430 -24.717 23.527 1.00 10.93 245 ASN B CA 1
ATOM 2546 C C . ASN B 1 20 ? 20.273 -23.362 24.220 1.00 11.78 245 ASN B C 1
ATOM 2547 O O . ASN B 1 20 ? 20.371 -22.315 23.568 1.00 13.96 245 ASN B O 1
ATOM 2552 N N . PRO B 1 21 ? 20.050 -23.362 25.531 1.00 12.38 246 PRO B N 1
ATOM 2553 C CA . PRO B 1 21 ? 19.930 -22.099 26.264 1.00 12.53 246 PRO B CA 1
ATOM 2554 C C . PRO B 1 21 ? 21.246 -21.345 26.286 1.00 11.97 246 PRO B C 1
ATOM 2555 O O . PRO B 1 21 ? 22.321 -21.945 26.388 1.00 14.06 246 PRO B O 1
ATOM 2559 N N . LEU B 1 22 ? 21.156 -20.019 26.204 1.00 12.25 247 LEU B N 1
ATOM 2560 C CA . LEU B 1 22 ? 22.348 -19.202 26.384 1.00 10.71 247 LEU B CA 1
ATOM 2561 C C . LEU B 1 22 ? 22.909 -19.411 27.781 1.00 16.54 247 LEU B C 1
ATOM 2562 O O . LEU B 1 22 ? 22.166 -19.449 28.766 1.00 14.27 247 LEU B O 1
ATOM 2567 N N . ALA B 1 23 ? 24.236 -19.540 27.855 1.00 11.19 248 ALA B N 1
ATOM 2568 C CA . ALA B 1 23 ? 24.938 -19.813 29.101 1.00 15.85 248 ALA B CA 1
ATOM 2569 C C . ALA B 1 23 ? 25.993 -18.783 29.458 1.00 15.04 248 ALA B C 1
ATOM 2570 O O . ALA B 1 23 ? 26.328 -18.664 30.640 1.00 15.06 248 ALA B O 1
ATOM 2572 N N A THR B 1 24 ? 26.557 -18.071 28.482 0.60 11.78 249 THR B N 1
ATOM 2573 N N B THR B 1 24 ? 26.493 -18.019 28.489 0.40 11.79 249 THR B N 1
ATOM 2574 C CA A THR B 1 24 ? 27.559 -17.050 28.750 0.60 12.08 249 THR B CA 1
ATOM 2575 C CA B THR B 1 24 ? 27.565 -17.067 28.726 0.40 12.22 249 THR B CA 1
ATOM 2576 C C A THR B 1 24 ? 27.282 -15.839 27.876 0.60 13.75 249 THR B C 1
ATOM 2577 C C B THR B 1 24 ? 27.347 -15.852 27.838 0.40 13.67 249 THR B C 1
ATOM 2578 O O A THR B 1 24 ? 26.619 -15.925 26.836 0.60 13.32 249 THR B O 1
ATOM 2579 O O B THR B 1 24 ? 26.778 -15.952 26.746 0.40 13.52 249 THR B O 1
ATOM 2586 N N . LEU B 1 25 ? 27.794 -14.699 28.328 1.00 14.09 250 LEU B N 1
ATOM 2587 C CA . LEU B 1 25 ? 27.673 -13.433 27.619 1.00 14.12 250 LEU B CA 1
ATOM 2588 C C . LEU B 1 25 ? 29.005 -12.730 27.800 1.00 14.76 250 LEU B C 1
ATOM 2589 O O . LEU B 1 25 ? 29.411 -12.470 28.940 1.00 15.59 250 LEU B O 1
ATOM 2594 N N . PHE B 1 26 ? 29.713 -12.469 26.703 1.00 13.13 251 PHE B N 1
ATOM 2595 C CA . PHE B 1 26 ? 31.099 -12.043 26.866 1.00 14.74 251 PHE B CA 1
ATOM 2596 C C . PHE B 1 26 ? 31.576 -11.317 25.622 1.00 14.38 251 PHE B C 1
ATOM 2597 O O . PHE B 1 26 ? 31.008 -11.454 24.537 1.00 14.43 251 PHE B O 1
ATOM 2605 N N . ALA B 1 27 ? 32.628 -10.527 25.804 1.00 14.95 252 ALA B N 1
ATOM 2606 C CA . ALA B 1 27 ? 33.283 -9.824 24.713 1.00 15.72 252 ALA B CA 1
ATOM 2607 C C . ALA B 1 27 ? 34.750 -10.211 24.731 1.00 18.82 252 ALA B C 1
ATOM 2608 O O . ALA B 1 27 ? 35.408 -10.105 25.773 1.00 18.39 252 ALA B O 1
ATOM 2610 N N . ASP B 1 28 ? 35.246 -10.694 23.600 1.00 17.73 253 ASP B N 1
ATOM 2611 C CA . ASP B 1 28 ? 36.653 -11.083 23.487 1.00 18.00 253 ASP B CA 1
ATOM 2612 C C . ASP B 1 28 ? 37.330 -10.198 22.454 1.00 17.90 253 ASP B C 1
ATOM 2613 O O . ASP B 1 28 ? 37.124 -10.396 21.241 1.00 23.17 253 ASP B O 1
ATOM 2618 N N . PRO B 1 29 ? 38.164 -9.244 22.872 1.00 18.21 254 PRO B N 1
ATOM 2619 C CA . PRO B 1 29 ? 38.786 -8.322 21.916 1.00 20.78 254 PRO B CA 1
ATOM 2620 C C . PRO B 1 29 ? 40.003 -8.889 21.209 1.00 35.65 254 PRO B C 1
ATOM 2621 O O . PRO B 1 29 ? 40.584 -8.198 20.364 1.00 31.41 254 PRO B O 1
ATOM 2625 N N . ASN B 1 30 ? 40.411 -10.114 21.531 1.00 22.43 255 ASN B N 1
ATOM 2626 C CA . ASN B 1 30 ? 41.631 -10.693 20.984 1.00 30.14 255 ASN B CA 1
ATOM 2627 C C . ASN B 1 30 ? 41.347 -11.847 20.025 1.00 36.88 255 ASN B C 1
ATOM 2628 O O . ASN B 1 30 ? 42.163 -12.762 19.882 1.00 31.69 255 ASN B O 1
ATOM 2633 N N . VAL B 1 31 ? 40.194 -11.817 19.361 1.00 29.26 256 VAL B N 1
ATOM 2634 C CA . VAL B 1 31 ? 39.909 -12.732 18.264 1.00 28.32 256 VAL B CA 1
ATOM 2635 C C . VAL B 1 31 ? 40.465 -12.108 16.992 1.00 26.82 256 VAL B C 1
ATOM 2636 O O . VAL B 1 31 ? 40.042 -11.019 16.589 1.00 33.77 256 VAL B O 1
ATOM 2640 N N . ALA B 1 32 ? 41.422 -12.795 16.362 1.00 27.19 257 ALA B N 1
ATOM 2641 C CA . ALA B 1 32 ? 42.186 -12.183 15.281 1.00 34.81 257 ALA B CA 1
ATOM 2642 C C . ALA B 1 32 ? 41.353 -11.995 14.021 1.00 35.51 257 ALA B C 1
ATOM 2643 O O . ALA B 1 32 ? 41.561 -11.024 13.285 1.00 31.46 257 ALA B O 1
ATOM 2645 N N . VAL B 1 33 ? 40.418 -12.900 13.746 1.00 24.20 258 VAL B N 1
ATOM 2646 C CA . VAL B 1 33 ? 39.666 -12.884 12.497 1.00 17.85 258 VAL B CA 1
ATOM 2647 C C . VAL B 1 33 ? 38.178 -12.780 12.811 1.00 18.30 258 VAL B C 1
ATOM 2648 O O . VAL B 1 33 ? 37.675 -13.478 13.697 1.00 21.49 258 VAL B O 1
ATOM 2652 N N . ALA B 1 34 ? 37.482 -11.906 12.087 1.00 20.24 259 ALA B N 1
ATOM 2653 C CA . ALA B 1 34 ? 36.067 -11.683 12.341 1.00 18.35 259 ALA B CA 1
ATOM 2654 C C . ALA B 1 34 ? 35.256 -12.927 11.992 1.00 15.19 259 ALA B C 1
ATOM 2655 O O . ALA B 1 34 ? 35.601 -13.663 11.065 1.00 18.50 259 ALA B O 1
ATOM 2657 N N . PRO B 1 35 ? 34.174 -13.183 12.718 1.00 13.39 260 PRO B N 1
ATOM 2658 C CA . PRO B 1 35 ? 33.320 -14.324 12.385 1.00 12.78 260 PRO B CA 1
ATOM 2659 C C . PRO B 1 35 ? 32.474 -14.032 11.158 1.00 14.60 260 PRO B C 1
ATOM 2660 O O . PRO B 1 35 ? 32.127 -12.885 10.863 1.00 13.64 260 PRO B O 1
ATOM 2664 N N . GLN B 1 36 ? 32.158 -15.094 10.426 1.00 12.10 261 GLN B N 1
ATOM 2665 C CA . GLN B 1 36 ? 31.323 -14.988 9.235 1.00 11.94 261 GLN B CA 1
ATOM 2666 C C . GLN B 1 36 ? 30.178 -15.990 9.315 1.00 16.53 261 GLN B C 1
ATOM 2667 O O . GLN B 1 36 ? 29.867 -16.709 8.365 1.00 14.25 261 GLN B O 1
ATOM 2673 N N . TRP B 1 37 ? 29.551 -16.031 10.487 1.00 12.47 262 TRP B N 1
ATOM 2674 C CA . TRP B 1 37 ? 28.451 -16.950 10.763 1.00 11.48 262 TRP B CA 1
ATOM 2675 C C . TRP B 1 37 ? 27.354 -16.823 9.718 1.00 13.71 262 TRP B C 1
ATOM 2676 O O . TRP B 1 37 ? 26.992 -15.715 9.307 1.00 12.52 262 TRP B O 1
ATOM 2687 N N . GLN B 1 38 ? 26.805 -17.969 9.301 1.00 11.14 263 GLN B N 1
ATOM 2688 C CA . GLN B 1 38 ? 25.713 -17.969 8.336 1.00 9.47 263 GLN B CA 1
ATOM 2689 C C . GLN B 1 38 ? 24.346 -18.171 8.976 1.00 9.19 263 GLN B C 1
ATOM 2690 O O . GLN B 1 38 ? 23.340 -17.797 8.365 1.00 12.21 263 GLN B O 1
ATOM 2696 N N . ASN B 1 39 ? 24.282 -18.724 10.191 1.00 9.60 264 ASN B N 1
ATOM 2697 C CA . ASN B 1 39 ? 23.047 -18.775 10.962 1.00 11.24 264 ASN B CA 1
ATOM 2698 C C . ASN B 1 39 ? 23.030 -17.660 12.006 1.00 9.63 264 ASN B C 1
ATOM 2699 O O . ASN B 1 39 ? 24.053 -17.039 12.292 1.00 12.84 264 ASN B O 1
ATOM 2704 N N . GLY B 1 40 ? 21.848 -17.399 12.566 1.00 8.60 265 GLY B N 1
ATOM 2705 C CA . GLY B 1 40 ? 21.731 -16.334 13.542 1.00 11.76 265 GLY B CA 1
ATOM 2706 C C . GLY B 1 40 ? 21.932 -14.945 12.977 1.00 14.75 265 GLY B C 1
ATOM 2707 O O . GLY B 1 40 ? 22.413 -14.060 13.691 1.00 12.22 265 GLY B O 1
ATOM 2708 N N . ARG B 1 41 ? 21.574 -14.724 11.713 1.00 10.37 266 ARG B N 1
ATOM 2709 C CA . ARG B 1 41 ? 21.821 -13.456 11.022 1.00 10.75 266 ARG B CA 1
ATOM 2710 C C . ARG B 1 41 ? 20.491 -12.846 10.592 1.00 11.62 266 ARG B C 1
ATOM 2711 O O . ARG B 1 41 ? 19.746 -13.456 9.817 1.00 13.01 266 ARG B O 1
ATOM 2719 N N . CYS B 1 42 ? 20.196 -11.644 11.091 1.00 10.24 267 CYS B N 1
ATOM 2720 C CA . CYS B 1 42 ? 18.915 -10.999 10.822 1.00 13.16 267 CYS B CA 1
ATOM 2721 C C . CYS B 1 42 ? 19.062 -9.499 11.042 1.00 14.47 267 CYS B C 1
ATOM 2722 O O . CYS B 1 42 ? 19.645 -9.090 12.050 1.00 14.67 267 CYS B O 1
ATOM 2725 N N . THR B 1 43 ? 18.557 -8.685 10.104 1.00 12.17 268 THR B N 1
ATOM 2726 C CA . THR B 1 43 ? 18.577 -7.241 10.302 1.00 11.61 268 THR B CA 1
ATOM 2727 C C . THR B 1 43 ? 17.469 -6.828 11.265 1.00 10.89 268 THR B C 1
ATOM 2728 O O . THR B 1 43 ? 16.519 -7.576 11.515 1.00 12.73 268 THR B O 1
ATOM 2732 N N . LEU B 1 44 ? 17.590 -5.609 11.803 1.00 15.31 269 LEU B N 1
ATOM 2733 C CA . LEU B 1 44 ? 16.566 -5.128 12.729 1.00 15.05 269 LEU B CA 1
ATOM 2734 C C . LEU B 1 44 ? 15.209 -4.967 12.048 1.00 14.73 269 LEU B C 1
ATOM 2735 O O . LEU B 1 44 ? 14.173 -5.052 12.720 1.00 16.83 269 LEU B O 1
ATOM 2740 N N . GLU B 1 45 ? 15.190 -4.774 10.733 1.00 14.59 270 GLU B N 1
ATOM 2741 C CA . GLU B 1 45 ? 13.935 -4.725 9.989 1.00 17.69 270 GLU B CA 1
ATOM 2742 C C . GLU B 1 45 ? 13.378 -6.113 9.664 1.00 18.15 270 GLU B C 1
ATOM 2743 O O . GLU B 1 45 ? 12.374 -6.210 8.947 1.00 20.71 270 GLU B O 1
ATOM 2749 N N . GLY B 1 46 ? 13.989 -7.170 10.195 1.00 14.29 271 GLY B N 1
ATOM 2750 C CA . GLY B 1 46 ? 13.448 -8.508 10.080 1.00 15.00 271 GLY B CA 1
ATOM 2751 C C . GLY B 1 46 ? 13.752 -9.221 8.780 1.00 20.84 271 GLY B C 1
ATOM 2752 O O . GLY B 1 46 ? 12.936 -10.023 8.315 1.00 19.32 271 GLY B O 1
ATOM 2753 N N . GLU B 1 47 ? 14.897 -8.950 8.165 1.00 14.53 272 GLU B N 1
ATOM 2754 C CA . GLU B 1 47 ? 15.306 -9.664 6.959 1.00 16.57 272 GLU B CA 1
ATOM 2755 C C . GLU B 1 47 ? 16.440 -10.624 7.297 1.00 16.30 272 GLU B C 1
ATOM 2756 O O . GLU B 1 47 ? 17.479 -10.211 7.833 1.00 12.84 272 GLU B O 1
ATOM 2762 N N . LEU B 1 48 ? 16.225 -11.904 7.006 1.00 13.99 273 LEU B N 1
ATOM 2763 C CA . LEU B 1 48 ? 17.194 -12.940 7.333 1.00 14.98 273 LEU B CA 1
ATOM 2764 C C . LEU B 1 48 ? 18.360 -12.933 6.353 1.00 13.98 273 LEU B C 1
ATOM 2765 O O . LEU B 1 48 ? 18.198 -12.645 5.162 1.00 14.39 273 LEU B O 1
ATOM 2770 N N . LEU B 1 49 ? 19.547 -13.251 6.870 1.00 12.42 274 LEU B N 1
ATOM 2771 C CA . LEU B 1 49 ? 20.744 -13.378 6.052 1.00 12.10 274 LEU B CA 1
ATOM 2772 C C . LEU B 1 49 ? 21.280 -14.802 6.124 1.00 12.14 274 LEU B C 1
ATOM 2773 O O . LEU B 1 49 ? 21.030 -15.531 7.083 1.00 12.45 274 LEU B O 1
ATOM 2778 N N . GLY B 1 50 ? 22.041 -15.189 5.102 1.00 11.87 275 GLY B N 1
ATOM 2779 C CA . GLY B 1 50 ? 22.747 -16.466 5.165 1.00 11.24 275 GLY B CA 1
ATOM 2780 C C . GLY B 1 50 ? 21.789 -17.646 5.132 1.00 13.28 275 GLY B C 1
ATOM 2781 O O . GLY B 1 50 ? 20.773 -17.639 4.426 1.00 14.64 275 GLY B O 1
ATOM 2782 N N . THR B 1 51 ? 22.111 -18.676 5.910 1.00 10.75 276 THR B N 1
ATOM 2783 C CA . THR B 1 51 ? 21.261 -19.859 6.009 1.00 11.52 276 THR B CA 1
ATOM 2784 C C . THR B 1 51 ? 20.297 -19.791 7.192 1.00 11.94 276 THR B C 1
ATOM 2785 O O . THR B 1 51 ? 19.653 -20.796 7.512 1.00 12.72 276 THR B O 1
ATOM 2789 N N . THR B 1 52 ? 20.163 -18.626 7.825 1.00 11.10 277 THR B N 1
ATOM 2790 C CA . THR B 1 52 ? 19.333 -18.467 9.012 1.00 11.86 277 THR B CA 1
ATOM 2791 C C . THR B 1 52 ? 17.900 -18.911 8.744 1.00 9.72 277 THR B C 1
ATOM 2792 O O . THR B 1 52 ? 17.243 -18.349 7.857 1.00 14.54 277 THR B O 1
ATOM 2796 N N . PRO B 1 53 ? 17.383 -19.896 9.476 1.00 13.20 278 PRO B N 1
ATOM 2797 C CA . PRO B 1 53 ? 16.027 -20.374 9.209 1.00 15.34 278 PRO B CA 1
ATOM 2798 C C . PRO B 1 53 ? 14.973 -19.449 9.792 1.00 13.56 278 PRO B C 1
ATOM 2799 O O . PRO B 1 53 ? 15.129 -18.886 10.880 1.00 15.97 278 PRO B O 1
ATOM 2803 N N . ARG B 1 54 ? 13.872 -19.330 9.059 1.00 14.31 279 ARG B N 1
ATOM 2804 C CA . ARG B 1 54 ? 12.737 -18.541 9.523 1.00 15.60 279 ARG B CA 1
ATOM 2805 C C . ARG B 1 54 ? 12.065 -19.191 10.724 1.00 17.71 279 ARG B C 1
ATOM 2806 O O . ARG B 1 54 ? 11.640 -18.502 11.663 1.00 15.65 279 ARG B O 1
ATOM 2814 N N . ASN B 1 55 ? 11.963 -20.512 10.708 1.00 11.80 280 ASN B N 1
ATOM 2815 C CA . ASN B 1 55 ? 11.445 -21.288 11.827 1.00 12.72 280 ASN B CA 1
ATOM 2816 C C . ASN B 1 55 ? 12.606 -21.588 12.763 1.00 12.18 280 ASN B C 1
ATOM 2817 O O . ASN B 1 55 ? 13.585 -22.218 12.351 1.00 13.23 280 ASN B O 1
ATOM 2822 N N . ALA B 1 56 ? 12.505 -21.116 14.007 1.00 11.58 281 ALA B N 1
ATOM 2823 C CA . ALA B 1 56 ? 13.571 -21.325 14.984 1.00 14.59 281 ALA B CA 1
ATOM 2824 C C . ALA B 1 56 ? 13.981 -22.790 15.095 1.00 16.41 281 ALA B C 1
ATOM 2825 O O . ALA B 1 56 ? 15.170 -23.097 15.279 1.00 15.20 281 ALA B O 1
ATOM 2827 N N A SER B 1 57 ? 13.018 -23.707 15.008 0.54 12.53 282 SER B N 1
ATOM 2828 N N B SER B 1 57 ? 13.028 -23.707 14.941 0.46 12.49 282 SER B N 1
ATOM 2829 C CA A SER B 1 57 ? 13.283 -25.113 15.289 0.54 12.13 282 SER B CA 1
ATOM 2830 C CA B SER B 1 57 ? 13.293 -25.130 15.101 0.46 11.81 282 SER B CA 1
ATOM 2831 C C A SER B 1 57 ? 13.802 -25.888 14.082 0.54 13.82 282 SER B C 1
ATOM 2832 C C B SER B 1 57 ? 13.748 -25.810 13.814 0.46 12.75 282 SER B C 1
ATOM 2833 O O A SER B 1 57 ? 13.990 -27.103 14.188 0.54 15.22 282 SER B O 1
ATOM 2834 O O B SER B 1 57 ? 13.831 -27.040 13.781 0.46 11.53 282 SER B O 1
ATOM 2839 N N A TRP B 1 58 ? 14.050 -25.230 12.948 0.54 12.36 283 TRP B N 1
ATOM 2840 N N B TRP B 1 58 ? 14.044 -25.053 12.758 0.46 11.58 283 TRP B N 1
ATOM 2841 C CA A TRP B 1 58 ? 14.743 -25.893 11.847 0.54 10.05 283 TRP B CA 1
ATOM 2842 C CA B TRP B 1 58 ? 14.771 -25.648 11.642 0.46 10.76 283 TRP B CA 1
ATOM 2843 C C A TRP B 1 58 ? 16.260 -25.797 11.959 0.54 9.56 283 TRP B C 1
ATOM 2844 C C B TRP B 1 58 ? 16.270 -25.730 11.903 0.46 9.70 283 TRP B C 1
ATOM 2845 O O A TRP B 1 58 ? 16.963 -26.410 11.147 0.54 11.30 283 TRP B O 1
ATOM 2846 O O B TRP B 1 58 ? 16.972 -26.422 11.156 0.46 11.32 283 TRP B O 1
ATOM 2867 N N . LEU B 1 59 ? 16.776 -25.033 12.924 1.00 11.34 284 LEU B N 1
ATOM 2868 C CA . LEU B 1 59 ? 18.211 -25.036 13.196 1.00 11.04 284 LEU B CA 1
ATOM 2869 C C . LEU B 1 59 ? 18.671 -26.448 13.549 1.00 11.63 284 LEU B C 1
ATOM 2870 O O . LEU B 1 59 ? 18.080 -27.107 14.411 1.00 12.41 284 LEU B O 1
ATOM 2875 N N . ASN B 1 60 ? 19.712 -26.921 12.855 1.00 12.54 285 ASN B N 1
ATOM 2876 C CA . ASN B 1 60 ? 20.291 -28.251 13.058 1.00 10.45 285 ASN B CA 1
ATOM 2877 C C . ASN B 1 60 ? 19.338 -29.377 12.674 1.00 13.75 285 ASN B C 1
ATOM 2878 O O . ASN B 1 60 ? 19.565 -30.529 13.045 1.00 18.19 285 ASN B O 1
ATOM 2883 N N . ARG B 1 61 ? 18.275 -29.078 11.932 1.00 10.47 286 ARG B N 1
ATOM 2884 C CA . ARG B 1 61 ? 17.416 -30.115 11.379 1.00 10.52 286 ARG B CA 1
ATOM 2885 C C . ARG B 1 61 ? 17.680 -30.243 9.882 1.00 15.01 286 ARG B C 1
ATOM 2886 O O . ARG B 1 61 ? 18.134 -29.305 9.229 1.00 15.39 286 ARG B O 1
ATOM 2894 N N . PHE B 1 62 ? 17.374 -31.414 9.328 1.00 12.68 287 PHE B N 1
ATOM 2895 C CA . PHE B 1 62 ? 17.560 -31.613 7.903 1.00 12.30 287 PHE B CA 1
ATOM 2896 C C . PHE B 1 62 ? 16.490 -32.567 7.402 1.00 14.41 287 PHE B C 1
ATOM 2897 O O . PHE B 1 62 ? 15.896 -33.330 8.169 1.00 13.32 287 PHE B O 1
ATOM 2905 N N . ARG B 1 63 ? 16.254 -32.520 6.097 1.00 13.93 288 ARG B N 1
ATOM 2906 C CA . ARG B 1 63 ? 15.365 -33.494 5.490 1.00 11.57 288 ARG B CA 1
ATOM 2907 C C . ARG B 1 63 ? 15.803 -33.739 4.058 1.00 13.02 288 ARG B C 1
ATOM 2908 O O . ARG B 1 63 ? 16.457 -32.899 3.436 1.00 15.03 288 ARG B O 1
ATOM 2916 N N . GLY B 1 64 ? 15.481 -34.920 3.563 1.00 14.08 289 GLY B N 1
ATOM 2917 C CA . GLY B 1 64 ? 15.907 -35.295 2.238 1.00 12.01 289 GLY B CA 1
ATOM 2918 C C . GLY B 1 64 ? 15.303 -36.619 1.859 1.00 12.62 289 GLY B C 1
ATOM 2919 O O . GLY B 1 64 ? 14.335 -37.070 2.473 1.00 15.18 289 GLY B O 1
ATOM 2920 N N . VAL B 1 65 ? 15.884 -37.235 0.836 1.00 13.51 290 VAL B N 1
ATOM 2921 C CA . VAL B 1 65 ? 15.416 -38.521 0.339 1.00 15.64 290 VAL B CA 1
ATOM 2922 C C . VAL B 1 65 ? 16.627 -39.411 0.085 1.00 16.93 290 VAL B C 1
ATOM 2923 O O . VAL B 1 65 ? 17.647 -38.957 -0.445 1.00 14.10 290 VAL B O 1
ATOM 2927 N N . SER B 1 66 ? 16.525 -40.680 0.478 1.00 14.73 291 SER B N 1
ATOM 2928 C CA . SER B 1 66 ? 17.629 -41.602 0.250 1.00 14.57 291 SER B CA 1
ATOM 2929 C C . SER B 1 66 ? 17.840 -41.819 -1.243 1.00 17.98 291 SER B C 1
ATOM 2930 O O . SER B 1 66 ? 16.888 -42.040 -1.995 1.00 17.32 291 SER B O 1
ATOM 2933 N N . THR B 1 67 ? 19.103 -41.761 -1.672 1.00 19.22 292 THR B N 1
ATOM 2934 C CA . THR B 1 67 ? 19.458 -41.997 -3.067 1.00 24.76 292 THR B CA 1
ATOM 2935 C C . THR B 1 67 ? 19.706 -43.469 -3.363 1.00 25.10 292 THR B C 1
ATOM 2936 O O . THR B 1 67 ? 19.641 -43.882 -4.528 1.00 27.31 292 THR B O 1
ATOM 2940 N N . ALA B 1 68 ? 19.974 -44.263 -2.331 1.00 24.80 293 ALA B N 1
ATOM 2941 C CA . ALA B 1 68 ? 20.181 -45.694 -2.450 1.00 19.05 293 ALA B CA 1
ATOM 2942 C C . ALA B 1 68 ? 19.754 -46.342 -1.145 1.00 23.87 293 ALA B C 1
ATOM 2943 O O . ALA B 1 68 ? 19.654 -45.682 -0.108 1.00 25.14 293 ALA B O 1
ATOM 2945 N N . ALA B 1 69 ? 19.490 -47.639 -1.203 1.00 23.53 294 ALA B N 1
ATOM 2946 C CA . ALA B 1 69 ? 19.252 -48.379 0.023 1.00 25.02 294 ALA B CA 1
ATOM 2947 C C . ALA B 1 69 ? 20.505 -48.357 0.885 1.00 23.62 294 ALA B C 1
ATOM 2948 O O . ALA B 1 69 ? 21.632 -48.298 0.382 1.00 23.39 294 ALA B O 1
ATOM 2950 N N . VAL B 1 70 ? 20.295 -48.390 2.201 1.00 21.16 295 VAL B N 1
ATOM 2951 C CA . VAL B 1 70 ? 21.413 -48.407 3.133 1.00 18.26 295 VAL B CA 1
ATOM 2952 C C . VAL B 1 70 ? 22.257 -49.651 2.898 1.00 23.79 295 VAL B C 1
ATOM 2953 O O . VAL B 1 70 ? 21.736 -50.755 2.682 1.00 25.58 295 VAL B O 1
ATOM 2957 N N . ALA B 1 71 ? 23.573 -49.467 2.916 1.00 20.72 296 ALA B N 1
ATOM 2958 C CA . ALA B 1 71 ? 24.504 -50.572 2.757 1.00 25.63 296 ALA B CA 1
ATOM 2959 C C . ALA B 1 71 ? 25.815 -50.197 3.427 1.00 25.71 296 ALA B C 1
ATOM 2960 O O . ALA B 1 71 ? 26.280 -49.062 3.291 1.00 21.48 296 ALA B O 1
ATOM 2962 N N . ASN B 1 72 ? 26.399 -51.156 4.152 1.00 22.89 297 ASN B N 1
ATOM 2963 C CA . ASN B 1 72 ? 27.690 -50.965 4.815 1.00 21.48 297 ASN B CA 1
ATOM 2964 C C . ASN B 1 72 ? 27.684 -49.722 5.702 1.00 17.75 297 ASN B C 1
ATOM 2965 O O . ASN B 1 72 ? 28.635 -48.938 5.714 1.00 22.37 297 ASN B O 1
ATOM 2970 N N . GLN B 1 73 ? 26.582 -49.533 6.435 1.00 18.07 298 GLN B N 1
ATOM 2971 C CA . GLN B 1 73 ? 26.409 -48.418 7.369 1.00 19.14 298 GLN B CA 1
ATOM 2972 C C . GLN B 1 73 ? 26.547 -47.060 6.684 1.00 20.53 298 GLN B C 1
ATOM 2973 O O . GLN B 1 73 ? 26.940 -46.073 7.310 1.00 17.04 298 GLN B O 1
ATOM 2979 N N . VAL B 1 74 ? 26.185 -46.979 5.406 1.00 18.29 299 VAL B N 1
ATOM 2980 C CA . VAL B 1 74 ? 26.202 -45.722 4.669 1.00 17.09 299 VAL B CA 1
ATOM 2981 C C . VAL B 1 74 ? 24.787 -45.400 4.209 1.00 17.29 299 VAL B C 1
ATOM 2982 O O . VAL B 1 74 ? 24.112 -46.256 3.621 1.00 18.57 299 VAL B O 1
ATOM 2986 N N . LEU B 1 75 ? 24.361 -44.160 4.457 1.00 17.11 300 LEU B N 1
ATOM 2987 C CA . LEU B 1 75 ? 23.087 -43.622 3.985 1.00 16.21 300 LEU B CA 1
ATOM 2988 C C . LEU B 1 75 ? 23.377 -42.334 3.225 1.00 16.70 300 LEU B C 1
ATOM 2989 O O . LEU B 1 75 ? 23.869 -41.368 3.817 1.00 16.17 300 LEU B O 1
ATOM 2994 N N A HIS B 1 76 ? 23.096 -42.305 1.924 0.51 16.24 301 HIS B N 1
ATOM 2995 N N B HIS B 1 76 ? 23.072 -42.332 1.924 0.49 16.13 301 HIS B N 1
ATOM 2996 C CA A HIS B 1 76 ? 23.259 -41.066 1.170 0.51 15.80 301 HIS B CA 1
ATOM 2997 C CA B HIS B 1 76 ? 23.182 -41.148 1.077 0.49 16.23 301 HIS B CA 1
ATOM 2998 C C A HIS B 1 76 ? 21.901 -40.419 0.955 0.51 14.54 301 HIS B C 1
ATOM 2999 C C B HIS B 1 76 ? 21.829 -40.447 1.024 0.49 14.55 301 HIS B C 1
ATOM 3000 O O A HIS B 1 76 ? 20.972 -41.057 0.448 0.51 14.76 301 HIS B O 1
ATOM 3001 O O B HIS B 1 76 ? 20.821 -41.076 0.690 0.49 15.55 301 HIS B O 1
ATOM 3014 N N . LEU B 1 77 ? 21.803 -39.153 1.339 1.00 13.33 302 LEU B N 1
ATOM 3015 C CA . LEU B 1 77 ? 20.581 -38.364 1.247 1.00 15.55 302 LEU B CA 1
ATOM 3016 C C . LEU B 1 77 ? 20.755 -37.256 0.224 1.00 21.09 302 LEU B C 1
ATOM 3017 O O . LEU B 1 77 ? 21.717 -36.484 0.296 1.00 20.16 302 LEU B O 1
ATOM 3022 N N . THR B 1 78 ? 19.819 -37.170 -0.706 1.00 14.91 303 THR B N 1
ATOM 3023 C CA . THR B 1 78 ? 19.652 -35.960 -1.500 1.00 13.34 303 THR B CA 1
ATOM 3024 C C . THR B 1 78 ? 18.843 -34.972 -0.673 1.00 13.60 303 THR B C 1
ATOM 3025 O O . THR B 1 78 ? 17.792 -35.326 -0.143 1.00 14.78 303 THR B O 1
ATOM 3029 N N . LEU B 1 79 ? 19.332 -33.742 -0.541 1.00 13.69 304 LEU B N 1
ATOM 3030 C CA . LEU B 1 79 ? 18.761 -32.834 0.442 1.00 13.44 304 LEU B CA 1
ATOM 3031 C C . LEU B 1 79 ? 17.577 -32.040 -0.105 1.00 12.07 304 LEU B C 1
ATOM 3032 O O . LEU B 1 79 ? 17.540 -31.664 -1.277 1.00 13.27 304 LEU B O 1
ATOM 3037 N N . TYR B 1 80 ? 16.615 -31.789 0.780 1.00 12.27 305 TYR B N 1
ATOM 3038 C CA . TYR B 1 80 ? 15.519 -30.849 0.583 1.00 11.69 305 TYR B CA 1
ATOM 3039 C C . TYR B 1 80 ? 15.725 -29.620 1.472 1.00 14.37 305 TYR B C 1
ATOM 3040 O O . TYR B 1 80 ? 16.537 -29.628 2.397 1.00 14.71 305 TYR B O 1
ATOM 3049 N N A GLU B 1 81 ? 15.001 -28.546 1.170 0.59 15.18 306 GLU B N 1
ATOM 3050 N N B GLU B 1 81 ? 14.982 -28.556 1.158 0.41 15.27 306 GLU B N 1
ATOM 3051 C CA A GLU B 1 81 ? 14.913 -27.435 2.107 0.59 18.04 306 GLU B CA 1
ATOM 3052 C CA B GLU B 1 81 ? 14.849 -27.415 2.050 0.41 18.19 306 GLU B CA 1
ATOM 3053 C C A GLU B 1 81 ? 13.874 -27.771 3.163 0.59 24.20 306 GLU B C 1
ATOM 3054 C C B GLU B 1 81 ? 13.839 -27.754 3.142 0.41 24.15 306 GLU B C 1
ATOM 3055 O O A GLU B 1 81 ? 13.110 -28.730 3.013 0.59 23.56 306 GLU B O 1
ATOM 3056 O O B GLU B 1 81 ? 13.066 -28.707 3.000 0.41 23.50 306 GLU B O 1
ATOM 3067 N N . PRO B 1 82 ? 13.849 -27.017 4.264 1.00 24.81 307 PRO B N 1
ATOM 3068 C CA . PRO B 1 82 ? 12.818 -27.243 5.297 1.00 28.54 307 PRO B CA 1
ATOM 3069 C C . PRO B 1 82 ? 11.387 -27.362 4.790 1.00 26.71 307 PRO B C 1
ATOM 3070 O O . PRO B 1 82 ? 10.622 -28.167 5.334 1.00 31.74 307 PRO B O 1
ATOM 3074 N N . ASP B 1 83 ? 10.995 -26.598 3.769 1.00 29.90 308 ASP B N 1
ATOM 3075 C CA . ASP B 1 83 ? 9.618 -26.654 3.300 1.00 40.86 308 ASP B CA 1
ATOM 3076 C C . ASP B 1 83 ? 9.341 -27.863 2.413 1.00 50.01 308 ASP B C 1
ATOM 3077 O O . ASP B 1 83 ? 8.280 -27.922 1.782 1.00 43.79 308 ASP B O 1
ATOM 3082 N N . GLY B 1 84 ? 10.262 -28.825 2.350 1.00 40.07 309 GLY B N 1
ATOM 3083 C CA . GLY B 1 84 ? 10.095 -29.987 1.512 1.00 25.83 309 GLY B CA 1
ATOM 3084 C C . GLY B 1 84 ? 10.390 -29.772 0.046 1.00 30.83 309 GLY B C 1
ATOM 3085 O O . GLY B 1 84 ? 10.387 -30.749 -0.711 1.00 30.50 309 GLY B O 1
ATOM 3086 N N . SER B 1 85 ? 10.629 -28.534 -0.384 1.00 32.63 310 SER B N 1
ATOM 3087 C CA . SER B 1 85 ? 11.111 -28.298 -1.736 1.00 29.13 310 SER B CA 1
ATOM 3088 C C . SER B 1 85 ? 12.545 -28.797 -1.880 1.00 30.84 310 SER B C 1
ATOM 3089 O O . SER B 1 85 ? 13.293 -28.913 -0.904 1.00 23.80 310 SER B O 1
ATOM 3092 N N . VAL B 1 86 ? 12.921 -29.101 -3.114 1.00 28.90 311 VAL B N 1
ATOM 3093 C CA . VAL B 1 86 ? 14.244 -29.648 -3.389 1.00 24.98 311 VAL B CA 1
ATOM 3094 C C . VAL B 1 86 ? 15.279 -28.537 -3.283 1.00 24.49 311 VAL B C 1
ATOM 3095 O O . VAL B 1 86 ? 15.060 -27.408 -3.729 1.00 30.89 311 VAL B O 1
ATOM 3098 N N . PHE B 1 87 ? 16.395 -28.850 -2.644 1.00 22.87 312 PHE B N 1
ATOM 3099 C CA . PHE B 1 87 ? 17.508 -27.918 -2.523 1.00 18.36 312 PHE B CA 1
ATOM 3100 C C . PHE B 1 87 ? 18.314 -27.977 -3.812 1.00 19.96 312 PHE B C 1
ATOM 3101 O O . PHE B 1 87 ? 18.851 -29.033 -4.154 1.00 21.22 312 PHE B O 1
ATOM 3109 N N . ASN B 1 88 ? 18.387 -26.859 -4.541 1.00 20.76 313 ASN B N 1
ATOM 3110 C CA . ASN B 1 88 ? 19.063 -26.848 -5.831 1.00 15.44 313 ASN B CA 1
ATOM 3111 C C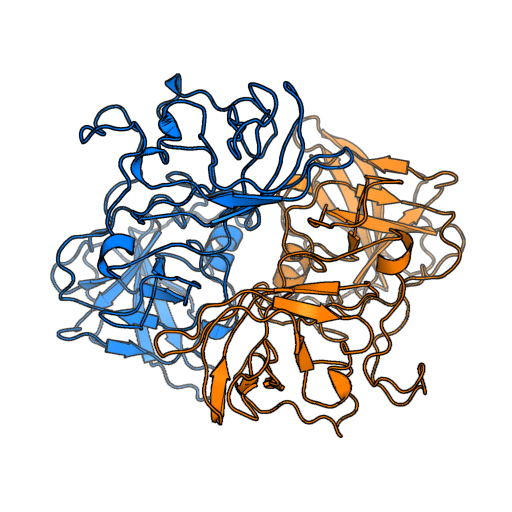 . ASN B 1 88 ? 20.538 -26.541 -5.619 1.00 16.14 313 ASN B C 1
ATOM 3112 O O . ASN B 1 88 ? 20.877 -25.403 -5.260 1.00 19.14 313 ASN B O 1
ATOM 3117 N N . PRO B 1 89 ? 21.443 -27.503 -5.826 1.00 18.34 314 PRO B N 1
ATOM 3118 C CA . PRO B 1 89 ? 22.862 -27.273 -5.533 1.00 16.50 314 PRO B CA 1
ATOM 3119 C C . PRO B 1 89 ? 23.560 -26.403 -6.547 1.00 22.27 314 PRO B C 1
ATOM 3120 O O . PRO B 1 89 ? 24.727 -26.051 -6.334 1.00 25.25 314 PRO B O 1
ATOM 3124 N N . LEU B 1 90 ? 22.904 -26.073 -7.652 1.00 19.27 315 LEU B N 1
ATOM 3125 C CA . LEU B 1 90 ? 23.465 -25.172 -8.638 1.00 19.56 315 LEU B CA 1
ATOM 3126 C C . LEU B 1 90 ? 23.152 -23.712 -8.338 1.00 30.66 315 LEU B C 1
ATOM 3127 O O . LEU B 1 90 ? 23.623 -22.835 -9.062 1.00 32.26 315 LEU B O 1
ATOM 3132 N N . SER B 1 91 ? 22.412 -23.429 -7.271 1.00 23.30 316 SER B N 1
ATOM 3133 C CA . SER B 1 91 ? 21.938 -22.075 -7.008 1.00 22.17 316 SER B CA 1
ATOM 3134 C C . SER B 1 91 ? 22.950 -21.192 -6.283 1.00 20.83 316 SER B C 1
ATOM 3135 O O . SER B 1 91 ? 22.753 -19.973 -6.236 1.00 29.51 316 SER B O 1
ATOM 3138 N N . GLY B 1 92 ? 24.006 -21.756 -5.704 1.00 20.26 317 GLY B N 1
ATOM 3139 C CA . GLY B 1 92 ? 24.981 -20.969 -4.971 1.00 17.68 317 GLY B CA 1
ATOM 3140 C C . GLY B 1 92 ? 24.760 -20.906 -3.474 1.00 14.78 317 GLY B C 1
ATOM 3141 O O . GLY B 1 92 ? 25.578 -20.298 -2.768 1.00 18.18 317 GLY B O 1
ATOM 3142 N N . ALA B 1 93 ? 23.685 -21.492 -2.966 1.00 15.98 318 ALA B N 1
ATOM 3143 C CA . ALA B 1 93 ? 23.502 -21.532 -1.525 1.00 14.13 318 ALA B CA 1
ATOM 3144 C C . ALA B 1 93 ? 24.503 -22.507 -0.910 1.00 14.66 318 ALA B C 1
ATOM 3145 O O . ALA B 1 93 ? 24.804 -23.545 -1.508 1.00 15.56 318 ALA B O 1
ATOM 3147 N N . PRO B 1 94 ? 25.054 -22.194 0.269 1.00 15.03 319 PRO B N 1
ATOM 3148 C CA . PRO B 1 94 ? 26.035 -23.106 0.877 1.00 15.86 319 PRO B CA 1
ATOM 3149 C C . PRO B 1 94 ? 25.429 -24.386 1.424 1.00 15.05 319 PRO B C 1
ATOM 3150 O O . PRO B 1 94 ? 26.136 -25.398 1.513 1.00 13.80 319 PRO B O 1
ATOM 3154 N N . ALA B 1 95 ? 24.154 -24.373 1.789 1.00 13.27 320 ALA B N 1
ATOM 3155 C CA . ALA B 1 95 ? 23.503 -25.491 2.461 1.00 12.65 320 ALA B CA 1
ATOM 3156 C C . ALA B 1 95 ? 22.022 -25.168 2.578 1.00 14.13 320 ALA B C 1
ATOM 3157 O O . ALA B 1 95 ? 21.630 -24.009 2.418 1.00 12.90 320 ALA B O 1
ATOM 3159 N N . PRO B 1 96 ? 21.184 -26.168 2.859 1.00 12.15 321 PRO B N 1
ATOM 3160 C CA . PRO B 1 96 ? 19.798 -25.862 3.224 1.00 11.38 321 PRO B CA 1
ATOM 3161 C C . PRO B 1 96 ? 19.761 -25.025 4.490 1.00 11.78 321 PRO B C 1
ATOM 3162 O O . PRO B 1 96 ? 20.674 -25.077 5.320 1.00 14.21 321 PRO B O 1
ATOM 3166 N N . GLU B 1 97 ? 18.690 -24.247 4.639 1.00 12.56 322 GLU B N 1
ATOM 3167 C CA . GLU B 1 97 ? 18.553 -23.414 5.833 1.00 12.28 322 GLU B CA 1
ATOM 3168 C C . GLU B 1 97 ? 18.711 -24.244 7.105 1.00 12.55 322 GLU B C 1
ATOM 3169 O O . GLU B 1 97 ? 18.215 -25.366 7.199 1.00 15.35 322 GLU B O 1
ATOM 3175 N N . GLY B 1 98 ? 19.414 -23.684 8.093 1.00 10.40 323 GLY B N 1
ATOM 3176 C CA . GLY B 1 98 ? 19.587 -24.339 9.374 1.00 11.51 323 GLY B CA 1
ATOM 3177 C C . GLY B 1 98 ? 20.775 -25.274 9.489 1.00 11.74 323 GLY B C 1
ATOM 3178 O O . GLY B 1 98 ? 21.069 -25.745 10.599 1.00 12.80 323 GLY B O 1
ATOM 3179 N N . PHE B 1 99 ? 21.468 -25.573 8.397 1.00 11.87 324 PHE B N 1
ATOM 3180 C CA . PHE B 1 99 ? 22.632 -26.445 8.498 1.00 12.32 324 PHE B CA 1
ATOM 3181 C C . PHE B 1 99 ? 23.767 -25.782 9.281 1.00 11.97 324 PHE B C 1
ATOM 3182 O O . PHE B 1 99 ? 23.962 -24.564 9.199 1.00 11.96 324 PHE B O 1
ATOM 3190 N N . PRO B 1 100 ? 24.544 -26.570 10.030 1.00 10.90 325 PRO B N 1
ATOM 3191 C CA . PRO B 1 100 ? 25.696 -26.012 10.750 1.00 10.80 325 PRO B CA 1
ATOM 3192 C C . PRO B 1 100 ? 26.620 -25.206 9.840 1.00 12.59 325 PRO B C 1
ATOM 3193 O O . PRO B 1 100 ? 26.885 -25.570 8.683 1.00 12.09 325 PRO B O 1
ATOM 3197 N N . ASP B 1 101 ? 27.109 -24.095 10.389 1.00 10.36 326 ASP B N 1
ATOM 3198 C CA . ASP B 1 101 ? 27.925 -23.119 9.681 1.00 9.38 326 ASP B CA 1
ATOM 3199 C C . ASP B 1 101 ? 29.331 -23.047 10.274 1.00 10.51 326 ASP B C 1
ATOM 3200 O O . ASP B 1 101 ? 29.928 -21.973 10.383 1.00 12.48 326 ASP B O 1
ATOM 3205 N N . PHE B 1 102 ? 29.895 -24.193 10.653 1.00 12.15 327 PHE B N 1
ATOM 3206 C CA . PHE B 1 102 ? 31.247 -24.187 11.197 1.00 11.02 327 PHE B CA 1
ATOM 3207 C C . PHE B 1 102 ? 31.925 -25.519 10.897 1.00 10.90 327 PHE B C 1
ATOM 3208 O O . PHE B 1 102 ? 31.294 -26.486 10.453 1.00 15.38 327 PHE B O 1
ATOM 3216 N N . THR B 1 103 ? 33.220 -25.556 11.180 1.00 10.91 328 THR B N 1
ATOM 3217 C CA . THR B 1 103 ? 34.072 -26.704 10.899 1.00 12.33 328 THR B CA 1
ATOM 3218 C C . THR B 1 103 ? 34.115 -27.636 12.108 1.00 15.20 328 THR B C 1
ATOM 3219 O O . THR B 1 103 ? 34.263 -27.177 13.244 1.00 14.06 328 THR B O 1
ATOM 3223 N N . ALA B 1 104 ? 33.966 -28.940 11.859 1.00 13.52 329 ALA B N 1
ATOM 3224 C CA . ALA B 1 104 ? 34.056 -29.961 12.903 1.00 12.04 329 ALA B CA 1
ATOM 3225 C C . ALA B 1 104 ? 34.568 -31.238 12.257 1.00 13.88 329 ALA B C 1
ATOM 3226 O O . ALA B 1 104 ? 34.481 -31.403 11.042 1.00 16.17 329 ALA B O 1
ATOM 3228 N N . GLN B 1 105 ? 35.096 -32.154 13.079 1.00 12.21 330 GLN B N 1
ATOM 3229 C CA . GLN B 1 105 ? 35.573 -33.419 12.515 1.00 17.34 330 GLN B CA 1
ATOM 3230 C C . GLN B 1 105 ? 34.425 -34.360 12.167 1.00 15.98 330 GLN B C 1
ATOM 3231 O O . GLN B 1 105 ? 34.517 -35.108 11.184 1.00 15.81 330 GLN B O 1
ATOM 3237 N N . GLU B 1 106 ? 33.361 -34.336 12.964 1.00 15.64 331 GLU B N 1
ATOM 3238 C CA . GLU B 1 106 ? 32.160 -35.136 12.753 1.00 15.08 331 GLU B CA 1
ATOM 3239 C C . GLU B 1 106 ? 30.955 -34.321 13.199 1.00 13.21 331 GLU B C 1
ATOM 3240 O O . GLU B 1 106 ? 31.026 -33.562 14.171 1.00 13.32 331 GLU B O 1
ATOM 3246 N N . TYR B 1 107 ? 29.834 -34.508 12.502 1.00 11.88 332 TYR B N 1
ATOM 3247 C CA . TYR B 1 107 ? 28.542 -33.962 12.910 1.00 12.18 332 TYR B CA 1
ATOM 3248 C C . TYR B 1 107 ? 27.645 -35.158 13.226 1.00 14.07 332 TYR B C 1
ATOM 3249 O O . TYR B 1 107 ? 27.248 -35.890 12.312 1.00 14.97 332 TYR B O 1
ATOM 3258 N N . HIS B 1 108 ? 27.365 -35.380 14.517 1.00 11.30 333 HIS B N 1
ATOM 3259 C CA . HIS B 1 108 ? 26.598 -36.547 14.946 1.00 12.34 333 HIS B CA 1
ATOM 3260 C C . HIS B 1 108 ? 25.115 -36.281 14.764 1.00 13.65 333 HIS B C 1
ATOM 3261 O O . HIS B 1 108 ? 24.642 -35.162 14.990 1.00 11.99 333 HIS B O 1
ATOM 3268 N N . LEU B 1 109 ? 24.370 -37.308 14.368 1.00 10.13 334 LEU B N 1
ATOM 3269 C CA . LEU B 1 109 ? 22.971 -37.070 14.061 1.00 9.95 334 LEU B CA 1
ATOM 3270 C C . LEU B 1 109 ? 22.108 -38.278 14.396 1.00 11.64 334 LEU B C 1
ATOM 3271 O O . LEU B 1 109 ? 22.597 -39.380 14.670 1.00 12.54 334 LEU B O 1
ATOM 3276 N N A ARG B 1 110 ? 20.798 -38.035 14.376 0.73 11.42 335 ARG B N 1
ATOM 3277 N N B ARG B 1 110 ? 20.796 -38.032 14.382 0.27 11.50 335 ARG B N 1
ATOM 3278 C CA A ARG B 1 110 ? 19.756 -39.051 14.414 0.73 11.22 335 ARG B CA 1
ATOM 3279 C CA B ARG B 1 110 ? 19.744 -39.038 14.428 0.27 11.35 335 ARG B CA 1
ATOM 3280 C C A ARG B 1 110 ? 18.771 -38.713 13.309 0.73 14.55 335 ARG B C 1
ATOM 3281 C C B ARG B 1 110 ? 18.753 -38.708 13.321 0.27 14.48 335 ARG B C 1
ATOM 3282 O O A ARG B 1 110 ? 18.578 -37.539 12.989 0.73 13.45 335 ARG B O 1
ATOM 3283 O O B ARG B 1 110 ? 18.537 -37.535 13.010 0.27 13.41 335 ARG B O 1
ATOM 3298 N N . ALA B 1 111 ? 18.152 -39.737 12.719 1.00 14.46 336 ALA B N 1
ATOM 3299 C CA . ALA B 1 111 ? 17.157 -39.505 11.674 1.00 13.37 336 ALA B CA 1
ATOM 3300 C C . ALA B 1 111 ? 16.140 -40.637 11.660 1.00 16.03 336 ALA B C 1
ATOM 3301 O O . ALA B 1 111 ? 16.362 -41.700 12.237 1.00 14.89 336 ALA B O 1
ATOM 3303 N N . ALA B 1 112 ? 15.016 -40.396 10.982 1.00 13.41 337 ALA B N 1
ATOM 3304 C CA . ALA B 1 112 ? 13.966 -41.401 10.837 1.00 12.48 337 ALA B CA 1
ATOM 3305 C C . ALA B 1 112 ? 13.104 -41.059 9.635 1.00 18.88 337 ALA B C 1
ATOM 3306 O O . ALA B 1 112 ? 12.983 -39.897 9.241 1.00 14.82 337 ALA B O 1
ATOM 3308 N N . GLY B 1 113 ? 12.480 -42.095 9.082 1.00 14.12 338 GLY B N 1
ATOM 3309 C CA . GLY B 1 113 ? 11.526 -41.937 8.005 1.00 16.98 338 GLY B CA 1
ATOM 3310 C C . GLY B 1 113 ? 10.141 -42.354 8.437 1.00 15.72 338 GLY B C 1
ATOM 3311 O O . GLY B 1 113 ? 9.911 -42.663 9.618 1.00 18.88 338 GLY B O 1
ATOM 3312 N N . LYS B 1 114 ? 9.208 -42.387 7.483 1.00 16.44 339 LYS B N 1
ATOM 3313 C CA . LYS B 1 114 ? 7.823 -42.714 7.782 1.00 21.53 339 LYS B CA 1
ATOM 3314 C C . LYS B 1 114 ? 7.598 -44.201 8.008 1.00 23.75 339 LYS B C 1
ATOM 3315 O O . LYS B 1 114 ? 6.492 -44.585 8.405 1.00 34.00 339 LYS B O 1
ATOM 3321 N N . VAL B 1 115 ? 8.591 -45.051 7.736 1.00 16.86 340 VAL B N 1
ATOM 3322 C CA . VAL B 1 115 ? 8.405 -46.488 7.783 1.00 16.36 340 VAL B CA 1
ATOM 3323 C C . VAL B 1 115 ? 9.350 -47.064 8.829 1.00 22.88 340 VAL B C 1
ATOM 3324 O O . VAL B 1 115 ? 10.314 -46.428 9.263 1.00 18.84 340 VAL B O 1
ATOM 3328 N N . ALA B 1 116 ? 9.047 -48.282 9.245 1.00 27.41 341 ALA B N 1
ATOM 3329 C CA . ALA B 1 116 ? 9.826 -48.900 10.301 1.00 26.59 341 ALA B CA 1
ATOM 3330 C C . ALA B 1 116 ? 11.241 -49.221 9.823 1.00 32.20 341 ALA B C 1
ATOM 3331 O O . ALA B 1 116 ? 11.530 -49.297 8.623 1.00 24.92 341 ALA B O 1
ATOM 3333 N N . ASN B 1 117 ? 12.122 -49.415 10.802 1.00 18.79 342 ASN B N 1
ATOM 3334 C CA . ASN B 1 117 ? 13.532 -49.740 10.610 1.00 22.52 342 ASN B CA 1
ATOM 3335 C C . ASN B 1 117 ? 14.293 -48.635 9.907 1.00 20.62 342 ASN B C 1
ATOM 3336 O O . ASN B 1 117 ? 15.316 -48.895 9.272 1.00 19.41 342 ASN B O 1
ATOM 3341 N N . THR B 1 118 ? 13.820 -47.396 10.022 1.00 16.97 343 THR B N 1
ATOM 3342 C CA . THR B 1 118 ? 14.562 -46.258 9.503 1.00 14.05 343 THR B CA 1
ATOM 3343 C C . THR B 1 118 ? 15.055 -45.321 10.592 1.00 14.93 343 THR B C 1
ATOM 3344 O O . THR B 1 118 ? 15.715 -44.328 10.273 1.00 15.45 343 THR B O 1
ATOM 3348 N N . THR B 1 119 ? 14.758 -45.589 11.864 1.00 18.32 344 THR B N 1
ATOM 3349 C CA . THR B 1 119 ? 15.313 -44.774 12.941 1.00 15.95 344 THR B CA 1
ATOM 3350 C C . THR B 1 119 ? 16.739 -45.219 13.209 1.00 19.27 344 THR B C 1
ATOM 3351 O O . THR B 1 119 ? 16.980 -46.387 13.537 1.00 17.70 344 THR B O 1
ATOM 3355 N N . GLY B 1 120 ? 17.683 -44.291 13.070 1.00 15.62 345 GLY B N 1
ATOM 3356 C CA . GLY B 1 120 ? 19.066 -44.630 13.321 1.00 14.53 345 GLY B CA 1
ATOM 3357 C C . GLY B 1 120 ? 19.861 -43.430 13.785 1.00 16.05 345 GLY B C 1
ATOM 3358 O O . GLY B 1 120 ? 19.400 -42.288 13.751 1.00 15.23 345 GLY B O 1
ATOM 3359 N N . GLY B 1 121 ? 21.074 -43.718 14.230 1.00 14.08 346 GLY B N 1
ATOM 3360 C CA . GLY B 1 121 ? 22.063 -42.691 14.472 1.00 12.60 346 GLY B CA 1
ATOM 3361 C C . GLY B 1 121 ? 23.173 -42.846 13.457 1.00 13.38 346 GLY B C 1
ATOM 3362 O O . GLY B 1 121 ? 23.347 -43.920 12.865 1.00 13.85 346 GLY B O 1
ATOM 3363 N N . GLY B 1 122 ? 23.902 -41.773 13.222 1.00 12.31 347 GLY B N 1
ATOM 3364 C CA . GLY B 1 122 ? 25.031 -41.812 12.320 1.00 13.21 347 GLY B CA 1
ATOM 3365 C C . GLY B 1 122 ? 25.762 -40.502 12.447 1.00 11.50 347 GLY B C 1
ATOM 3366 O O . GLY B 1 122 ? 25.559 -39.765 13.412 1.00 13.75 347 GLY B O 1
ATOM 3367 N N . GLU B 1 123 ? 26.622 -40.220 11.473 1.00 12.46 348 GLU B N 1
ATOM 3368 C CA . GLU B 1 123 ? 27.382 -38.978 11.518 1.00 13.84 348 GLU B CA 1
ATOM 3369 C C . GLU B 1 123 ? 27.766 -38.577 10.106 1.00 15.66 348 GLU B C 1
ATOM 3370 O O . GLU B 1 123 ? 27.821 -39.405 9.195 1.00 15.22 348 GLU B O 1
ATOM 3376 N N . ILE B 1 124 ? 28.055 -37.293 9.937 1.00 14.60 349 ILE B N 1
ATOM 3377 C CA . ILE B 1 124 ? 28.674 -36.790 8.717 1.00 13.16 349 ILE B CA 1
ATOM 3378 C C . ILE B 1 124 ? 30.117 -36.435 9.058 1.00 12.42 349 ILE B C 1
ATOM 3379 O O . ILE B 1 124 ? 30.365 -35.526 9.861 1.00 14.68 349 ILE B O 1
ATOM 3384 N N . LYS B 1 125 ? 31.067 -37.162 8.471 1.00 14.43 350 LYS B N 1
ATOM 3385 C CA . LYS B 1 125 ? 32.471 -36.826 8.647 1.00 14.13 350 LYS B CA 1
ATOM 3386 C C . LYS B 1 125 ? 32.776 -35.523 7.919 1.00 13.96 350 LYS B C 1
ATOM 3387 O O . LYS B 1 125 ? 32.097 -35.154 6.959 1.00 14.93 350 LYS B O 1
ATOM 3393 N N . SER B 1 126 ? 33.791 -34.802 8.401 1.00 14.24 351 SER B N 1
ATOM 3394 C CA . SER B 1 126 ? 34.093 -33.489 7.824 1.00 14.54 351 SER B CA 1
ATOM 3395 C C . SER B 1 126 ? 34.260 -33.552 6.311 1.00 16.44 351 SER B C 1
ATOM 3396 O O . SER B 1 126 ? 33.727 -32.703 5.581 1.00 16.00 351 SER B O 1
ATOM 3399 N N A THR B 1 127 ? 35.001 -34.553 5.819 0.69 15.19 352 THR B N 1
ATOM 3400 N N B THR B 1 127 ? 34.999 -34.551 5.817 0.31 15.32 352 THR B N 1
ATOM 3401 C CA A THR B 1 127 ? 35.222 -34.678 4.381 0.69 17.60 352 THR B CA 1
ATOM 3402 C CA B THR B 1 127 ? 35.208 -34.672 4.376 0.31 17.59 352 THR B CA 1
ATOM 3403 C C A THR B 1 127 ? 33.917 -34.886 3.616 0.69 17.59 352 THR B C 1
ATOM 3404 C C B THR B 1 127 ? 33.891 -34.830 3.626 0.31 17.50 352 THR B C 1
ATOM 3405 O O A THR B 1 127 ? 33.855 -34.575 2.423 0.69 18.48 352 THR B O 1
ATOM 3406 O O B THR B 1 127 ? 33.790 -34.438 2.459 0.31 18.33 352 THR B O 1
ATOM 3413 N N . ASP B 1 128 ? 32.874 -35.388 4.276 1.00 13.66 353 ASP B N 1
ATOM 3414 C CA . ASP B 1 128 ? 31.573 -35.585 3.658 1.00 14.69 353 ASP B CA 1
ATOM 3415 C C . ASP B 1 128 ? 30.614 -34.433 3.922 1.00 15.50 353 ASP B C 1
ATOM 3416 O O . ASP B 1 128 ? 29.487 -34.451 3.416 1.00 15.97 353 ASP B O 1
ATOM 3421 N N . TYR B 1 129 ? 31.025 -33.439 4.708 1.00 14.10 354 TYR B N 1
ATOM 3422 C CA . TYR B 1 129 ? 30.145 -32.311 5.008 1.00 13.54 354 TYR B CA 1
ATOM 3423 C C . TYR B 1 129 ? 30.245 -31.312 3.863 1.00 14.81 354 TYR B C 1
ATOM 3424 O O . TYR B 1 129 ? 30.861 -30.246 3.964 1.00 14.82 354 TYR B O 1
ATOM 3433 N N . THR B 1 130 ? 29.608 -31.665 2.750 1.00 12.90 355 THR B N 1
ATOM 3434 C CA . THR B 1 130 ? 29.599 -30.826 1.552 1.00 14.80 355 THR B CA 1
ATOM 3435 C C . THR B 1 130 ? 28.164 -30.611 1.073 1.00 13.92 355 THR B C 1
ATOM 3436 O O . THR B 1 130 ? 27.823 -30.937 -0.071 1.00 13.89 355 THR B O 1
ATOM 3440 N N . PRO B 1 131 ? 27.307 -30.008 1.918 1.00 12.00 356 PRO B N 1
ATOM 3441 C CA . PRO B 1 131 ? 25.874 -29.907 1.576 1.00 11.38 356 PRO B CA 1
ATOM 3442 C C . PRO B 1 131 ? 25.590 -29.002 0.395 1.00 15.90 356 PRO B C 1
ATOM 3443 O O . PRO B 1 131 ? 24.520 -29.128 -0.219 1.00 14.92 356 PRO B O 1
ATOM 3447 N N . ALA B 1 132 ? 26.509 -28.104 0.044 1.00 13.31 357 ALA B N 1
ATOM 3448 C CA . ALA B 1 132 ? 26.278 -27.260 -1.123 1.00 14.14 357 ALA B CA 1
ATOM 3449 C C . ALA B 1 132 ? 26.145 -28.085 -2.393 1.00 16.97 357 ALA B C 1
ATOM 3450 O O . ALA B 1 132 ? 25.547 -27.608 -3.367 1.00 17.09 357 ALA B O 1
ATOM 3452 N N . LEU B 1 133 ? 26.658 -29.322 -2.390 1.00 12.69 358 LEU B N 1
ATOM 3453 C CA . LEU B 1 133 ? 26.556 -30.218 -3.537 1.00 17.47 358 LEU B CA 1
ATOM 3454 C C . LEU B 1 133 ? 25.180 -30.859 -3.658 1.00 15.92 358 LEU B C 1
ATOM 3455 O O . LEU B 1 133 ? 24.910 -31.528 -4.662 1.00 19.04 358 LEU B O 1
ATOM 3460 N N . GLY B 1 134 ? 24.304 -30.649 -2.684 1.00 15.94 359 GLY B N 1
ATOM 3461 C CA . GLY B 1 134 ? 22.931 -31.084 -2.783 1.00 18.66 359 GLY B CA 1
ATOM 3462 C C . GLY B 1 134 ? 22.623 -32.358 -2.046 1.00 20.32 359 GLY B C 1
ATOM 3463 O O . GLY B 1 134 ? 21.462 -32.788 -2.045 1.00 15.84 359 GLY B O 1
ATOM 3464 N N . GLY B 1 135 ? 23.624 -32.975 -1.423 1.00 16.87 360 GLY B N 1
ATOM 3465 C CA . GLY B 1 135 ? 23.419 -34.199 -0.676 1.00 15.40 360 GLY B CA 1
ATOM 3466 C C . GLY B 1 135 ? 24.487 -34.355 0.382 1.00 18.48 360 GLY B C 1
ATOM 3467 O O . GLY B 1 135 ? 25.467 -33.609 0.418 1.00 16.31 360 GLY B O 1
ATOM 3468 N N . VAL B 1 136 ? 24.284 -35.324 1.270 1.00 16.09 361 VAL B N 1
ATOM 3469 C CA . VAL B 1 136 ? 25.297 -35.652 2.272 1.00 12.27 361 VAL B CA 1
ATOM 3470 C C . VAL B 1 136 ? 25.377 -37.163 2.425 1.00 15.68 361 VAL B C 1
ATOM 3471 O O . VAL B 1 136 ? 24.355 -37.860 2.442 1.00 17.33 361 VAL B O 1
ATOM 3475 N N . LYS B 1 137 ? 26.602 -37.667 2.527 1.00 14.85 362 LYS B N 1
ATOM 3476 C CA . LYS B 1 137 ? 26.859 -39.073 2.814 1.00 14.14 362 LYS B CA 1
ATOM 3477 C C . LYS B 1 137 ? 26.958 -39.236 4.325 1.00 17.25 362 LYS B C 1
ATOM 3478 O O . LYS B 1 137 ? 27.869 -38.686 4.956 1.00 17.18 362 LYS B O 1
ATOM 3484 N N . ILE B 1 138 ? 26.001 -39.958 4.906 1.00 13.19 363 ILE B N 1
ATOM 3485 C CA . ILE B 1 138 ? 25.980 -40.236 6.336 1.00 12.62 363 ILE B CA 1
ATOM 3486 C C . ILE B 1 138 ? 26.656 -41.579 6.552 1.00 14.58 363 ILE B C 1
ATOM 3487 O O . ILE B 1 138 ? 26.323 -42.562 5.882 1.00 17.23 363 ILE B O 1
ATOM 3492 N N . THR B 1 139 ? 27.630 -41.616 7.455 1.00 13.35 364 THR B N 1
ATOM 3493 C CA . THR B 1 139 ? 28.347 -42.846 7.751 1.00 13.86 364 THR B CA 1
ATOM 3494 C C . THR B 1 139 ? 28.091 -43.250 9.199 1.00 13.42 364 THR B C 1
ATOM 3495 O O . THR B 1 139 ? 27.479 -42.513 9.975 1.00 15.60 364 THR B O 1
ATOM 3499 N N . ALA B 1 140 ? 28.553 -44.455 9.549 1.00 18.99 365 ALA B N 1
ATOM 3500 C CA . ALA B 1 140 ? 28.244 -45.074 10.841 1.00 17.87 365 ALA B CA 1
ATOM 3501 C C . ALA B 1 140 ? 26.737 -45.126 11.088 1.00 13.59 365 ALA B C 1
ATOM 3502 O O . ALA B 1 140 ? 26.278 -45.065 12.231 1.00 15.72 365 ALA B O 1
ATOM 3504 N N . TRP B 1 141 ? 25.958 -45.257 10.010 1.00 15.38 366 TRP B N 1
ATOM 3505 C CA . TRP B 1 141 ? 24.505 -45.338 10.109 1.00 17.00 366 TRP B CA 1
ATOM 3506 C C . TRP B 1 141 ? 24.102 -46.720 10.608 1.00 16.81 366 TRP B C 1
ATOM 3507 O O . TRP B 1 141 ? 24.512 -47.731 10.030 1.00 17.23 366 TRP B O 1
ATOM 3518 N N . ASP B 1 142 ? 23.299 -46.773 11.677 1.00 13.76 367 ASP B N 1
ATOM 3519 C CA . ASP B 1 142 ? 23.108 -48.036 12.395 1.00 16.53 367 ASP B CA 1
ATOM 3520 C C . ASP B 1 142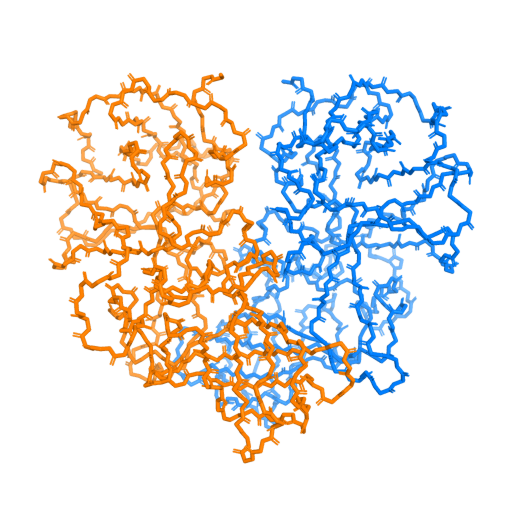 ? 21.718 -48.653 12.238 1.00 20.45 367 ASP B C 1
ATOM 3521 O O . ASP B 1 142 ? 21.407 -49.637 12.926 1.00 17.27 367 ASP B O 1
ATOM 3526 N N . ALA B 1 143 ? 20.883 -48.133 11.345 1.00 17.43 368 ALA B N 1
ATOM 3527 C CA . ALA B 1 143 ? 19.595 -48.758 11.058 1.00 15.08 368 ALA B CA 1
ATOM 3528 C C . ALA B 1 143 ? 19.693 -49.573 9.775 1.00 15.27 368 ALA B C 1
ATOM 3529 O O . ALA B 1 143 ? 20.543 -49.318 8.922 1.00 21.81 368 ALA B O 1
ATOM 3531 N N . THR B 1 144 ? 18.817 -50.578 9.650 1.00 16.93 369 THR B N 1
ATOM 3532 C CA . THR B 1 144 ? 18.882 -51.452 8.481 1.00 17.75 369 THR B CA 1
ATOM 3533 C C . THR B 1 144 ? 18.296 -50.787 7.246 1.00 20.20 369 THR B C 1
ATOM 3534 O O . THR B 1 144 ? 18.707 -51.107 6.123 1.00 22.91 369 THR B O 1
ATOM 3538 N N . GLY B 1 145 ? 17.324 -49.896 7.428 1.00 20.29 370 GLY B N 1
ATOM 3539 C CA . GLY B 1 145 ? 16.809 -49.091 6.343 1.00 20.13 370 GLY B CA 1
ATOM 3540 C C . GLY B 1 145 ? 17.274 -47.653 6.451 1.00 17.78 370 GLY B C 1
ATOM 3541 O O . GLY B 1 145 ? 18.026 -47.282 7.361 1.00 17.67 370 GLY B O 1
ATOM 3542 N N . PRO B 1 146 ? 16.784 -46.796 5.552 1.00 15.05 371 PRO B N 1
ATOM 3543 C CA . PRO B 1 146 ? 15.764 -47.060 4.528 1.00 15.54 371 PRO B CA 1
ATOM 3544 C C . PRO B 1 146 ? 16.269 -47.692 3.249 1.00 20.14 371 PRO B C 1
ATOM 3545 O O . PRO B 1 146 ? 17.470 -47.729 2.972 1.00 18.51 371 PRO B O 1
ATOM 3549 N N A SER B 1 147 ? 15.345 -48.188 2.432 0.35 16.81 372 SER B N 1
ATOM 3550 N N B SER B 1 147 ? 15.343 -48.203 2.437 0.65 16.82 372 SER B N 1
ATOM 3551 C CA A SER B 1 147 ? 15.655 -48.521 1.051 0.35 17.45 372 SER B CA 1
ATOM 3552 C CA B SER B 1 147 ? 15.649 -48.508 1.050 0.65 17.44 372 SER B CA 1
ATOM 3553 C C A SER B 1 147 ? 15.765 -47.218 0.261 0.35 17.29 372 SER B C 1
ATOM 3554 C C B SER B 1 147 ? 15.748 -47.203 0.261 0.65 17.28 372 SER B C 1
ATOM 3555 O O A SER B 1 147 ? 15.704 -46.118 0.820 0.35 17.07 372 SER B O 1
ATOM 3556 O O B SER B 1 147 ? 15.669 -46.103 0.818 0.65 16.89 372 SER B O 1
ATOM 3561 N N . ALA B 1 148 ? 15.930 -47.325 -1.053 1.00 21.23 373 ALA B N 1
ATOM 3562 C CA . ALA B 1 148 ? 16.143 -46.150 -1.885 1.00 18.78 373 ALA B CA 1
ATOM 3563 C C . ALA B 1 148 ? 14.839 -45.397 -2.125 1.00 17.28 373 ALA B C 1
ATOM 3564 O O . ALA B 1 148 ? 13.759 -45.991 -2.206 1.00 17.71 373 ALA B O 1
ATOM 3566 N N . GLY B 1 149 ? 14.962 -44.075 -2.266 1.00 18.01 374 GLY B N 1
ATOM 3567 C CA . GLY B 1 149 ? 13.833 -43.220 -2.599 1.00 16.65 374 GLY B CA 1
ATOM 3568 C C . GLY B 1 149 ? 12.930 -42.878 -1.438 1.00 16.66 374 GLY B C 1
ATOM 3569 O O . GLY B 1 149 ? 11.789 -42.460 -1.661 1.00 18.50 374 GLY B O 1
ATOM 3570 N N . VAL B 1 150 ? 13.418 -43.016 -0.208 1.00 15.66 375 VAL B N 1
ATOM 3571 C CA . VAL B 1 150 ? 12.615 -42.875 1.001 1.00 15.25 375 VAL B CA 1
ATOM 3572 C C . VAL B 1 150 ? 12.927 -41.535 1.649 1.00 14.46 375 VAL B C 1
ATOM 3573 O O . VAL B 1 150 ? 14.100 -41.183 1.825 1.00 14.13 375 VAL B O 1
ATOM 3577 N N . GLU B 1 151 ? 11.885 -40.786 2.008 1.00 14.21 376 GLU B N 1
ATOM 3578 C CA . GLU B 1 151 ? 12.095 -39.523 2.710 1.00 13.51 376 GLU B CA 1
ATOM 3579 C C . GLU B 1 151 ? 12.615 -39.768 4.122 1.00 13.10 376 GLU B C 1
ATOM 3580 O O . GLU B 1 151 ? 12.146 -40.668 4.827 1.00 17.01 376 GLU B O 1
ATOM 3586 N N . MET B 1 152 ? 13.580 -38.958 4.532 1.00 12.56 377 MET B N 1
ATOM 3587 C CA . MET B 1 152 ? 14.140 -39.000 5.879 1.00 12.41 377 MET B CA 1
ATOM 3588 C C . MET B 1 152 ? 14.200 -37.597 6.462 1.00 15.24 377 MET B C 1
ATOM 3589 O O . MET B 1 152 ? 14.453 -36.632 5.739 1.00 15.91 377 MET B O 1
ATOM 3594 N N A THR B 1 153 ? 13.986 -37.496 7.779 0.61 11.31 378 THR B N 1
ATOM 3595 N N B THR B 1 153 ? 13.947 -37.482 7.763 0.39 11.38 378 THR B N 1
ATOM 3596 C CA A THR B 1 153 ? 14.134 -36.240 8.511 0.61 11.53 378 THR B CA 1
ATOM 3597 C CA B THR B 1 153 ? 14.190 -36.238 8.482 0.39 11.52 378 THR B CA 1
ATOM 3598 C C A THR B 1 153 ? 14.967 -36.481 9.761 0.61 13.27 378 THR B C 1
ATOM 3599 C C B THR B 1 153 ? 15.068 -36.530 9.685 0.39 13.25 378 THR B C 1
ATOM 3600 O O A THR B 1 153 ? 14.795 -37.497 10.441 0.61 14.26 378 THR B O 1
ATOM 3601 O O B THR B 1 153 ? 15.035 -37.627 10.247 0.39 13.43 378 THR B O 1
ATOM 3608 N N . GLY B 1 154 ? 15.862 -35.544 10.075 1.00 10.27 379 GLY B N 1
ATOM 3609 C CA . GLY B 1 154 ? 16.738 -35.764 11.199 1.00 14.77 379 GLY B CA 1
ATOM 3610 C C . GLY B 1 154 ? 17.230 -34.511 11.881 1.00 12.36 379 GLY B C 1
ATOM 3611 O O . GLY B 1 154 ? 16.825 -33.392 11.546 1.00 12.05 379 GLY B O 1
ATOM 3612 N N A GLN B 1 155 ? 18.128 -34.702 12.846 0.57 11.72 380 GLN B N 1
ATOM 3613 N N B GLN B 1 155 ? 18.122 -34.723 12.846 0.43 11.71 380 GLN B N 1
ATOM 3614 C CA A GLN B 1 155 ? 18.594 -33.632 13.711 0.57 11.82 380 GLN B CA 1
ATOM 3615 C CA B GLN B 1 155 ? 18.658 -33.644 13.657 0.43 11.77 380 GLN B CA 1
ATOM 3616 C C A GLN B 1 155 ? 20.084 -33.805 13.961 0.57 13.79 380 GLN B C 1
ATOM 3617 C C B GLN B 1 155 ? 20.111 -33.951 13.984 0.43 13.22 380 GLN B C 1
ATOM 3618 O O A GLN B 1 155 ? 20.558 -34.927 14.153 0.57 11.78 380 GLN B O 1
ATOM 3619 O O B GLN B 1 155 ? 20.450 -35.086 14.326 0.43 11.99 380 GLN B O 1
ATOM 3630 N N A ILE B 1 156 ? 20.818 -32.694 13.914 0.57 12.24 381 ILE B N 1
ATOM 3631 N N B ILE B 1 156 ? 20.958 -32.936 13.855 0.43 12.71 381 ILE B N 1
ATOM 3632 C CA A ILE B 1 156 ? 22.217 -32.667 14.327 0.57 15.74 381 ILE B CA 1
ATOM 3633 C CA B ILE B 1 156 ? 22.354 -33.020 14.264 0.43 12.62 381 ILE B CA 1
ATOM 3634 C C A ILE B 1 156 ? 22.234 -32.457 15.836 0.57 11.49 381 ILE B C 1
ATOM 3635 C C B ILE B 1 156 ? 22.412 -32.684 15.749 0.43 12.40 381 ILE B C 1
ATOM 3636 O O A ILE B 1 156 ? 21.654 -31.489 16.342 0.57 10.62 381 ILE B O 1
ATOM 3637 O O B ILE B 1 156 ? 21.978 -31.603 16.164 0.43 13.12 381 ILE B O 1
ATOM 3646 N N A GLU B 1 157 ? 22.886 -33.371 16.562 0.57 11.96 382 GLU B N 1
ATOM 3647 N N B GLU B 1 157 ? 22.938 -33.616 16.548 0.43 11.36 382 GLU B N 1
ATOM 3648 C CA A GLU B 1 157 ? 22.785 -33.410 18.016 0.57 10.43 382 GLU B CA 1
ATOM 3649 C CA B GLU B 1 157 ? 22.812 -33.588 18.002 0.43 10.74 382 GLU B CA 1
ATOM 3650 C C A GLU B 1 157 ? 24.071 -33.070 18.749 0.57 10.24 382 GLU B C 1
ATOM 3651 C C B GLU B 1 157 ? 24.054 -33.084 18.719 0.43 10.28 382 GLU B C 1
ATOM 3652 O O A GLU B 1 157 ? 24.004 -32.643 19.907 0.57 11.92 382 GLU B O 1
ATOM 3653 O O B GLU B 1 157 ? 23.945 -32.543 19.825 0.43 12.30 382 GLU B O 1
ATOM 3664 N N . SER B 1 158 ? 25.224 -33.273 18.125 1.00 12.78 383 SER B N 1
ATOM 3665 C CA . SER B 1 158 ? 26.502 -33.017 18.773 1.00 10.90 383 SER B CA 1
ATOM 3666 C C . SER B 1 158 ? 27.540 -33.043 17.664 1.00 10.92 383 SER B C 1
ATOM 3667 O O . SER B 1 158 ? 27.226 -33.351 16.513 1.00 14.12 383 SER B O 1
ATOM 3670 N N A ILE B 1 159 ? 28.781 -32.736 18.026 0.27 10.64 384 ILE B N 1
ATOM 3671 N N B ILE B 1 159 ? 28.772 -32.667 18.005 0.73 10.52 384 ILE B N 1
ATOM 3672 C CA A ILE B 1 159 ? 29.876 -32.694 17.070 0.27 11.35 384 ILE B CA 1
ATOM 3673 C CA B ILE B 1 159 ? 29.872 -32.661 17.045 0.73 11.27 384 ILE B CA 1
ATOM 3674 C C A ILE B 1 159 ? 31.114 -33.333 17.679 0.27 14.23 384 ILE B C 1
ATOM 3675 C C B ILE B 1 159 ? 31.120 -33.273 17.666 0.73 14.28 384 ILE B C 1
ATOM 3676 O O A ILE B 1 159 ? 31.267 -33.422 18.898 0.27 15.08 384 ILE B O 1
ATOM 3677 O O B ILE B 1 159 ? 31.290 -33.290 18.889 0.73 14.98 384 ILE B O 1
ATOM 3686 N N . GLY B 1 160 ? 31.994 -33.789 16.801 1.00 12.75 385 GLY B N 1
ATOM 3687 C CA . GLY B 1 160 ? 33.353 -34.094 17.178 1.00 15.88 385 GLY B CA 1
ATOM 3688 C C . GLY B 1 160 ? 34.109 -32.803 16.947 1.00 19.65 385 GLY B C 1
ATOM 3689 O O . GLY B 1 160 ? 34.111 -32.282 15.828 1.00 15.93 385 GLY B O 1
ATOM 3690 N N . MET B 1 161 ? 34.714 -32.240 17.985 1.00 16.73 386 MET B N 1
ATOM 3691 C CA . MET B 1 161 ? 35.191 -30.855 17.903 1.00 15.81 386 MET B CA 1
ATOM 3692 C C . MET B 1 161 ? 36.527 -30.748 18.631 1.00 17.75 386 MET B C 1
ATOM 3693 O O . MET B 1 161 ? 36.567 -30.495 19.839 1.00 20.51 386 MET B O 1
ATOM 3698 N N . GLU B 1 162 ? 37.612 -30.920 17.874 1.00 14.72 387 GLU B N 1
ATOM 3699 C CA . GLU B 1 162 ? 38.950 -30.896 18.459 1.00 16.73 387 GLU B CA 1
ATOM 3700 C C . GLU B 1 162 ? 39.323 -29.505 18.965 1.00 23.13 387 GLU B C 1
ATOM 3701 O O . GLU B 1 162 ? 40.029 -29.378 19.974 1.00 22.59 387 GLU B O 1
ATOM 3707 N N . ASN B 1 163 ? 38.889 -28.450 18.267 1.00 18.02 388 ASN B N 1
ATOM 3708 C CA . ASN B 1 163 ? 39.359 -27.095 18.550 1.00 19.81 388 ASN B CA 1
ATOM 3709 C C . ASN B 1 163 ? 38.186 -26.136 18.641 1.00 17.43 388 ASN B C 1
ATOM 3710 O O . ASN B 1 163 ? 37.409 -26.011 17.686 1.00 14.67 388 ASN B O 1
ATOM 3715 N N . ASN B 1 164 ? 38.067 -25.444 19.781 1.00 17.78 389 ASN B N 1
ATOM 3716 C CA . ASN B 1 164 ? 36.958 -24.509 19.949 1.00 16.31 389 ASN B CA 1
ATOM 3717 C C . ASN B 1 164 ? 37.006 -23.396 18.909 1.00 14.22 389 ASN B C 1
ATOM 3718 O O . ASN B 1 164 ? 35.959 -22.868 18.515 1.00 15.09 389 ASN B O 1
ATOM 3723 N N . THR B 1 165 ? 38.202 -23.027 18.448 1.00 16.42 390 THR B N 1
ATOM 3724 C CA . THR B 1 165 ? 38.294 -21.943 17.480 1.00 12.49 390 THR B CA 1
ATOM 3725 C C . THR B 1 165 ? 37.602 -22.281 16.168 1.00 14.70 390 THR B C 1
ATOM 3726 O O . THR B 1 165 ? 37.258 -21.366 15.408 1.00 14.88 390 THR B O 1
ATOM 3730 N N . ASP B 1 166 ? 37.363 -23.567 15.897 1.00 13.61 391 ASP B N 1
ATOM 3731 C CA . ASP B 1 166 ? 36.721 -23.931 14.641 1.00 15.74 391 ASP B CA 1
ATOM 3732 C C . ASP B 1 166 ? 35.246 -23.555 14.603 1.00 13.32 391 ASP B C 1
ATOM 3733 O O . ASP B 1 166 ? 34.645 -23.593 13.521 1.00 11.95 391 ASP B O 1
ATOM 3738 N N . PHE B 1 167 ? 34.647 -23.165 15.732 1.00 12.53 392 PHE B N 1
ATOM 3739 C CA . PHE B 1 167 ? 33.279 -22.666 15.653 1.00 12.71 392 PHE B CA 1
ATOM 3740 C C . PHE B 1 167 ? 33.189 -21.399 14.812 1.00 12.97 392 PHE B C 1
ATOM 3741 O O . PHE B 1 167 ? 32.111 -21.095 14.288 1.00 13.59 392 PHE B O 1
ATOM 3749 N N . ASP B 1 168 ? 34.292 -20.659 14.664 1.00 13.33 393 ASP B N 1
ATOM 3750 C CA . ASP B 1 168 ? 34.309 -19.440 13.868 1.00 11.62 393 ASP B CA 1
ATOM 3751 C C . ASP B 1 168 ? 34.981 -19.630 12.505 1.00 12.30 393 ASP B C 1
ATOM 3752 O O . ASP B 1 168 ? 35.355 -18.642 11.865 1.00 13.43 393 ASP B O 1
ATOM 3757 N N . VAL B 1 169 ? 35.152 -20.875 12.053 1.00 12.34 394 VAL B N 1
ATOM 3758 C CA . VAL B 1 169 ? 35.754 -21.184 10.757 1.00 11.31 394 VAL B CA 1
ATOM 3759 C C . VAL B 1 169 ? 34.674 -21.820 9.887 1.00 13.31 394 VAL B C 1
ATOM 3760 O O . VAL B 1 169 ? 34.198 -22.928 10.176 1.00 12.86 394 VAL B O 1
ATOM 3764 N N . LEU B 1 170 ? 34.274 -21.129 8.826 1.00 12.37 395 LEU B N 1
ATOM 3765 C CA . LEU B 1 170 ? 33.243 -21.673 7.951 1.00 12.17 395 LEU B CA 1
ATOM 3766 C C . LEU B 1 170 ? 33.709 -23.007 7.373 1.00 11.89 395 LEU B C 1
ATOM 3767 O O . LEU B 1 170 ? 34.894 -23.167 7.051 1.00 13.36 395 LEU B O 1
ATOM 3772 N N . PRO B 1 171 ? 32.813 -23.971 7.206 1.00 14.09 396 PRO B N 1
ATOM 3773 C CA . PRO B 1 171 ? 33.190 -25.243 6.584 1.00 12.88 396 PRO B CA 1
ATOM 3774 C C . PRO B 1 171 ? 33.316 -25.094 5.074 1.00 14.07 396 PRO B C 1
ATOM 3775 O O . PRO B 1 171 ? 32.879 -24.110 4.474 1.00 16.59 396 PRO B O 1
ATOM 3779 N N . ASP B 1 172 ? 33.946 -26.100 4.459 1.00 14.68 397 ASP B N 1
ATOM 3780 C CA . ASP B 1 172 ? 34.110 -26.144 3.002 1.00 15.75 397 ASP B CA 1
ATOM 3781 C C . ASP B 1 172 ? 32.831 -26.735 2.412 1.00 15.26 397 ASP B C 1
ATOM 3782 O O . ASP B 1 172 ? 32.774 -27.892 1.993 1.00 15.54 397 ASP B O 1
ATOM 3787 N N . TYR B 1 173 ? 31.788 -25.899 2.384 1.00 15.02 398 TYR B N 1
ATOM 3788 C CA . TYR B 1 173 ? 30.440 -26.357 2.050 1.00 12.03 398 TYR B CA 1
ATOM 3789 C C . TYR B 1 173 ? 30.348 -27.093 0.713 1.00 15.39 398 TYR B C 1
ATOM 3790 O O . TYR B 1 173 ? 29.474 -27.951 0.548 1.00 15.16 398 TYR B O 1
ATOM 3799 N N . ASN B 1 174 ? 31.174 -26.733 -0.273 1.00 18.31 399 ASN B N 1
ATOM 3800 C CA . ASN B 1 174 ? 31.093 -27.370 -1.588 1.00 16.99 399 ASN B CA 1
ATOM 3801 C C . ASN B 1 174 ? 32.276 -28.281 -1.883 1.00 17.01 399 ASN B C 1
ATOM 3802 O O . ASN B 1 174 ? 32.440 -28.709 -3.037 1.00 18.38 399 ASN B O 1
ATOM 3807 N N . GLY B 1 175 ? 33.097 -28.585 -0.877 1.00 17.37 400 GLY B N 1
ATOM 3808 C CA . GLY B 1 175 ? 34.218 -29.484 -1.035 1.00 19.12 400 GLY B CA 1
ATOM 3809 C C . GLY B 1 175 ? 35.289 -29.016 -1.989 1.00 35.47 400 GLY B C 1
ATOM 3810 O O . GLY B 1 175 ? 36.123 -29.829 -2.397 1.00 34.83 400 GLY B O 1
ATOM 3811 N N . SER B 1 176 ? 35.3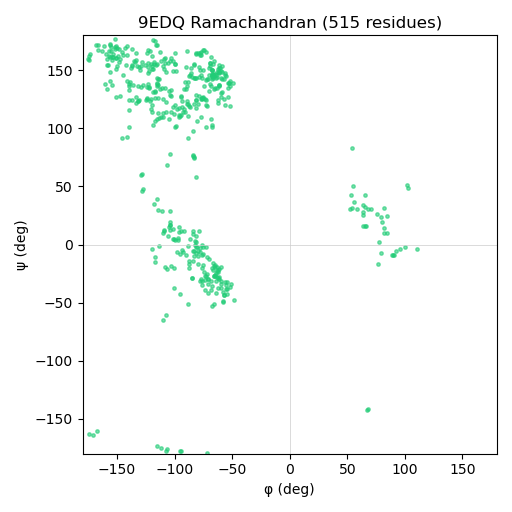03 -27.732 -2.353 1.00 26.87 401 SER B N 1
ATOM 3812 C CA . SER B 1 176 ? 36.192 -27.218 -3.387 1.00 32.01 401 SER B CA 1
ATOM 3813 C C . SER B 1 176 ? 37.370 -26.442 -2.821 1.00 41.69 401 SER B C 1
ATOM 3814 O O . SER B 1 176 ? 38.013 -25.688 -3.560 1.00 48.70 401 SER B O 1
ATOM 3817 N N . ALA B 1 177 ? 37.661 -26.606 -1.532 1.00 37.32 402 ALA B N 1
ATOM 3818 C CA . ALA B 1 177 ? 38.672 -25.801 -0.842 1.00 39.72 402 ALA B CA 1
ATOM 3819 C C . ALA B 1 177 ? 38.374 -24.307 -0.990 1.00 42.99 402 ALA B C 1
ATOM 3820 O O . ALA B 1 177 ? 39.231 -23.512 -1.384 1.00 43.50 402 ALA B O 1
ATOM 3822 N N . PHE B 1 178 ? 37.129 -23.935 -0.681 1.00 48.78 403 PHE B N 1
ATOM 3823 C CA . PHE B 1 178 ? 36.685 -22.544 -0.619 1.00 53.47 403 PHE B CA 1
ATOM 3824 C C . PHE B 1 178 ? 36.991 -21.778 -1.903 1.00 55.59 403 PHE B C 1
ATOM 3825 O O . PHE B 1 178 ? 37.995 -21.060 -1.964 1.00 62.28 403 PHE B O 1
ATOM 3833 N N . ASP B 1 179 ? 36.138 -21.895 -2.925 1.00 41.17 404 ASP B N 1
ATOM 3834 C CA . ASP B 1 179 ? 36.426 -21.273 -4.214 1.00 47.47 404 ASP B CA 1
ATOM 3835 C C . ASP B 1 179 ? 35.733 -19.929 -4.424 1.00 62.08 404 ASP B C 1
ATOM 3836 O O . ASP B 1 179 ? 36.011 -19.262 -5.428 1.00 52.31 404 ASP B O 1
ATOM 3841 N N . GLY B 1 180 ? 34.848 -19.512 -3.517 1.00 41.64 405 GLY B N 1
ATOM 3842 C CA . GLY B 1 180 ? 34.255 -18.191 -3.596 1.00 33.52 405 GLY B CA 1
ATOM 3843 C C . GLY B 1 180 ? 33.041 -18.059 -4.491 1.00 39.88 405 GLY B C 1
ATOM 3844 O O . GLY B 1 180 ? 32.602 -16.933 -4.747 1.00 43.48 405 GLY B O 1
ATOM 3845 N N . SER B 1 181 ? 32.483 -19.167 -4.981 1.00 27.66 406 SER B N 1
ATOM 3846 C CA . SER B 1 181 ? 31.248 -19.120 -5.752 1.00 22.08 406 SER B CA 1
ATOM 3847 C C . SER B 1 181 ? 30.003 -19.085 -4.875 1.00 21.97 406 SER B C 1
ATOM 3848 O O . SER B 1 181 ? 28.903 -18.859 -5.396 1.00 25.59 406 SER B O 1
ATOM 3851 N N . LEU B 1 182 ? 30.136 -19.304 -3.569 1.00 19.06 407 LEU B N 1
ATOM 3852 C CA . LEU B 1 182 ? 28.966 -19.453 -2.721 1.00 18.20 407 LEU B CA 1
ATOM 3853 C C . LEU B 1 182 ? 28.443 -18.099 -2.248 1.00 15.59 407 LEU B C 1
ATOM 3854 O O . LEU B 1 182 ? 29.195 -17.140 -2.058 1.00 17.07 407 LEU B O 1
ATOM 3859 N N . ASN B 1 183 ? 27.130 -18.036 -2.090 1.00 14.91 408 ASN B N 1
ATOM 3860 C CA . ASN B 1 183 ? 26.430 -16.846 -1.609 1.00 13.92 408 ASN B CA 1
ATOM 3861 C C . ASN B 1 183 ? 26.475 -16.853 -0.082 1.00 14.02 408 ASN B C 1
ATOM 3862 O O . ASN B 1 183 ? 25.670 -17.523 0.572 1.00 15.20 408 ASN B O 1
ATOM 3867 N N . LEU B 1 184 ? 27.430 -16.118 0.501 1.00 13.29 409 LEU B N 1
ATOM 3868 C CA . LEU B 1 184 ? 27.648 -16.098 1.947 1.00 14.30 409 LEU B CA 1
ATOM 3869 C C . LEU B 1 184 ? 27.350 -14.724 2.531 1.00 14.46 409 LEU B C 1
ATOM 3870 O O . LEU B 1 184 ? 27.760 -13.702 1.971 1.00 16.49 409 LEU B O 1
ATOM 3875 N N . ALA B 1 185 ? 26.665 -14.710 3.675 1.00 13.59 410 ALA B N 1
ATOM 3876 C CA . ALA B 1 185 ? 26.489 -13.472 4.423 1.00 11.26 410 ALA B CA 1
ATOM 3877 C C . ALA B 1 185 ? 27.851 -12.936 4.860 1.00 13.00 410 ALA B C 1
ATOM 3878 O O . ALA B 1 185 ? 28.785 -13.704 5.103 1.00 14.88 410 ALA B O 1
ATOM 3880 N N . PRO B 1 186 ? 27.997 -11.621 4.967 1.00 13.33 411 PRO B N 1
ATOM 3881 C CA . PRO B 1 186 ? 29.331 -11.030 5.132 1.00 16.39 411 PRO B CA 1
ATOM 3882 C C . PRO B 1 186 ? 29.848 -11.166 6.553 1.00 11.53 411 PRO B C 1
ATOM 3883 O O . PRO B 1 186 ? 29.083 -11.470 7.481 1.00 13.76 411 PRO B O 1
ATOM 3887 N N . PRO B 1 187 ? 31.148 -10.948 6.755 1.00 12.40 412 PRO B N 1
ATOM 3888 C CA . PRO B 1 187 ? 31.711 -10.973 8.113 1.00 15.28 412 PRO B CA 1
ATOM 3889 C C . PRO B 1 187 ? 31.094 -9.913 9.017 1.00 14.04 412 PRO B C 1
ATOM 3890 O O . PRO B 1 187 ? 30.647 -8.851 8.568 1.00 16.28 412 PRO B O 1
ATOM 3894 N N . ILE B 1 188 ? 31.085 -10.218 10.312 1.00 13.12 413 ILE B N 1
ATOM 3895 C CA . ILE B 1 188 ? 30.536 -9.339 11.336 1.00 12.44 413 ILE B CA 1
ATOM 3896 C C . ILE B 1 188 ? 31.687 -8.520 11.914 1.00 15.25 413 ILE B C 1
ATOM 3897 O O . ILE B 1 188 ? 32.550 -9.061 12.610 1.00 16.12 413 ILE B O 1
ATOM 3902 N N . VAL B 1 189 ? 31.705 -7.219 11.627 1.00 12.61 414 VAL B N 1
ATOM 3903 C CA . VAL B 1 189 ? 32.812 -6.352 12.032 1.00 15.70 414 VAL B CA 1
ATOM 3904 C C . VAL B 1 189 ? 32.264 -5.094 12.699 1.00 18.32 414 VAL B C 1
ATOM 3905 O O . VAL B 1 189 ? 31.474 -4.376 12.071 1.00 19.72 414 VAL B O 1
ATOM 3909 N N . PRO B 1 190 ? 32.670 -4.764 13.929 1.00 17.90 415 PRO B N 1
ATOM 3910 C CA . PRO B 1 190 ? 32.225 -3.495 14.530 1.00 17.48 415 PRO B CA 1
ATOM 3911 C C . PRO B 1 190 ? 32.613 -2.311 13.663 1.00 16.90 415 PRO B C 1
ATOM 3912 O O . PRO B 1 190 ? 33.694 -2.274 13.074 1.00 16.78 415 PRO B O 1
ATOM 3916 N N . LEU B 1 191 ? 31.730 -1.320 13.604 1.00 17.26 416 LEU B N 1
ATOM 3917 C CA . LEU B 1 191 ? 31.993 -0.192 12.720 1.00 16.21 416 LEU B CA 1
ATOM 3918 C C . LEU B 1 191 ? 32.986 0.813 13.304 1.00 15.94 416 LEU B C 1
ATOM 3919 O O . LEU B 1 191 ? 33.548 1.620 12.548 1.00 19.72 416 LEU B O 1
ATOM 3924 N N . LEU B 1 192 ? 33.251 0.771 14.636 1.00 18.91 417 LEU B N 1
ATOM 3925 C CA . LEU B 1 192 ? 34.308 1.595 15.210 1.00 18.46 417 LEU B CA 1
ATOM 3926 C C . LEU B 1 192 ? 35.450 0.728 15.734 1.00 18.03 417 LEU B C 1
ATOM 3927 O O . LEU B 1 192 ? 35.204 -0.349 16.284 1.00 18.40 417 LEU B O 1
ATOM 3932 N N . PRO B 1 193 ? 36.701 1.174 15.585 1.00 21.88 418 PRO B N 1
ATOM 3933 C CA . PRO B 1 193 ? 37.843 0.307 15.950 1.00 20.94 418 PRO B CA 1
ATOM 3934 C C . PRO B 1 193 ? 37.950 -0.028 17.437 1.00 27.65 418 PRO B C 1
ATOM 3935 O O . PRO B 1 193 ? 38.520 -1.074 17.777 1.00 28.47 418 PRO B O 1
ATOM 3939 N N . GLY B 1 194 ? 37.447 0.813 18.335 1.00 22.23 419 GLY B N 1
ATOM 3940 C CA . GLY B 1 194 ? 37.504 0.474 19.747 1.00 22.48 419 GLY B CA 1
ATOM 3941 C C . GLY B 1 194 ? 36.409 -0.448 20.235 1.00 23.40 419 GLY B C 1
ATOM 3942 O O . GLY B 1 194 ? 36.374 -0.814 21.417 1.00 23.95 419 GLY B O 1
ATOM 3943 N N . GLU B 1 195 ? 35.507 -0.846 19.346 1.00 16.23 420 GLU B N 1
ATOM 3944 C CA . GLU B 1 195 ? 34.379 -1.679 19.722 1.00 15.31 420 GLU B CA 1
ATOM 3945 C C . GLU B 1 195 ? 34.728 -3.155 19.591 1.00 17.35 420 GLU B C 1
ATOM 3946 O O . GLU B 1 195 ? 35.584 -3.543 18.789 1.00 16.96 420 GLU B O 1
ATOM 3952 N N . THR B 1 196 ? 34.053 -3.978 20.402 1.00 14.32 421 THR B N 1
ATOM 3953 C CA . THR B 1 196 ? 34.243 -5.423 20.423 1.00 15.52 421 THR B CA 1
ATOM 3954 C C . THR B 1 196 ? 32.887 -6.105 20.307 1.00 14.72 421 THR B C 1
ATOM 3955 O O . THR B 1 196 ? 31.921 -5.696 20.959 1.00 15.09 421 THR B O 1
ATOM 3959 N N . LEU B 1 197 ? 32.812 -7.135 19.460 1.00 12.79 422 LEU B N 1
ATOM 3960 C CA . LEU B 1 197 ? 31.580 -7.894 19.301 1.00 13.39 422 LEU B CA 1
ATOM 3961 C C . LEU B 1 197 ? 31.140 -8.503 20.631 1.00 16.87 422 LEU B C 1
ATOM 3962 O O . LEU B 1 197 ? 31.937 -9.134 21.332 1.00 15.01 422 LEU B O 1
ATOM 3967 N N . LEU B 1 198 ? 29.864 -8.318 20.980 1.00 13.36 423 LEU B N 1
ATOM 3968 C CA . LEU B 1 198 ? 29.295 -8.951 22.164 1.00 11.45 423 LEU B CA 1
ATOM 3969 C C . LEU B 1 198 ? 28.729 -10.311 21.764 1.00 11.72 423 LEU B C 1
ATOM 3970 O O . LEU B 1 198 ? 27.866 -10.403 20.881 1.00 14.92 423 LEU B O 1
ATOM 3975 N N . ARG B 1 199 ? 29.243 -11.368 22.391 1.00 10.89 424 ARG B N 1
ATOM 3976 C CA . ARG B 1 199 ? 28.945 -12.740 21.993 1.00 12.27 424 ARG B CA 1
ATOM 3977 C C . ARG B 1 199 ? 27.955 -13.372 22.961 1.00 11.55 424 ARG B C 1
ATOM 3978 O O . ARG B 1 199 ? 28.154 -13.327 24.180 1.00 13.49 424 ARG B O 1
ATOM 3986 N N . PHE B 1 200 ? 26.888 -13.950 22.406 1.00 9.72 425 PHE B N 1
ATOM 3987 C CA . PHE B 1 200 ? 25.912 -14.736 23.157 1.00 12.33 425 PHE B CA 1
ATOM 3988 C C . PHE B 1 200 ? 26.304 -16.201 23.016 1.00 14.51 425 PHE B C 1
ATOM 3989 O O . PHE B 1 200 ? 26.194 -16.760 21.924 1.00 13.62 425 PHE B O 1
ATOM 3997 N N . GLY B 1 201 ? 26.748 -16.829 24.105 1.00 12.92 426 GLY B N 1
ATOM 3998 C CA . GLY B 1 201 ? 27.377 -18.141 24.035 1.00 11.08 426 GLY B CA 1
ATOM 3999 C C . GLY B 1 201 ? 26.505 -19.246 24.607 1.00 14.50 426 GLY B C 1
ATOM 4000 O O . GLY B 1 201 ? 25.686 -19.010 25.499 1.00 12.59 426 GLY B O 1
ATOM 4001 N N . THR B 1 202 ? 26.675 -20.461 24.076 1.00 11.83 427 THR B N 1
ATOM 4002 C CA . THR B 1 202 ? 26.028 -21.646 24.629 1.00 12.19 427 THR B CA 1
ATOM 4003 C C . THR B 1 202 ? 27.001 -22.808 24.518 1.00 13.69 427 THR B C 1
ATOM 4004 O O . THR B 1 202 ? 28.039 -22.715 23.859 1.00 13.54 427 THR B O 1
ATOM 4008 N N . VAL B 1 203 ? 26.667 -23.907 25.182 1.00 13.56 428 VAL B N 1
ATOM 4009 C CA . VAL B 1 203 ? 27.548 -25.067 25.252 1.00 13.76 428 VAL B CA 1
ATOM 4010 C C . VAL B 1 203 ? 26.914 -26.175 24.416 1.00 15.21 428 VAL B C 1
ATOM 4011 O O . VAL B 1 203 ? 25.876 -26.722 24.806 1.00 14.64 428 VAL B O 1
ATOM 4015 N N . PRO B 1 204 ? 27.476 -26.528 23.267 1.00 12.61 429 PRO B N 1
ATOM 4016 C CA . PRO B 1 204 ? 27.016 -27.721 22.561 1.00 12.37 429 PRO B CA 1
ATOM 4017 C C . PRO B 1 204 ? 27.694 -28.942 23.145 1.00 11.96 429 PRO B C 1
ATOM 4018 O O . PRO B 1 204 ? 28.781 -28.862 23.717 1.00 14.03 429 PRO B O 1
ATOM 4022 N N . ILE B 1 205 ? 27.039 -30.089 22.996 1.00 12.22 430 ILE B N 1
ATOM 4023 C CA . ILE B 1 205 ? 27.687 -31.338 23.378 1.00 11.80 430 ILE B CA 1
ATOM 4024 C C . ILE B 1 205 ? 28.698 -31.685 22.298 1.00 13.57 430 ILE B C 1
ATOM 4025 O O . ILE B 1 205 ? 28.358 -31.708 21.109 1.00 12.56 430 ILE B O 1
ATOM 4030 N N . THR B 1 206 ? 29.954 -31.916 22.693 1.00 13.60 431 THR B N 1
ATOM 4031 C CA . THR B 1 206 ? 30.962 -32.344 21.729 1.00 13.00 431 THR B CA 1
ATOM 4032 C C . THR B 1 206 ? 31.844 -33.444 22.313 1.00 14.66 431 THR B C 1
ATOM 4033 O O . THR B 1 206 ? 32.044 -33.541 23.527 1.00 16.84 431 THR B O 1
ATOM 4037 N N . THR B 1 207 ? 32.362 -34.278 21.412 1.00 15.17 432 THR B N 1
ATOM 4038 C CA . THR B 1 207 ? 33.448 -35.203 21.699 1.00 15.25 432 THR B CA 1
ATOM 4039 C C . THR B 1 207 ? 34.776 -34.555 21.318 1.00 15.04 432 THR B C 1
ATOM 4040 O O . THR B 1 207 ? 34.831 -33.402 20.879 1.00 16.92 432 THR B O 1
ATOM 4044 N N . ARG B 1 208 ? 35.861 -35.316 21.475 1.00 18.00 433 ARG B N 1
ATOM 4045 C CA . ARG B 1 208 ? 37.225 -34.848 21.215 1.00 21.60 433 ARG B CA 1
ATOM 4046 C C . ARG B 1 208 ? 37.619 -33.715 22.162 1.00 25.68 433 ARG B C 1
ATOM 4047 O O . ARG B 1 208 ? 38.364 -32.806 21.787 1.00 20.25 433 ARG B O 1
ATOM 4055 N N . ARG B 1 209 ? 37.114 -33.778 23.395 1.00 21.56 434 ARG B N 1
ATOM 4056 C CA . ARG B 1 209 ? 37.369 -32.787 24.432 1.00 26.52 434 ARG B CA 1
ATOM 4057 C C . ARG B 1 209 ? 38.417 -33.238 25.439 1.00 27.37 434 ARG B C 1
ATOM 4058 O O . ARG B 1 209 ? 38.539 -32.623 26.503 1.00 29.45 434 ARG B O 1
ATOM 4066 N N . GLN B 1 210 ? 39.166 -34.300 25.137 1.00 22.90 435 GLN B N 1
ATOM 4067 C CA . GLN B 1 210 ? 40.052 -34.889 26.141 1.00 34.17 435 GLN B CA 1
ATOM 4068 C C . GLN B 1 210 ? 41.106 -33.901 26.614 1.00 44.52 435 GLN B C 1
ATOM 4069 O O . GLN B 1 210 ? 41.572 -33.987 27.756 1.00 37.76 435 GLN B O 1
ATOM 4075 N N . SER B 1 211 ? 41.482 -32.954 25.760 1.00 24.77 436 SER B N 1
ATOM 4076 C CA . SER B 1 211 ? 42.606 -32.061 25.998 1.00 40.42 436 SER B CA 1
ATOM 4077 C C . SER B 1 211 ? 42.190 -30.680 26.490 1.00 33.06 436 SER B C 1
ATOM 4078 O O . SER B 1 211 ? 42.889 -30.078 27.315 1.00 26.94 436 SER B O 1
ATOM 4081 N N . ASP B 1 212 ? 41.080 -30.155 25.975 1.00 25.80 437 ASP B N 1
ATOM 4082 C CA . ASP B 1 212 ? 40.537 -28.863 26.388 1.00 22.92 437 ASP B CA 1
ATOM 4083 C C . ASP B 1 212 ? 39.030 -29.055 26.441 1.00 21.63 437 ASP B C 1
ATOM 4084 O O . ASP B 1 212 ? 38.360 -29.062 25.395 1.00 27.62 437 ASP B O 1
ATOM 4089 N N . PRO B 1 213 ? 38.464 -29.231 27.635 1.00 22.41 438 PRO B N 1
ATOM 4090 C CA . PRO B 1 213 ? 37.067 -29.676 27.735 1.00 19.49 438 PRO B CA 1
ATOM 4091 C C . PRO B 1 213 ? 36.020 -28.589 27.579 1.00 18.26 438 PRO B C 1
ATOM 4092 O O . PRO B 1 213 ? 34.830 -28.928 27.534 1.00 21.62 438 PRO B O 1
ATOM 4096 N N . ILE B 1 214 ? 36.389 -27.312 27.505 1.00 19.67 439 ILE B N 1
ATOM 4097 C CA . ILE B 1 214 ? 35.395 -26.242 27.430 1.00 16.24 439 ILE B CA 1
ATOM 4098 C C . ILE B 1 214 ? 35.062 -25.998 25.967 1.00 19.02 439 ILE B C 1
ATOM 4099 O O . ILE B 1 214 ? 35.958 -25.716 25.164 1.00 16.19 439 ILE B O 1
ATOM 4104 N N . ARG B 1 215 ? 33.779 -26.108 25.621 1.00 14.08 440 ARG B N 1
ATOM 4105 C CA . ARG B 1 215 ? 33.296 -25.804 24.280 1.00 14.37 440 ARG B CA 1
ATOM 4106 C C . ARG B 1 215 ? 32.205 -24.750 24.361 1.00 17.23 440 ARG B C 1
ATOM 4107 O O . ARG B 1 215 ? 31.211 -24.922 25.079 1.00 14.88 440 ARG B O 1
ATOM 4115 N N . ILE B 1 216 ? 32.393 -23.659 23.622 1.00 13.25 441 ILE B N 1
ATOM 4116 C CA . ILE B 1 216 ? 31.453 -22.542 23.610 1.00 12.60 441 ILE B CA 1
ATOM 4117 C C . ILE B 1 216 ? 31.272 -22.103 22.168 1.00 11.36 441 ILE B C 1
ATOM 4118 O O . ILE B 1 216 ? 32.258 -21.794 21.488 1.00 14.76 441 ILE B O 1
ATOM 4123 N N . ILE B 1 217 ? 30.024 -22.076 21.700 1.00 10.66 442 ILE B N 1
ATOM 4124 C CA . ILE B 1 217 ? 29.687 -21.549 20.382 1.00 11.00 442 ILE B CA 1
ATOM 4125 C C . ILE B 1 217 ? 28.900 -20.264 20.604 1.00 15.32 442 ILE B C 1
ATOM 4126 O O . ILE B 1 217 ? 28.016 -20.217 21.468 1.00 14.04 442 ILE B O 1
ATOM 4131 N N . SER B 1 218 ? 29.242 -19.218 19.850 1.00 14.16 443 SER B N 1
ATOM 4132 C CA . SER B 1 218 ? 28.653 -17.896 20.020 1.00 12.04 443 SER B CA 1
ATOM 4133 C C . SER B 1 218 ? 27.718 -17.551 18.873 1.00 15.59 443 SER B C 1
ATOM 4134 O O . SER B 1 218 ? 27.801 -18.119 17.784 1.00 14.50 443 SER B O 1
ATOM 4137 N N . CYS B 1 219 ? 26.834 -16.583 19.115 1.00 10.69 444 CYS B N 1
ATOM 4138 C CA . CYS B 1 219 ? 25.957 -16.106 18.048 1.00 9.20 444 CYS B CA 1
ATOM 4139 C C . CYS B 1 219 ? 25.742 -14.610 18.235 1.00 14.15 444 CYS B C 1
ATOM 4140 O O . CYS B 1 219 ? 26.032 -14.058 19.298 1.00 13.23 444 CYS B O 1
ATOM 4143 N N . ALA B 1 220 ? 25.264 -13.947 17.170 1.00 11.42 445 ALA B N 1
ATOM 4144 C CA . ALA B 1 220 ? 25.175 -12.487 17.180 1.00 11.69 445 ALA B CA 1
ATOM 4145 C C . ALA B 1 220 ? 23.892 -11.996 17.830 1.00 11.21 445 ALA B C 1
ATOM 4146 O O . ALA B 1 220 ? 23.859 -10.882 18.371 1.00 11.80 445 ALA B O 1
ATOM 4148 N N . LEU B 1 221 ? 22.828 -12.792 17.753 1.00 13.01 446 LEU B N 1
ATOM 4149 C CA . LEU B 1 221 ? 21.516 -12.448 18.264 1.00 10.02 446 LEU B CA 1
ATOM 4150 C C . LEU B 1 221 ? 20.906 -13.683 18.913 1.00 12.55 446 LEU B C 1
ATOM 4151 O O . LEU B 1 221 ? 20.985 -14.781 18.342 1.00 11.21 446 LEU B O 1
ATOM 4156 N N . PRO B 1 222 ? 20.280 -13.546 20.081 1.00 8.87 447 PRO B N 1
ATOM 4157 C CA . PRO B 1 222 ? 19.462 -14.653 20.585 1.00 10.86 447 PRO B CA 1
ATOM 4158 C C . PRO B 1 222 ? 18.377 -14.971 19.575 1.00 8.90 447 PRO B C 1
ATOM 4159 O O . PRO B 1 222 ? 17.863 -14.077 18.890 1.00 11.40 447 PRO B O 1
ATOM 4163 N N . GLN B 1 223 ? 18.000 -16.254 19.512 1.00 9.85 448 GLN B N 1
ATOM 4164 C CA . GLN B 1 223 ? 16.926 -16.641 18.608 1.00 9.46 448 GLN B CA 1
ATOM 4165 C C . GLN B 1 223 ? 15.670 -15.829 18.884 1.00 11.41 448 GLN B C 1
ATOM 4166 O O . GLN B 1 223 ? 14.960 -15.428 17.949 1.00 11.49 448 GLN B O 1
ATOM 4172 N N . GLU B 1 224 ? 15.382 -15.563 20.162 1.00 10.94 449 GLU B N 1
ATOM 4173 C CA . GLU B 1 224 ? 14.151 -14.847 20.481 1.00 10.44 449 GLU B CA 1
ATOM 4174 C C . GLU B 1 224 ? 14.163 -13.425 19.935 1.00 11.36 449 GLU B C 1
ATOM 4175 O O . GLU B 1 224 ? 13.099 -12.863 19.657 1.00 11.86 449 GLU B O 1
ATOM 4181 N N . TRP B 1 225 ? 15.343 -12.819 19.770 1.00 11.40 450 TRP B N 1
ATOM 4182 C CA . TRP B 1 225 ? 15.392 -11.497 19.146 1.00 9.28 450 TRP B CA 1
ATOM 4183 C C . TRP B 1 225 ? 15.139 -11.591 17.647 1.00 11.89 450 TRP B C 1
ATOM 4184 O O . TRP B 1 225 ? 14.480 -10.718 17.069 1.00 12.58 450 TRP B O 1
ATOM 4195 N N . ILE B 1 226 ? 15.674 -12.627 16.993 1.00 11.24 451 ILE B N 1
ATOM 4196 C CA . ILE B 1 226 ? 15.396 -12.817 15.570 1.00 10.93 451 ILE B CA 1
ATOM 4197 C C . ILE B 1 226 ? 13.896 -12.947 15.343 1.00 11.48 451 ILE B C 1
ATOM 4198 O O . ILE B 1 226 ? 13.315 -12.256 14.498 1.00 12.75 451 ILE B O 1
ATOM 4203 N N . THR B 1 227 ? 13.239 -13.801 16.131 1.00 11.59 452 THR B N 1
ATOM 4204 C CA . THR B 1 227 ? 11.794 -13.948 15.993 1.00 12.67 452 THR B CA 1
ATOM 4205 C C . THR B 1 227 ? 11.074 -12.643 16.303 1.00 12.97 452 THR B C 1
ATOM 4206 O O . THR B 1 227 ? 10.099 -12.295 15.627 1.00 12.82 452 THR B O 1
ATOM 4210 N N . TRP B 1 228 ? 11.565 -11.891 17.297 1.00 12.30 453 TRP B N 1
ATOM 4211 C CA . TRP B 1 228 ? 11.004 -10.570 17.574 1.00 9.97 453 TRP B CA 1
ATOM 4212 C C . TRP B 1 228 ? 11.079 -9.675 16.341 1.00 13.16 453 TRP B C 1
ATOM 4213 O O . TRP B 1 228 ? 10.111 -8.985 16.004 1.00 12.96 453 TRP B O 1
ATOM 4224 N N . PHE B 1 229 ? 12.211 -9.689 15.633 1.00 11.54 454 PHE B N 1
ATOM 4225 C CA . PHE B 1 229 ? 12.311 -8.804 14.478 1.00 11.22 454 PHE B CA 1
ATOM 4226 C C . PHE B 1 229 ? 11.415 -9.275 13.344 1.00 12.02 454 PHE B C 1
ATOM 4227 O O . PHE B 1 229 ? 10.940 -8.450 12.556 1.00 14.28 454 PHE B O 1
ATOM 4235 N N . LEU B 1 230 ? 11.173 -10.586 13.243 1.00 13.52 455 LEU B N 1
ATOM 4236 C CA . LEU B 1 230 ? 10.297 -11.104 12.194 1.00 12.31 455 LEU B CA 1
ATOM 4237 C C . LEU B 1 230 ? 8.822 -10.828 12.462 1.00 19.34 455 LEU B C 1
ATOM 4238 O O . LEU B 1 230 ? 8.016 -10.848 11.518 1.00 19.09 455 LEU B O 1
ATOM 4243 N N . THR B 1 231 ? 8.446 -10.619 13.723 1.00 13.23 456 THR B N 1
ATOM 4244 C CA . THR B 1 231 ? 7.053 -10.465 14.127 1.00 14.43 456 THR B CA 1
ATOM 4245 C C . THR B 1 231 ? 6.697 -9.022 14.450 1.00 19.98 456 THR B C 1
ATOM 4246 O O . THR B 1 231 ? 5.603 -8.762 14.961 1.00 20.78 456 THR B O 1
ATOM 4250 N N . HIS B 1 232 ? 7.603 -8.084 14.194 1.00 15.64 457 HIS B N 1
ATOM 4251 C CA . HIS B 1 232 ? 7.327 -6.665 14.311 1.00 14.77 457 HIS B CA 1
ATOM 4252 C C . HIS B 1 232 ? 7.687 -5.984 12.998 1.00 17.80 457 HIS B C 1
ATOM 4253 O O . HIS B 1 232 ? 8.503 -6.486 12.225 1.00 20.59 457 HIS B O 1
ATOM 4260 N N . ASN B 1 233 ? 7.047 -4.848 12.735 1.00 27.25 458 ASN B N 1
ATOM 4261 C CA . ASN B 1 233 ? 7.351 -4.053 11.548 1.00 45.02 458 ASN B CA 1
ATOM 4262 C C . ASN B 1 233 ? 8.183 -2.862 12.013 1.00 50.66 458 ASN B C 1
ATOM 4263 O O . ASN B 1 233 ? 7.693 -1.746 12.174 1.00 46.22 458 ASN B O 1
ATOM 4265 N N . PHE B 1 234 ? 9.462 -3.123 12.265 1.00 35.28 459 PHE B N 1
ATOM 4266 C CA . PHE B 1 234 ? 10.351 -2.090 12.770 1.00 37.93 459 PHE B CA 1
ATOM 4267 C C . PHE B 1 234 ? 10.957 -1.302 11.620 1.00 35.06 459 PHE B C 1
ATOM 4268 O O . PHE B 1 234 ? 11.239 -1.843 10.547 1.00 33.03 459 PHE B O 1
ATOM 4276 N N . THR B 1 235 ? 11.164 -0.014 11.863 1.00 37.24 460 THR B N 1
ATOM 4277 C CA . THR B 1 235 ? 11.936 0.849 10.980 1.00 36.22 460 THR B CA 1
ATOM 4278 C C . THR B 1 235 ? 13.111 1.403 11.771 1.00 40.41 460 THR B C 1
ATOM 4279 O O . THR B 1 235 ? 12.916 2.130 12.753 1.00 35.00 460 THR B O 1
ATOM 4283 N N . ALA B 1 236 ? 14.325 1.049 11.356 1.00 30.18 461 ALA B N 1
ATOM 4284 C CA . ALA B 1 236 ? 15.519 1.563 12.015 1.00 38.18 461 ALA B CA 1
ATOM 4285 C C . ALA B 1 236 ? 15.641 3.055 11.735 1.00 32.23 461 ALA B C 1
ATOM 4286 O O . ALA B 1 236 ? 15.946 3.462 10.610 1.00 37.87 461 ALA B O 1
ATOM 4288 N N . LEU B 1 237 ? 15.385 3.876 12.745 1.00 40.60 462 LEU B N 1
ATOM 4289 C CA . LEU B 1 237 ? 15.505 5.319 12.596 1.00 52.12 462 LEU B CA 1
ATOM 4290 C C . LEU B 1 237 ? 16.934 5.804 12.797 1.00 50.48 462 LEU B C 1
ATOM 4291 O O . LEU B 1 237 ? 17.165 7.016 12.879 1.00 46.98 462 LEU B O 1
ATOM 4296 N N . GLY B 1 238 ? 17.890 4.880 12.882 1.00 39.69 463 GLY B N 1
ATOM 4297 C CA . GLY B 1 238 ? 19.289 5.225 13.045 1.00 28.80 463 GLY B CA 1
ATOM 4298 C C . GLY B 1 238 ? 20.149 4.046 12.652 1.00 23.21 463 GLY B C 1
ATOM 4299 O O . GLY B 1 238 ? 19.659 2.943 12.413 1.00 27.18 463 GLY B O 1
ATOM 4300 N N . ASP B 1 239 ? 21.451 4.308 12.581 1.00 27.09 464 ASP B N 1
ATOM 4301 C CA . ASP B 1 239 ? 22.405 3.260 12.247 1.00 21.14 464 ASP B CA 1
ATOM 4302 C C . ASP B 1 239 ? 22.417 2.156 13.295 1.00 24.71 464 ASP B C 1
ATOM 4303 O O . ASP B 1 239 ? 22.745 1.005 12.986 1.00 19.72 464 ASP B O 1
ATOM 4308 N N . ALA B 1 240 ? 22.090 2.484 14.539 1.00 18.98 465 ALA B N 1
ATOM 4309 C CA . ALA B 1 240 ? 22.257 1.514 15.611 1.00 15.46 465 ALA B CA 1
ATOM 4310 C C . ALA B 1 240 ? 21.316 1.866 16.746 1.00 19.77 465 ALA B C 1
ATOM 4311 O O . ALA B 1 240 ? 21.031 3.040 16.988 1.00 18.83 465 ALA B O 1
ATOM 4313 N N . ALA B 1 241 ? 20.859 0.834 17.444 1.00 17.15 466 ALA B N 1
ATOM 4314 C CA . ALA B 1 241 ? 20.024 0.998 18.623 1.00 15.38 466 ALA B CA 1
ATOM 4315 C C . ALA B 1 241 ? 20.920 0.998 19.855 1.00 16.23 466 ALA B C 1
ATOM 4316 O O . ALA B 1 241 ? 21.640 0.020 20.103 1.00 16.78 466 ALA B O 1
ATOM 4318 N N . LEU B 1 242 ? 20.912 2.107 20.594 1.00 15.99 467 LEU B N 1
ATOM 4319 C CA . LEU B 1 242 ? 21.574 2.158 21.891 1.00 17.28 467 LEU B CA 1
ATOM 4320 C C . LEU B 1 242 ? 20.761 1.352 22.896 1.00 15.79 467 LEU B C 1
ATOM 4321 O O . LEU B 1 242 ? 19.562 1.602 23.083 1.00 18.67 467 LEU B O 1
ATOM 4326 N N . LEU B 1 243 ? 21.402 0.382 23.538 1.00 17.78 468 LEU B N 1
ATOM 4327 C CA . LEU B 1 243 ? 20.743 -0.441 24.537 1.00 14.32 468 LEU B CA 1
ATOM 4328 C C . LEU B 1 243 ? 21.453 -0.277 25.870 1.00 18.09 468 LEU B C 1
ATOM 4329 O O . LEU B 1 243 ? 22.651 0.002 25.921 1.00 18.10 468 LEU B O 1
ATOM 4334 N N . ARG B 1 244 ? 20.710 -0.491 26.952 1.00 16.00 469 ARG B N 1
ATOM 4335 C CA . ARG B 1 244 ? 21.307 -0.654 28.267 1.00 19.35 469 ARG B CA 1
ATOM 4336 C C . ARG B 1 244 ? 21.033 -2.070 28.748 1.00 15.93 469 ARG B C 1
ATOM 4337 O O . ARG B 1 244 ? 19.943 -2.616 28.537 1.00 19.10 469 ARG B O 1
ATOM 4345 N N . TYR B 1 245 ? 22.047 -2.679 29.346 1.00 18.08 470 TYR B N 1
ATOM 4346 C CA . TYR B 1 245 ? 21.942 -4.026 29.888 1.00 17.76 470 TYR B CA 1
ATOM 4347 C C . TYR B 1 245 ? 21.821 -3.862 31.389 1.00 18.70 470 TYR B C 1
ATOM 4348 O O . TYR B 1 245 ? 22.751 -3.371 32.036 1.00 18.66 470 TYR B O 1
ATOM 4357 N N . ARG B 1 246 ? 20.667 -4.235 31.933 1.00 14.98 471 ARG B N 1
ATOM 4358 C CA . ARG B 1 246 ? 20.327 -3.909 33.310 1.00 18.18 471 ARG B CA 1
ATOM 4359 C C . ARG B 1 246 ? 19.918 -5.169 34.052 1.00 21.11 471 ARG B C 1
ATOM 4360 O O . ARG B 1 246 ? 19.163 -5.992 33.526 1.00 18.13 471 ARG B O 1
ATOM 4365 N N . ASN B 1 247 ? 20.400 -5.314 35.285 1.00 20.19 472 ASN B N 1
ATOM 4366 C CA . ASN B 1 247 ? 19.805 -6.286 36.199 1.00 27.29 472 ASN B CA 1
ATOM 4367 C C . ASN B 1 247 ? 18.504 -5.686 36.725 1.00 35.79 472 ASN B C 1
ATOM 4368 O O . ASN B 1 247 ? 18.526 -4.713 37.482 1.00 34.79 472 ASN B O 1
ATOM 4373 N N . GLN B 1 248 ? 17.363 -6.243 36.305 1.00 40.53 473 GLN B N 1
ATOM 4374 C CA . GLN B 1 248 ? 16.084 -5.634 36.666 1.00 49.81 473 GLN B CA 1
ATOM 4375 C C . GLN B 1 248 ? 15.743 -5.853 38.135 1.00 48.61 473 GLN B C 1
ATOM 4376 O O . GLN B 1 248 ? 15.017 -5.045 38.727 1.00 43.09 473 GLN B O 1
ATOM 4382 N N . ALA B 1 249 ? 16.252 -6.931 38.738 1.00 37.39 474 ALA B N 1
ATOM 4383 C CA . ALA B 1 249 ? 15.986 -7.194 40.149 1.00 54.10 474 ALA B CA 1
ATOM 4384 C C . ALA B 1 249 ? 16.654 -6.151 41.039 1.00 52.88 474 ALA B C 1
ATOM 4385 O O . ALA B 1 249 ? 16.003 -5.535 41.892 1.00 38.31 474 ALA B O 1
ATOM 4387 N N . THR B 1 250 ? 17.957 -5.943 40.856 1.00 49.46 475 THR B N 1
ATOM 4388 C CA . THR B 1 250 ? 18.716 -4.985 41.648 1.00 34.71 475 THR B CA 1
ATOM 4389 C C . THR B 1 250 ? 18.681 -3.578 41.074 1.00 44.30 475 THR B C 1
ATOM 4390 O O . THR B 1 250 ? 19.058 -2.631 41.777 1.00 33.22 475 THR B O 1
ATOM 4394 N N . GLY B 1 251 ? 18.242 -3.419 39.825 1.00 38.03 476 GLY B N 1
ATOM 4395 C CA . GLY B 1 251 ? 18.290 -2.141 39.152 1.00 41.96 476 GLY B CA 1
ATOM 4396 C C . GLY B 1 251 ? 19.655 -1.753 38.637 1.00 32.84 476 GLY B C 1
ATOM 4397 O O . GLY B 1 251 ? 19.800 -0.655 38.081 1.00 51.28 476 GLY B O 1
ATOM 4398 N N . GLN B 1 252 ? 20.664 -2.608 38.799 1.00 26.84 477 GLN B N 1
ATOM 4399 C CA . GLN B 1 252 ? 22.028 -2.224 38.459 1.00 26.68 477 GLN B CA 1
ATOM 4400 C C . GLN B 1 252 ? 22.195 -2.169 36.946 1.00 28.32 477 GLN B C 1
ATOM 4401 O O . GLN B 1 252 ? 22.020 -3.179 36.261 1.00 23.69 477 GLN B O 1
ATOM 4407 N N . LEU B 1 253 ? 22.547 -0.998 36.425 1.00 22.16 478 LEU B N 1
ATOM 4408 C CA . LEU B 1 253 ? 22.947 -0.905 35.026 1.00 21.64 478 LEU B CA 1
ATOM 4409 C C . LEU B 1 253 ? 24.363 -1.442 34.881 1.00 25.65 478 LEU B C 1
ATOM 4410 O O . LEU B 1 253 ? 25.276 -1.002 35.583 1.00 31.65 478 LEU B O 1
ATOM 4413 N N . LEU B 1 254 ? 24.543 -2.407 33.983 1.00 18.76 479 LEU B N 1
ATOM 4414 C CA . LEU B 1 254 ? 25.830 -3.069 33.826 1.00 17.07 479 LEU B CA 1
ATOM 4415 C C . LEU B 1 254 ? 26.679 -2.459 32.720 1.00 21.12 479 LEU B C 1
ATOM 4416 O O . LEU B 1 254 ? 27.882 -2.270 32.913 1.00 26.63 479 LEU B O 1
ATOM 4421 N N . PHE B 1 255 ? 26.088 -2.136 31.573 1.00 17.07 480 PHE B N 1
ATOM 4422 C CA . PHE B 1 255 ? 26.811 -1.447 30.505 1.00 18.80 480 PHE B CA 1
ATOM 4423 C C . PHE B 1 255 ? 25.799 -0.935 29.491 1.00 19.44 480 PHE B C 1
ATOM 4424 O O . PHE B 1 255 ? 24.627 -1.317 29.513 1.00 18.82 480 PHE B O 1
ATOM 4432 N N . GLU B 1 256 ? 26.268 -0.064 28.596 1.00 16.87 481 GLU B N 1
ATOM 4433 C CA . GLU B 1 256 ? 25.507 0.274 27.401 1.00 16.16 481 GLU B CA 1
ATOM 4434 C C . GLU B 1 256 ? 26.207 -0.321 26.187 1.00 17.22 481 GLU B C 1
ATOM 4435 O O . GLU B 1 256 ? 27.417 -0.564 26.205 1.00 18.89 481 GLU B O 1
ATOM 4441 N N . CYS B 1 257 ? 25.431 -0.585 25.141 1.00 16.51 482 CYS B N 1
ATOM 4442 C CA . CYS B 1 257 ? 25.964 -1.229 23.947 1.00 15.14 482 CYS B CA 1
ATOM 4443 C C . CYS B 1 257 ? 25.203 -0.718 22.732 1.00 16.98 482 CYS B C 1
ATOM 4444 O O . CYS B 1 257 ? 24.162 -0.074 22.856 1.00 16.13 482 CYS B O 1
ATOM 4447 N N . LYS B 1 258 ? 25.733 -1.018 21.545 1.00 16.02 483 LYS B N 1
ATOM 4448 C CA . LYS B 1 258 ? 25.094 -0.652 20.282 1.00 14.50 483 LYS B CA 1
ATOM 4449 C C . LYS B 1 258 ? 24.668 -1.903 19.528 1.00 14.65 483 LYS B C 1
ATOM 4450 O O . LYS B 1 258 ? 25.490 -2.791 19.277 1.00 14.31 483 LYS B O 1
ATOM 4456 N N . LEU B 1 259 ? 23.384 -1.961 19.161 1.00 12.72 484 LEU B N 1
ATOM 4457 C CA . LEU B 1 259 ? 22.844 -3.017 18.303 1.00 12.19 484 LEU B CA 1
ATOM 4458 C C . LEU B 1 259 ? 22.775 -2.454 16.885 1.00 13.66 484 LEU B C 1
ATOM 4459 O O . LEU B 1 259 ? 21.901 -1.641 16.567 1.00 14.50 484 LEU B O 1
ATOM 4464 N N . TYR B 1 260 ? 23.738 -2.840 16.048 1.00 13.39 485 TYR B N 1
ATOM 4465 C CA . TYR B 1 260 ? 23.795 -2.320 14.690 1.00 12.56 485 TYR B CA 1
ATOM 4466 C C . TYR B 1 260 ? 22.634 -2.862 13.857 1.00 14.79 485 TYR B C 1
ATOM 4467 O O . TYR B 1 260 ? 22.153 -3.975 14.075 1.00 17.51 485 TYR B O 1
ATOM 4476 N N A ARG B 1 261 ? 22.197 -2.051 12.889 0.60 15.77 486 ARG B N 1
ATOM 4477 N N B ARG B 1 261 ? 22.180 -2.040 12.900 0.40 15.74 486 ARG B N 1
ATOM 4478 C CA A ARG B 1 261 ? 21.033 -2.387 12.074 0.60 15.97 486 ARG B CA 1
ATOM 4479 C CA B ARG B 1 261 ? 21.043 -2.400 12.052 0.40 16.09 486 ARG B CA 1
ATOM 4480 C C A ARG B 1 261 ? 21.198 -3.718 11.338 0.60 16.53 486 ARG B C 1
ATOM 4481 C C B ARG B 1 261 ? 21.211 -3.775 11.422 0.40 16.51 486 ARG B C 1
ATOM 4482 O O A ARG B 1 261 ? 20.204 -4.404 11.069 0.60 15.11 486 ARG B O 1
ATOM 4483 O O B ARG B 1 261 ? 20.239 -4.526 11.278 0.40 16.36 486 ARG B O 1
ATOM 4498 N N . SER B 1 262 ? 22.432 -4.109 11.006 1.00 11.98 487 SER B N 1
ATOM 4499 C CA . SER B 1 262 ? 22.648 -5.368 10.306 1.00 13.07 487 SER B CA 1
ATOM 4500 C C . SER B 1 262 ? 22.592 -6.579 11.235 1.00 16.53 487 SER B C 1
ATOM 4501 O O . SER B 1 262 ? 22.717 -7.713 10.753 1.00 16.12 487 SER B O 1
ATOM 4504 N N . GLY B 1 263 ? 22.408 -6.381 12.542 1.00 13.42 488 GLY B N 1
ATOM 4505 C CA . GLY B 1 263 ? 22.093 -7.490 13.425 1.00 12.61 488 GLY B CA 1
ATOM 4506 C C . GLY B 1 263 ? 23.204 -8.046 14.300 1.00 12.87 488 GLY B C 1
ATOM 4507 O O . GLY B 1 263 ? 23.399 -9.266 14.343 1.00 12.45 488 GLY B O 1
ATOM 4508 N N . PHE B 1 264 ? 23.940 -7.182 14.999 1.00 12.24 489 PHE B N 1
ATOM 4509 C CA . PHE B 1 264 ? 24.879 -7.656 16.006 1.00 11.68 489 PHE B CA 1
ATOM 4510 C C . PHE B 1 264 ? 25.111 -6.530 17.007 1.00 12.13 489 PHE B C 1
ATOM 4511 O O . PHE B 1 264 ? 24.814 -5.363 16.733 1.00 12.82 489 PHE B O 1
ATOM 4519 N N . VAL B 1 265 ? 25.631 -6.904 18.184 1.00 12.93 490 VAL B N 1
ATOM 4520 C CA . VAL B 1 265 ? 25.799 -5.991 19.316 1.00 11.51 490 VAL B CA 1
ATOM 4521 C C . VAL B 1 265 ? 27.286 -5.806 19.603 1.00 12.16 490 VAL B C 1
ATOM 4522 O O . VAL B 1 265 ? 28.062 -6.760 19.508 1.00 12.38 490 VAL B O 1
ATOM 4526 N N . VAL B 1 266 ? 27.681 -4.585 19.971 1.00 12.74 491 VAL B N 1
ATOM 4527 C CA . VAL B 1 266 ? 29.068 -4.288 20.331 1.00 13.18 491 VAL B CA 1
ATOM 4528 C C . VAL B 1 266 ? 29.113 -3.526 21.651 1.00 13.95 491 VAL B C 1
ATOM 4529 O O . VAL B 1 266 ? 28.179 -2.801 22.013 1.00 14.68 491 VAL B O 1
ATOM 4533 N N . VAL B 1 267 ? 30.229 -3.685 22.362 1.00 15.53 492 VAL B N 1
ATOM 4534 C CA . VAL B 1 267 ? 30.551 -2.885 23.536 1.00 14.08 492 VAL B CA 1
ATOM 4535 C C . VAL B 1 267 ? 31.881 -2.183 23.280 1.00 14.71 492 VAL B C 1
ATOM 4536 O O . VAL B 1 267 ? 32.625 -2.534 22.366 1.00 17.63 492 VAL B O 1
ATOM 4540 N N . ASN B 1 268 ? 32.188 -1.199 24.129 1.00 17.32 493 ASN B N 1
ATOM 4541 C CA . ASN B 1 268 ? 33.355 -0.349 23.961 1.00 20.51 493 ASN B CA 1
ATOM 4542 C C . ASN B 1 268 ? 34.278 -0.477 25.170 1.00 19.16 493 ASN B C 1
ATOM 4543 O O . ASN B 1 268 ? 33.828 -0.759 26.284 1.00 19.18 493 ASN B O 1
ATOM 4548 N N . GLY B 1 269 ? 35.576 -0.286 24.939 1.00 19.52 494 GLY B N 1
ATOM 4549 C CA . GLY B 1 269 ? 36.523 -0.247 26.040 1.00 23.98 494 GLY B CA 1
ATOM 4550 C C . GLY B 1 269 ? 36.874 -1.585 26.656 1.00 31.99 494 GLY B C 1
ATOM 4551 O O . GLY B 1 269 ? 37.254 -1.636 27.832 1.00 30.25 494 GLY B O 1
ATOM 4552 N N . VAL B 1 270 ? 36.769 -2.672 25.898 1.00 20.95 495 VAL B N 1
ATOM 4553 C CA . VAL B 1 270 ? 37.110 -4.007 26.375 1.00 23.93 495 VAL B CA 1
ATOM 4554 C C . VAL B 1 270 ? 38.538 -4.313 25.947 1.00 27.80 495 VAL B C 1
ATOM 4555 O O . VAL B 1 270 ? 38.833 -4.382 24.747 1.00 24.39 495 VAL B O 1
ATOM 4559 N N . ASN B 1 271 ? 39.428 -4.515 26.921 1.00 26.10 496 ASN B N 1
ATOM 4560 C CA . ASN B 1 271 ? 40.831 -4.767 26.622 1.00 36.69 496 ASN B CA 1
ATOM 4561 C C . ASN B 1 271 ? 41.266 -6.202 26.875 1.00 43.91 496 ASN B C 1
ATOM 4562 O O . ASN B 1 271 ? 42.301 -6.618 26.344 1.00 32.20 496 ASN B O 1
ATOM 4567 N N . VAL B 1 272 ? 40.508 -6.959 27.670 1.00 33.62 497 VAL B N 1
ATOM 4568 C CA . VAL B 1 272 ? 40.721 -8.383 27.883 1.00 26.91 497 VAL B CA 1
ATOM 4569 C C . VAL B 1 272 ? 39.365 -9.059 27.754 1.00 21.96 497 VAL B C 1
ATOM 4570 O O . VAL B 1 272 ? 38.322 -8.417 27.884 1.00 26.07 497 VAL B O 1
ATOM 4574 N N . ARG B 1 273 ? 39.385 -10.367 27.486 1.00 19.54 498 ARG B N 1
ATOM 4575 C CA . ARG B 1 273 ? 38.139 -11.123 27.425 1.00 16.24 498 ARG B CA 1
ATOM 4576 C C . ARG B 1 273 ? 37.364 -10.909 28.717 1.00 22.23 498 ARG B C 1
ATOM 4577 O O . ARG B 1 273 ? 37.909 -11.041 29.818 1.00 20.77 498 ARG B O 1
ATOM 4585 N N . THR B 1 274 ? 36.109 -10.509 28.576 1.00 17.62 499 THR B N 1
ATOM 4586 C CA . THR B 1 274 ? 35.312 -10.066 29.710 1.00 17.12 499 THR B CA 1
ATOM 4587 C C . THR B 1 274 ? 33.949 -10.725 29.653 1.00 16.67 499 THR B C 1
ATOM 4588 O O . THR B 1 274 ? 33.265 -10.651 28.630 1.00 18.35 499 THR B O 1
ATOM 4592 N N . GLU B 1 275 ? 33.560 -11.365 30.748 1.00 20.83 500 GLU B N 1
ATOM 4593 C CA . GLU B 1 275 ? 32.258 -11.997 30.872 1.00 16.01 500 GLU B CA 1
ATOM 4594 C C . GLU B 1 275 ? 31.314 -11.085 31.648 1.00 15.01 500 GLU B C 1
ATOM 4595 O O . GLU B 1 275 ? 31.742 -10.237 32.436 1.00 16.46 500 GLU B O 1
ATOM 4601 N N . PHE B 1 276 ? 30.020 -11.275 31.410 1.00 13.34 501 PHE B N 1
ATOM 4602 C CA . PHE B 1 276 ? 28.990 -10.460 32.027 1.00 16.54 501 PHE B CA 1
ATOM 4603 C C . PHE B 1 276 ? 27.920 -11.334 32.661 1.00 16.10 501 PHE B C 1
ATOM 4604 O O . PHE B 1 276 ? 27.697 -12.472 32.231 1.00 16.34 501 PHE B O 1
ATOM 4612 N N . PRO B 1 277 ? 27.234 -10.820 33.680 1.00 14.32 502 PRO B N 1
ATOM 4613 C CA . PRO B 1 277 ? 26.141 -11.579 34.302 1.00 16.41 502 PRO B CA 1
ATOM 4614 C C . PRO B 1 277 ? 25.045 -11.912 33.296 1.00 14.54 502 PRO B C 1
ATOM 4615 O O . PRO B 1 277 ? 24.780 -11.155 32.361 1.00 15.58 502 PRO B O 1
ATOM 4619 N N . MET B 1 278 ? 24.387 -13.053 33.521 1.00 14.79 503 MET B N 1
ATOM 4620 C CA . MET B 1 278 ? 23.382 -13.588 32.609 1.00 17.20 503 MET B CA 1
ATOM 4621 C C . MET B 1 278 ? 21.955 -13.209 32.986 1.00 15.09 503 MET B C 1
ATOM 4622 O O . MET B 1 278 ? 21.036 -13.475 32.205 1.00 16.22 503 MET B O 1
ATOM 4627 N N . SER B 1 279 ? 21.744 -12.603 34.155 1.00 16.01 504 SER B N 1
ATOM 4628 C CA . SER B 1 279 ? 20.398 -12.311 34.630 1.00 14.04 504 SER B CA 1
ATOM 4629 C C . SER B 1 279 ? 19.909 -10.925 34.219 1.00 21.23 504 SER B C 1
ATOM 4630 O O . SER B 1 279 ? 18.895 -10.454 34.746 1.00 25.76 504 SER B O 1
ATOM 4633 N N . GLY B 1 280 ? 20.613 -10.253 33.311 1.00 17.03 505 GLY B N 1
ATOM 4634 C CA . GLY B 1 280 ? 20.204 -8.934 32.888 1.00 17.84 505 GLY B CA 1
ATOM 4635 C C . GLY B 1 280 ? 19.253 -8.972 31.703 1.00 14.08 505 GLY B C 1
ATOM 4636 O O . GLY B 1 280 ? 19.097 -9.998 31.038 1.00 14.62 505 GLY B O 1
ATOM 4637 N N . VAL B 1 281 ? 18.625 -7.822 31.449 1.00 14.89 506 VAL B N 1
ATOM 4638 C CA . VAL B 1 281 ? 17.755 -7.621 30.293 1.00 15.25 506 VAL B CA 1
ATOM 4639 C C . VAL B 1 281 ? 18.301 -6.457 29.476 1.00 12.22 506 VAL B C 1
ATOM 4640 O O . VAL B 1 281 ? 18.683 -5.424 30.036 1.00 16.82 506 VAL B O 1
ATOM 4644 N N . PHE B 1 282 ? 18.348 -6.629 28.148 1.00 15.29 507 PHE B N 1
ATOM 4645 C CA . PHE B 1 282 ? 18.703 -5.536 27.246 1.00 15.80 507 PHE B CA 1
ATOM 4646 C C . PHE B 1 282 ? 17.475 -4.668 27.004 1.00 16.07 507 PHE B C 1
ATOM 4647 O O . PHE B 1 282 ? 16.443 -5.171 26.545 1.00 19.23 507 PHE B O 1
ATOM 4655 N N . GLU B 1 283 ? 17.590 -3.370 27.284 1.00 17.00 508 GLU B N 1
ATOM 4656 C CA . GLU B 1 283 ? 16.500 -2.411 27.139 1.00 19.03 508 GLU B CA 1
ATOM 4657 C C . GLU B 1 283 ? 16.878 -1.371 26.096 1.00 21.21 508 GLU B C 1
ATOM 4658 O O . GLU B 1 283 ? 17.972 -0.808 26.159 1.00 19.01 508 GLU B O 1
ATOM 4664 N N . PHE B 1 284 ? 15.967 -1.106 25.158 1.00 21.38 509 PHE B N 1
ATOM 4665 C CA . PHE B 1 284 ? 16.197 -0.069 24.158 1.00 17.46 509 PHE B CA 1
ATOM 4666 C C . PHE B 1 284 ? 16.180 1.318 24.788 1.00 19.72 509 PHE B C 1
ATOM 4667 O O . PHE B 1 284 ? 15.312 1.647 25.603 1.00 20.98 509 PHE B O 1
ATOM 4675 N N . VAL B 1 285 ? 17.138 2.149 24.393 1.00 18.18 510 VAL B N 1
ATOM 4676 C CA . VAL B 1 285 ? 17.228 3.521 24.863 1.00 19.70 510 VAL B CA 1
ATOM 4677 C C . VAL B 1 285 ? 16.839 4.499 23.768 1.00 22.51 510 VAL B C 1
ATOM 4678 O O . VAL B 1 285 ? 15.881 5.261 23.915 1.00 24.09 510 VAL B O 1
ATOM 4682 N N . SER B 1 286 ? 17.565 4.487 22.654 1.00 20.02 511 SER B N 1
ATOM 4683 C CA . SER B 1 286 ? 17.359 5.457 21.587 1.00 19.08 511 SER B CA 1
ATOM 4684 C C . SER B 1 286 ? 18.140 4.998 20.365 1.00 19.53 511 SER B C 1
ATOM 4685 O O . SER B 1 286 ? 18.946 4.068 20.435 1.00 22.26 511 SER B O 1
ATOM 4688 N N . TRP B 1 287 ? 17.917 5.685 19.247 1.00 19.91 512 TRP B N 1
ATOM 4689 C CA . TRP B 1 287 ? 18.687 5.439 18.034 1.00 21.86 512 TRP B CA 1
ATOM 4690 C C . TRP B 1 287 ? 19.907 6.352 18.008 1.00 20.86 512 TRP B C 1
ATOM 4691 O O . TRP B 1 287 ? 19.824 7.527 18.380 1.00 22.50 512 TRP B O 1
ATOM 4702 N N . VAL B 1 288 ? 21.040 5.809 17.568 1.00 17.33 513 VAL B N 1
ATOM 4703 C CA . VAL B 1 288 ? 22.274 6.591 17.494 1.00 16.98 513 VAL B CA 1
ATOM 4704 C C . VAL B 1 288 ? 22.944 6.336 16.149 1.00 20.55 513 VAL B C 1
ATOM 4705 O O . VAL B 1 288 ? 22.709 5.308 15.493 1.00 22.82 513 VAL B O 1
ATOM 4709 N N . PRO B 1 289 ? 23.780 7.268 15.704 1.00 22.71 514 PRO B N 1
ATOM 4710 C CA . PRO B 1 289 ? 24.567 7.044 14.482 1.00 17.41 514 PRO B CA 1
ATOM 4711 C C . PRO B 1 289 ? 25.719 6.076 14.721 1.00 23.62 514 PRO B C 1
ATOM 4712 O O . PRO B 1 289 ? 26.092 5.762 15.854 1.00 21.53 514 PRO B O 1
ATOM 4716 N N . ASN B 1 290 ? 26.314 5.631 13.609 1.00 19.84 515 ASN B N 1
ATOM 4717 C CA . ASN B 1 290 ? 27.435 4.692 13.669 1.00 18.97 515 ASN B CA 1
ATOM 4718 C C . ASN B 1 290 ? 28.620 5.258 14.444 1.00 18.74 515 ASN B C 1
ATOM 4719 O O . ASN B 1 290 ? 29.326 4.508 15.129 1.00 22.27 515 ASN B O 1
ATOM 4724 N N . PHE B 1 291 ? 28.854 6.561 14.364 1.00 17.72 516 PHE B N 1
ATOM 4725 C CA . PHE B 1 291 ? 30.019 7.132 15.033 1.00 18.32 516 PHE B CA 1
ATOM 4726 C C . PHE B 1 291 ? 29.813 7.341 16.525 1.00 18.89 516 PHE B C 1
ATOM 4727 O O . PHE B 1 291 ? 30.756 7.766 17.205 1.00 23.50 516 PHE B O 1
ATOM 4735 N N . PHE B 1 292 ? 28.609 7.099 17.038 1.00 20.01 517 PHE B N 1
ATOM 4736 C CA . PHE B 1 292 ? 28.352 7.304 18.457 1.00 25.50 517 PHE B CA 1
ATOM 4737 C C . PHE B 1 292 ? 29.266 6.419 19.295 1.00 20.38 517 PHE B C 1
ATOM 4738 O O . PHE B 1 292 ? 29.319 5.203 19.101 1.00 20.28 517 PHE B O 1
ATOM 4746 N N . GLN B 1 293 ? 29.979 7.028 20.240 1.00 20.91 518 GLN B N 1
ATOM 4747 C CA . GLN B 1 293 ? 30.928 6.303 21.072 1.00 18.47 518 GLN B CA 1
ATOM 4748 C C . GLN B 1 293 ? 30.304 5.978 22.423 1.00 20.58 518 GLN B C 1
ATOM 4749 O O . GLN B 1 293 ? 29.914 6.887 23.170 1.00 20.29 518 GLN B O 1
ATOM 4755 N N . LEU B 1 294 ? 30.227 4.680 22.719 1.00 19.07 519 LEU B N 1
ATOM 4756 C CA . LEU B 1 294 ? 29.655 4.159 23.952 1.00 17.66 519 LEU B CA 1
ATOM 4757 C C . LEU B 1 294 ? 30.538 4.467 25.151 1.00 19.78 519 LEU B C 1
ATOM 4758 O O . LEU B 1 294 ? 31.761 4.588 25.040 1.00 21.51 519 LEU B O 1
ATOM 4763 N N . ALA B 1 295 ? 29.902 4.575 26.314 1.00 19.18 520 ALA B N 1
ATOM 4764 C CA . ALA B 1 295 ? 30.652 4.564 27.556 1.00 24.43 520 ALA B CA 1
ATOM 4765 C C . ALA B 1 295 ? 31.382 3.232 27.676 1.00 21.45 520 ALA B C 1
ATOM 4766 O O . ALA B 1 295 ? 30.806 2.181 27.367 1.00 23.80 520 ALA B O 1
ATOM 4768 N N . PRO B 1 296 ? 32.646 3.229 28.084 1.00 20.25 521 PRO B N 1
ATOM 4769 C CA . PRO B 1 296 ? 33.357 1.954 28.229 1.00 21.88 521 PRO B CA 1
ATOM 4770 C C . PRO B 1 296 ? 32.699 1.068 29.277 1.00 25.60 521 PRO B C 1
ATOM 4771 O O . PRO B 1 296 ? 32.075 1.549 30.225 1.00 27.37 521 PRO B O 1
ATOM 4775 N N . VAL B 1 297 ? 32.837 -0.241 29.096 1.00 20.39 522 VAL B N 1
ATOM 4776 C CA . VAL B 1 297 ? 32.241 -1.169 30.053 1.00 20.32 522 VAL B CA 1
ATOM 4777 C C . VAL B 1 297 ? 32.873 -0.959 31.425 1.00 43.17 522 VAL B C 1
ATOM 4778 O O . VAL B 1 297 ? 34.072 -0.675 31.538 1.00 30.70 522 VAL B O 1
#

Solvent-accessible surface area: 22517 Å² total; per-residue (Å²): 118,123,14,40,17,3,83,4,49,0,56,29,0,9,4,2,3,4,22,14,18,5,52,30,0,12,0,32,44,114,58,107,95,41,4,44,2,0,1,0,6,0,26,0,63,15,108,45,45,40,4,6,3,99,7,25,13,24,5,1,11,6,42,0,24,3,73,49,58,27,61,141,101,31,0,75,2,54,0,44,36,25,120,29,58,93,5,78,55,168,78,14,27,2,2,2,69,0,2,2,1,0,33,1,37,23,1,22,0,49,0,15,10,132,76,32,86,1,30,6,17,12,32,2,79,51,113,28,4,23,0,8,116,10,23,7,80,0,15,47,2,98,14,115,11,3,74,58,56,34,66,0,56,3,42,3,4,1,0,0,0,90,66,45,94,26,4,28,68,38,13,82,4,38,50,48,87,165,72,76,107,27,115,32,8,78,69,3,86,33,84,35,134,45,13,12,12,0,15,0,0,2,80,3,10,1,50,113,14,128,102,63,43,92,4,29,0,6,0,0,0,0,15,18,1,0,23,20,1,19,14,26,80,9,84,11,136,18,53,0,0,12,0,109,0,63,18,99,100,97,47,114,78,38,10,36,0,0,0,4,105,49,0,9,0,0,0,22,32,9,125,102,99,38,109,26,66,34,43,0,7,4,44,61,50,46,50,11,82,47,148,68,140,3,53,93,78,134,117,15,35,17,3,81,7,55,0,56,34,0,6,3,2,2,7,27,16,18,6,50,24,0,12,0,33,42,115,61,106,117,41,5,47,2,0,1,0,9,0,24,0,75,15,116,50,45,43,5,4,4,98,7,25,10,28,3,2,22,6,56,1,27,3,67,52,55,26,56,142,107,46,0,70,0,54,0,35,38,21,117,26,56,96,10,85,56,165,76,18,32,5,2,2,68,0,4,2,1,1,34,1,48,22,1,23,0,50,0,15,11,126,76,32,76,1,27,6,16,12,30,1,76,50,113,27,4,23,0,4,112,7,10,3,86,0,16,49,1,103,14,111,12,3,74,59,55,34,64,1,64,5,20,10,17,2,0,0,0,73,77,49,107,25,4,44,69,26,8,38,4,22,45,48,78,134,89,74,78,36,116,60,8,81,70,3,81,31,99,36,141,45,14,11,12,0,15,0,0,2,80,2,16,0,47,88,12,116,105,73,38,84,5,28,0,6,0,0,0,0,16,18,2,0,22,19,1,19,18,24,87,11,86,10,135,16,56,0,0,17,0,112,0,27,25,92,101,101,46,107,77,39,11,47,0,0,0,4,93,52,1,12,0,0,0,28,32,10,126,103,106,41,104,23,67,33,43,0,3,4,38,61,72,44,49,10,51,50,150,65,140,5,54,94,76

Secondary structure (DSSP, 8-state):
------S--GGGSB-SSSSSB--EEEE-TT-SS----SSS-B-TTS-B-TT--SSGGGTTEEEEEESS--BTTBEEEEEE-TTSSBP-GGG--SSSTT---S--SEEEEEEEESSTT--EEEEEEGGG--GGGSEEEEBS--SS---TT-EEEEEEEEEE-S-GGGGGS---TTSSS--TTS--PPP---SSTTEEEEEEEE---EE--SS-----EEESS-HHHHHHHHSS-----SSEEEEEEE-TTT--EEEEEEEETTTEEEEES--S-EE--SS-EEEEEEEE-TTPPPPP-/---------GGGSB-SSSSSB--EEEE-TT-SS----SSS-B-TTS-B-TT--SSGGGTTEEEEEESS--BTTBEEEEEE-TTSPBP-TTS--SSSTT---S--SEEEEEEEESSTT--EEEEEEGGG--GGGTEEEEBS--SS---TT-EEEEEEEEEE-S-GGGGGS---TTSSS--S-S--PPP---SSTTEEEEEEEE---EE--SS-----EEESS-HHHHHHHHTS-----SSEEEEEEE-TTT--EEEEEEEETTTEEEEE---S-EE--SS-EEEEEEEE-TTPPPPP-

Radius of gyration: 23.47 Å; Cα contacts (8 Å, |Δi|>4): 1751; chains: 2; bounding box: 63×60×57 Å

Nearest PDB structures (foldseek):
  6jyo-assembly2_B  TM=8.925E-01  e=6.418E-31  Alphatron virus
  5o03-assembly1_A  TM=8.833E-01  e=4.823E-31  Norwalk virus
  5zvc-assembly1_B  TM=8.856E-01  e=1.074E-30  Norovirus Hu/GII.13/10N4598/2010/NP
  6jyn-assembly1_B  TM=8.874E-01  e=2.838E-30  Alphatron virus
  6jys-assembly1_D  TM=8.722E-01  e=5.322E-30  Alphatron virus